Protein 1SGM (pdb70)

CATH classification: 1.10.357.10

Sequence (368 aa):
GDSREKILHTASRLSQLQGYHATGLNQIVKESGAPKGSLYHFFPNGKEELAIEAVTYTGKIVEHLIQQSMDESSDPVEAIQLFIKKTASQFDNTESIKGIPVGLLASETALISEPLRTVCMKVFKSWEAVFARKLMENGFAEEEANQLGTLINSMIEGGIMLSLTNKDKTPLLLIAEQIPVLVRGDSREKILHTASRLSQLQGYHATGLNQIVKESGAPKGSLYHFFPNGKEELAIEAVTYTGKIVEHLIQQSMDESSDPVEAIQLFIKKTASQFDNTESIKGIPVGLLASETALISEPLRTVCMKVFKSWEAVFARKLMENGFAEEEANQLGTLINSMIEGGIMLSLTNKDKTPLLLIAEQIPVLVR

Structure (mmCIF, N/CA/C/O backbone):
data_1SGM
#
_entry.id   1SGM
#
_cell.length_a   100.356
_cell.length_b   38.956
_cell.length_c   95.705
_cell.angle_alpha   90.00
_cell.angle_beta   101.26
_cell.angle_gamma   90.00
#
_symmetry.space_group_name_H-M   'C 1 2 1'
#
loop_
_entity.id
_entity.type
_entity.pdbx_description
1 polymer 'Putative HTH-type transcriptional regulator yxaF'
2 water water
#
loop_
_atom_site.group_PDB
_atom_site.id
_atom_site.type_symbol
_atom_site.label_atom_id
_atom_site.label_alt_id
_atom_site.label_comp_id
_atom_site.label_asym_id
_atom_site.label_entity_id
_atom_site.label_seq_id
_atom_site.pdbx_PDB_ins_code
_atom_site.Cartn_x
_atom_site.Cartn_y
_atom_site.Cartn_z
_atom_site.occupancy
_atom_site.B_iso_or_equiv
_atom_site.auth_seq_id
_atom_site.auth_comp_id
_atom_site.auth_asym_id
_atom_site.auth_atom_id
_atom_site.pdbx_PDB_model_num
ATOM 1 N N . GLY A 1 5 ? -33.687 -6.852 48.355 1.00 37.63 5 GLY A N 1
ATOM 2 C CA . GLY A 1 5 ? -32.429 -6.917 49.170 1.00 36.85 5 GLY A CA 1
ATOM 3 C C . GLY A 1 5 ? -31.647 -8.188 48.904 1.00 35.79 5 GLY A C 1
ATOM 4 O O . GLY A 1 5 ? -30.421 -8.219 49.031 1.00 35.97 5 GLY A O 1
ATOM 5 N N . ASP A 1 6 ? -32.368 -9.237 48.526 1.00 35.39 6 ASP A N 1
ATOM 6 C CA . ASP A 1 6 ? -31.785 -10.541 48.226 1.00 34.14 6 ASP A CA 1
ATOM 7 C C . ASP A 1 6 ? -31.978 -10.934 46.754 1.00 33.41 6 ASP A C 1
ATOM 8 O O . ASP A 1 6 ? -31.250 -11.765 46.212 1.00 33.65 6 ASP A O 1
ATOM 13 N N . SER A 1 7 ? -32.966 -10.326 46.115 1.00 31.89 7 SER A N 1
ATOM 14 C CA . SER A 1 7 ? -33.284 -10.627 44.728 1.00 29.71 7 SER A CA 1
ATOM 15 C C . SER A 1 7 ? -32.261 -10.152 43.705 1.00 28.05 7 SER A C 1
ATOM 16 O O . SER A 1 7 ? -32.043 -10.816 42.695 1.00 28.79 7 SER A O 1
ATOM 19 N N . ARG A 1 8 ? -31.635 -9.008 43.950 1.00 25.74 8 ARG A N 1
ATOM 20 C CA . ARG A 1 8 ? -30.652 -8.500 43.003 1.00 24.27 8 ARG A CA 1
ATOM 21 C C . ARG A 1 8 ? -29.536 -9.520 42.827 1.00 23.82 8 ARG A C 1
ATOM 22 O O . ARG A 1 8 ? -29.109 -9.812 41.705 1.00 24.27 8 ARG A O 1
ATOM 30 N N . GLU A 1 9 ? -29.081 -10.067 43.948 1.00 22.62 9 GLU A N 1
ATOM 31 C CA . GLU A 1 9 ? -28.013 -11.058 43.958 1.00 23.37 9 GLU A CA 1
ATOM 32 C C . GLU A 1 9 ? -28.371 -12.295 43.135 1.00 22.69 9 GLU A C 1
ATOM 33 O O . GLU A 1 9 ? -27.548 -12.808 42.381 1.00 20.47 9 GLU A O 1
ATOM 39 N N . LYS A 1 10 ? -29.600 -12.779 43.284 1.00 22.90 10 LYS A N 1
ATOM 40 C CA . LYS A 1 10 ? -30.038 -13.956 42.540 1.00 23.63 10 LYS A CA 1
ATOM 41 C C . LYS A 1 10 ? -30.004 -13.716 41.030 1.00 23.73 10 LYS A C 1
ATOM 42 O O . LYS A 1 10 ? -29.643 -14.605 40.261 1.00 21.93 10 LYS A O 1
ATOM 48 N N . ILE A 1 11 ? -30.368 -12.511 40.606 1.00 23.05 11 ILE A N 1
ATOM 49 C CA . ILE A 1 11 ? -30.361 -12.184 39.188 1.00 21.78 11 ILE A CA 1
ATOM 50 C C . ILE A 1 11 ? -28.942 -12.009 38.664 1.00 22.40 11 ILE A C 1
ATOM 51 O O . ILE A 1 11 ? -28.589 -12.545 37.617 1.00 23.13 11 ILE A O 1
ATOM 56 N N . LEU A 1 12 ? -28.131 -11.262 39.404 1.00 21.24 12 LEU A N 1
ATOM 57 C CA . LEU A 1 12 ? -26.754 -11.009 39.006 1.00 21.31 12 LEU A CA 1
ATOM 58 C C . LEU A 1 12 ? -25.956 -12.303 38.933 1.00 21.70 12 LEU A C 1
ATOM 59 O O . LEU A 1 12 ? -25.140 -12.491 38.026 1.00 20.62 12 LEU A O 1
ATOM 64 N N . HIS A 1 13 ? -26.203 -13.199 39.880 1.00 19.43 13 HIS A N 1
ATOM 65 C CA . HIS A 1 13 ? -25.495 -14.464 39.915 1.00 20.27 13 HIS A CA 1
ATOM 66 C C . HIS A 1 13 ? -25.939 -15.351 38.761 1.00 19.86 13 HIS A C 1
ATOM 67 O O . HIS A 1 13 ? -25.115 -15.993 38.111 1.00 16.65 13 HIS A O 1
ATOM 74 N N . THR A 1 14 ? -27.240 -15.369 38.482 1.00 20.14 14 THR A N 1
ATOM 75 C CA . THR A 1 14 ? -27.740 -16.185 37.383 1.00 21.80 14 THR A CA 1
ATOM 76 C C . THR A 1 14 ? -27.286 -15.629 36.027 1.00 21.09 14 THR A C 1
ATOM 77 O O . THR A 1 14 ? -26.906 -16.385 35.133 1.00 20.29 14 THR A O 1
ATOM 81 N N . ALA A 1 15 ? -27.316 -14.305 35.892 1.00 19.64 15 ALA A N 1
ATOM 82 C CA . ALA A 1 15 ? -26.905 -13.640 34.666 1.00 19.06 15 ALA A CA 1
ATOM 83 C C . ALA A 1 15 ? -25.430 -13.910 34.389 1.00 17.04 15 ALA A C 1
ATOM 84 O O . ALA A 1 15 ? -25.041 -14.198 33.258 1.00 15.49 15 ALA A O 1
ATOM 86 N N . SER A 1 16 ? -24.618 -13.798 35.434 1.00 15.88 16 SER A N 1
ATOM 87 C CA . SER A 1 16 ? -23.179 -14.020 35.334 1.00 16.26 16 SER A CA 1
ATOM 88 C C . SER A 1 16 ? -22.897 -15.451 34.912 1.00 16.80 16 SER A C 1
ATOM 89 O O . SER A 1 16 ? -22.068 -15.694 34.043 1.00 13.73 16 SER A O 1
ATOM 92 N N . ARG A 1 17 ? -23.595 -16.390 35.545 1.00 16.44 17 ARG A N 1
ATOM 93 C CA . ARG A 1 17 ? -23.429 -17.805 35.260 1.00 17.18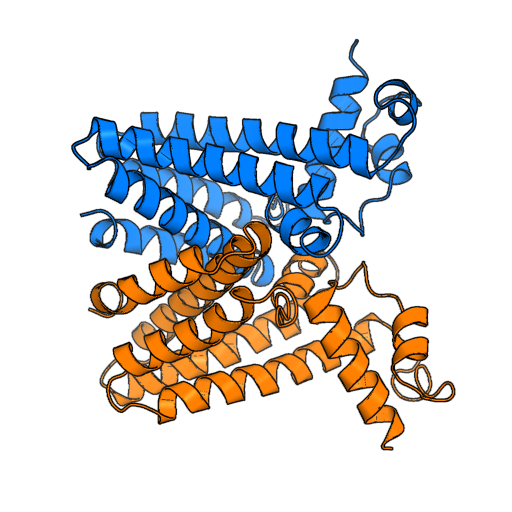 17 ARG A CA 1
ATOM 94 C C . ARG A 1 17 ? -23.818 -18.159 33.835 1.00 17.38 17 ARG A C 1
ATOM 95 O O . ARG A 1 17 ? -23.095 -18.891 33.163 1.00 17.93 17 ARG A O 1
ATOM 103 N N . LEU A 1 18 ? -24.953 -17.632 33.378 1.00 18.33 18 LEU A N 1
ATOM 104 C CA . LEU A 1 18 ? -25.443 -17.920 32.033 1.00 16.24 18 LEU A CA 1
ATOM 105 C C . LEU A 1 18 ? -24.632 -17.241 30.939 1.00 16.20 18 LEU A C 1
ATOM 106 O O . LEU A 1 18 ? -24.302 -17.868 29.935 1.00 16.53 18 LEU A O 1
ATOM 111 N N . SER A 1 19 ? -24.304 -15.968 31.125 1.00 15.51 19 SER A N 1
ATOM 112 C CA . SER A 1 19 ? -23.509 -15.256 30.134 1.00 16.73 19 SER A CA 1
ATOM 113 C C . SER A 1 19 ? -22.163 -15.958 29.945 1.00 18.08 19 SER A C 1
ATOM 114 O O . SER A 1 19 ? -21.647 -16.040 28.832 1.00 19.62 19 SER A O 1
ATOM 117 N N . GLN A 1 20 ? -21.607 -16.467 31.039 1.00 16.59 20 GLN A N 1
ATOM 118 C CA . GLN A 1 20 ? -20.328 -17.169 31.008 1.00 18.25 20 GLN A CA 1
ATOM 119 C C . GLN A 1 20 ? -20.390 -18.514 30.265 1.00 18.15 20 GLN A C 1
ATOM 120 O O . GLN A 1 20 ? -19.478 -18.873 29.508 1.00 16.95 20 GLN A O 1
ATOM 126 N N . LEU A 1 21 ? -21.482 -19.238 30.466 1.00 18.28 21 LEU A N 1
ATOM 127 C CA . LEU A 1 21 ? -21.663 -20.546 29.850 1.00 19.57 21 LEU A CA 1
ATOM 128 C C . LEU A 1 21 ? -22.285 -20.522 28.453 1.00 20.09 21 LEU A C 1
ATOM 129 O O . LEU A 1 21 ? -21.873 -21.283 27.578 1.00 20.96 21 LEU A O 1
ATOM 134 N N . GLN A 1 22 ? -23.263 -19.650 28.233 1.00 19.32 22 GLN A N 1
ATOM 135 C CA . GLN A 1 22 ? -23.932 -19.589 26.934 1.00 17.37 22 GLN A CA 1
ATOM 136 C C . GLN A 1 22 ? -23.505 -18.436 26.037 1.00 16.45 22 GLN A C 1
ATOM 137 O O . GLN A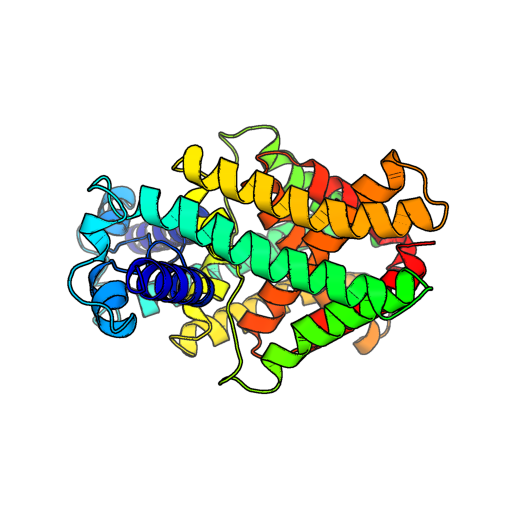 1 22 ? -23.684 -18.492 24.820 1.00 16.62 22 GLN A O 1
ATOM 143 N N . GLY A 1 23 ? -22.949 -17.386 26.622 1.00 16.07 23 GLY A N 1
ATOM 144 C CA . GLY A 1 23 ? -22.546 -16.259 25.809 1.00 16.92 23 GLY A CA 1
ATOM 145 C C . GLY A 1 23 ? -23.611 -15.195 25.914 1.00 17.96 23 GLY A C 1
ATOM 146 O O . GLY A 1 23 ? -24.648 -15.406 26.540 1.00 20.58 23 GLY A O 1
ATOM 147 N N . TYR A 1 24 ? -23.361 -14.054 25.290 1.00 16.70 24 TYR A N 1
ATOM 148 C CA . TYR A 1 24 ? -24.287 -12.935 25.331 1.00 17.04 24 TYR A CA 1
ATOM 149 C C . TYR A 1 24 ? -25.584 -13.120 24.546 1.00 16.77 24 TYR A C 1
ATOM 150 O O . TYR A 1 24 ? -26.685 -12.952 25.084 1.00 15.69 24 TYR A O 1
ATOM 159 N N . HIS A 1 25 ? -25.464 -13.455 23.268 1.00 16.65 25 HIS A N 1
ATOM 160 C CA . HIS A 1 25 ? -26.647 -13.601 22.440 1.00 19.16 25 HIS A CA 1
ATOM 161 C C . HIS A 1 25 ? -27.599 -14.731 22.781 1.00 19.84 25 HIS A C 1
ATOM 162 O O . HIS A 1 25 ? -28.815 -14.540 22.732 1.00 20.00 25 HIS A O 1
ATOM 169 N N . ALA A 1 26 ? -27.070 -15.896 23.136 1.00 20.86 26 ALA A N 1
ATOM 170 C CA . ALA A 1 26 ? -27.925 -17.033 23.471 1.00 20.80 26 ALA A CA 1
ATOM 171 C C . ALA A 1 26 ? -28.659 -16.898 24.807 1.00 21.48 26 ALA A C 1
ATOM 172 O O . ALA A 1 26 ? -29.615 -17.628 25.069 1.00 22.22 26 ALA A O 1
ATOM 174 N N . THR A 1 27 ? -28.223 -15.964 25.646 1.00 21.49 27 THR A N 1
ATOM 175 C CA . THR A 1 27 ? -28.840 -15.771 26.962 1.00 20.45 27 THR A CA 1
ATOM 176 C C . THR A 1 27 ? -29.982 -14.769 26.947 1.00 21.15 27 THR A C 1
ATOM 177 O O . THR A 1 27 ? -29.766 -13.558 26.828 1.00 21.30 27 THR A O 1
ATOM 181 N N . GLY A 1 28 ? -31.201 -15.285 27.070 1.00 21.57 28 GLY A N 1
ATOM 182 C CA . GLY A 1 28 ? -32.373 -14.431 27.089 1.00 22.30 28 GLY A CA 1
ATOM 183 C C . GLY A 1 28 ? -32.694 -14.006 28.512 1.00 23.69 28 GLY A C 1
ATOM 184 O O . GLY A 1 28 ? -32.386 -14.720 29.465 1.00 23.68 28 GLY A O 1
ATOM 185 N N . LEU A 1 29 ? -33.310 -12.839 28.653 1.00 26.33 29 LEU A N 1
ATOM 186 C CA . LEU A 1 29 ? -33.675 -12.317 29.960 1.00 27.06 29 LEU A CA 1
ATOM 187 C C . LEU A 1 29 ? -34.766 -13.146 30.636 1.00 27.81 29 LEU A C 1
ATOM 188 O O . LEU A 1 29 ? -34.914 -13.094 31.858 1.00 27.94 29 LEU A O 1
ATOM 193 N N . ASN A 1 30 ? -35.529 -13.912 29.856 1.00 28.27 30 ASN A N 1
ATOM 194 C CA . ASN A 1 30 ? -36.585 -14.745 30.437 1.00 28.40 30 ASN A CA 1
ATOM 195 C C . ASN A 1 30 ? -35.977 -15.947 31.144 1.00 28.17 30 ASN A C 1
ATOM 196 O O . ASN A 1 30 ? -36.458 -16.375 32.189 1.00 28.38 30 ASN A O 1
ATOM 201 N N . GLN A 1 31 ? -34.921 -16.499 30.560 1.00 26.65 31 GLN A N 1
ATOM 202 C CA . GLN A 1 31 ? -34.246 -17.647 31.149 1.00 25.43 31 GLN A CA 1
ATOM 203 C C . GLN A 1 31 ? -33.586 -17.227 32.464 1.00 25.16 31 GLN A C 1
ATOM 204 O O . GLN A 1 31 ? -33.510 -18.015 33.412 1.00 25.82 31 GLN A O 1
ATOM 210 N N . ILE A 1 32 ? -33.119 -15.982 32.515 1.00 24.45 32 ILE A N 1
ATOM 211 C CA . ILE A 1 32 ? -32.463 -15.453 33.704 1.00 25.92 32 ILE A CA 1
ATOM 212 C C . ILE A 1 32 ? -33.449 -15.331 34.869 1.00 27.74 32 ILE A C 1
ATOM 213 O O . ILE A 1 32 ? -33.135 -15.684 36.005 1.00 25.82 32 ILE A O 1
ATOM 218 N N . VAL A 1 33 ? -34.639 -14.822 34.586 1.00 30.14 33 VAL A N 1
ATOM 219 C CA . VAL A 1 33 ? -35.656 -14.690 35.620 1.00 32.63 33 VAL A CA 1
ATOM 220 C C . VAL A 1 33 ? -36.046 -16.097 36.049 1.00 33.72 33 VAL A C 1
ATOM 221 O O . VAL A 1 33 ? -36.077 -16.423 37.232 1.00 35.83 33 VAL A O 1
ATOM 225 N N . LYS A 1 34 ? -36.316 -16.932 35.057 1.00 35.12 34 LYS A N 1
ATOM 226 C CA . LYS A 1 34 ? -36.722 -18.311 35.274 1.00 36.37 34 LYS A CA 1
ATOM 227 C C . LYS A 1 34 ? -35.751 -19.137 36.119 1.00 36.39 34 LYS A C 1
ATOM 228 O O . LYS A 1 34 ? -36.179 -19.955 36.937 1.00 37.13 34 LYS A O 1
ATOM 234 N N . GLU A 1 35 ? -34.451 -18.921 35.937 1.00 35.41 35 GLU A N 1
ATOM 235 C CA . GLU A 1 35 ? -33.452 -19.686 36.680 1.00 35.49 35 GLU A CA 1
ATOM 236 C C . GLU A 1 35 ? -32.877 -19.015 37.922 1.00 34.78 35 GLU A C 1
ATOM 237 O O . GLU A 1 35 ? -32.276 -19.683 38.764 1.00 33.95 35 GLU A O 1
ATOM 243 N N . SER A 1 36 ? -33.054 -17.704 38.036 1.00 33.87 36 SER A N 1
ATOM 244 C CA . SER A 1 36 ? -32.533 -16.968 39.181 1.00 34.97 36 SER A CA 1
ATOM 245 C C . SER A 1 36 ? -33.263 -17.353 40.460 1.00 35.88 36 SER A C 1
ATOM 246 O O . SER A 1 36 ? -32.686 -17.333 41.547 1.00 34.16 36 SER A O 1
ATOM 249 N N . GLY A 1 37 ? -34.538 -17.700 40.322 1.00 37.23 37 GLY A N 1
ATOM 250 C CA . GLY A 1 37 ? -35.327 -18.063 41.482 1.00 39.00 37 GLY A CA 1
ATOM 251 C C . GLY A 1 37 ? -35.901 -16.810 42.113 1.00 40.35 37 GLY A C 1
ATOM 252 O O . GLY A 1 37 ? -36.685 -16.878 43.061 1.00 41.48 37 GLY A O 1
ATOM 253 N N . ALA A 1 38 ? -35.504 -15.659 41.579 1.00 40.79 38 ALA A N 1
ATOM 254 C CA . ALA A 1 38 ? -35.979 -14.375 42.074 1.00 41.87 38 ALA A CA 1
ATOM 255 C C . ALA A 1 38 ? -37.237 -13.974 41.316 1.00 42.80 38 ALA A C 1
ATOM 256 O O . ALA A 1 38 ? -37.400 -14.310 40.143 1.00 43.81 38 ALA A O 1
ATOM 258 N N . PRO A 1 39 ? -38.152 -13.256 41.983 1.00 43.39 39 PRO A N 1
ATOM 259 C CA . PRO A 1 39 ? -39.402 -12.812 41.359 1.00 43.84 39 PRO A CA 1
ATOM 260 C C . PRO A 1 39 ? -39.377 -11.415 40.715 1.00 44.33 39 PRO A C 1
ATOM 261 O O . PRO A 1 39 ? -39.126 -10.414 41.391 1.00 45.48 39 PRO A O 1
ATOM 265 N N . LYS A 1 40 ? -39.645 -11.370 39.411 1.00 44.49 40 LYS A N 1
ATOM 266 C CA . LYS A 1 40 ? -39.717 -10.134 38.614 1.00 42.69 40 LYS A CA 1
ATOM 267 C C . LYS A 1 40 ? -38.820 -8.950 39.025 1.00 41.23 40 LYS A C 1
ATOM 268 O O . LYS A 1 40 ? -39.131 -7.788 38.733 1.00 39.78 40 LYS A O 1
ATOM 274 N N . GLY A 1 41 ? -37.701 -9.241 39.678 1.00 39.02 41 GLY A N 1
ATOM 275 C CA . GLY A 1 41 ? -36.811 -8.176 40.104 1.00 36.42 41 GLY A CA 1
ATOM 276 C C . GLY A 1 41 ? -35.811 -7.737 39.052 1.00 34.38 41 GLY A C 1
ATOM 277 O O . GLY A 1 41 ? -35.152 -6.708 39.213 1.00 33.51 41 GLY A O 1
ATOM 278 N N . SER A 1 42 ? -35.694 -8.511 37.977 1.00 33.29 42 SER A N 1
ATOM 279 C CA . SER A 1 42 ? -34.759 -8.191 36.899 1.00 31.98 42 SER A CA 1
ATOM 280 C C . SER A 1 42 ? -34.889 -6.739 36.440 1.00 29.91 42 SER A C 1
ATOM 281 O O . SER A 1 42 ? -33.980 -5.935 36.646 1.00 28.64 42 SER A O 1
ATOM 284 N N . LEU A 1 43 ? -36.027 -6.408 35.832 1.00 29.10 43 LEU A N 1
ATOM 285 C CA . LEU A 1 43 ? -36.281 -5.063 35.330 1.00 29.32 43 LEU A CA 1
ATOM 286 C C . LEU A 1 43 ? -36.404 -4.036 36.451 1.00 30.54 43 LEU A C 1
ATOM 287 O O . LEU A 1 43 ? -36.312 -2.829 36.220 1.00 30.52 43 LEU A O 1
ATOM 292 N N . TYR A 1 44 ? -36.613 -4.514 37.671 1.00 32.05 44 TYR A N 1
ATOM 293 C CA . TYR A 1 44 ? -36.718 -3.619 38.808 1.00 33.63 44 TYR A CA 1
ATOM 294 C C . TYR A 1 44 ? -35.337 -3.087 39.174 1.00 33.97 44 TYR A C 1
ATOM 295 O O . TYR A 1 44 ? -35.117 -1.875 39.200 1.00 34.14 44 TYR A O 1
ATOM 304 N N . HIS A 1 45 ? -34.407 -4.005 39.437 1.00 33.79 45 HIS A N 1
ATOM 305 C CA . HIS A 1 45 ? -33.047 -3.644 39.835 1.00 33.08 45 HIS A CA 1
ATOM 306 C C . HIS A 1 45 ? -32.194 -3.065 38.719 1.00 33.70 45 HIS A C 1
ATOM 307 O O . HIS A 1 45 ? -31.290 -2.267 38.964 1.00 32.86 45 HIS A O 1
ATOM 314 N N . PHE A 1 46 ? -32.458 -3.473 37.490 1.00 35.14 46 PHE A N 1
ATOM 315 C CA . PHE A 1 46 ? -31.707 -2.917 36.382 1.00 35.40 46 PHE A CA 1
ATOM 316 C C . PHE A 1 46 ? -32.693 -2.058 35.622 1.00 37.88 46 PHE A C 1
ATOM 317 O O . PHE A 1 46 ? -33.146 -2.410 34.529 1.00 37.08 46 PHE A O 1
ATOM 325 N N . PHE A 1 47 ? -33.046 -0.944 36.272 1.00 39.60 47 PHE A N 1
ATOM 326 C CA . PHE A 1 47 ? -33.986 0.040 35.750 1.00 41.77 47 PHE A CA 1
ATOM 327 C C . PHE A 1 47 ? -34.030 -0.133 34.255 1.00 42.63 47 PHE A C 1
ATOM 328 O O . PHE A 1 47 ? -33.086 0.238 33.558 1.00 44.17 47 PHE A O 1
ATOM 336 N N . PRO A 1 48 ? -35.143 -0.672 33.738 1.00 42.73 48 PRO A N 1
ATOM 337 C CA . PRO A 1 48 ? -35.263 -0.888 32.298 1.00 41.68 48 PRO A CA 1
ATOM 338 C C . PRO A 1 48 ? -33.917 -0.989 31.596 1.00 41.50 48 PRO A C 1
ATOM 339 O O . PRO A 1 48 ? -33.009 -1.657 32.097 1.00 42.19 48 PRO A O 1
ATOM 343 N N . ASN A 1 49 ? -33.772 -0.322 30.457 1.00 40.22 49 ASN A N 1
ATOM 344 C CA . ASN A 1 49 ? -32.523 -0.398 29.705 1.00 37.98 49 ASN A CA 1
ATOM 345 C C . ASN A 1 49 ? -32.429 -1.838 29.204 1.00 36.43 49 ASN A C 1
ATOM 346 O O . ASN A 1 49 ? -32.393 -2.075 27.997 1.00 37.95 49 ASN A O 1
ATOM 351 N N . GLY A 1 50 ? -32.398 -2.795 30.128 1.00 33.35 50 GLY A N 1
ATOM 352 C CA . GLY A 1 50 ? -32.376 -4.189 29.728 1.00 30.70 50 GLY A CA 1
ATOM 353 C C . GLY A 1 50 ? -31.095 -4.997 29.781 1.00 27.57 50 GLY A C 1
ATOM 354 O O . GLY A 1 50 ? -30.258 -4.833 30.667 1.00 26.10 50 GLY A O 1
ATOM 355 N N . LYS A 1 51 ? -30.969 -5.887 28.802 1.00 26.28 51 LYS A N 1
ATOM 356 C CA . LYS A 1 51 ? -29.841 -6.799 28.672 1.00 23.93 51 LYS A CA 1
ATOM 357 C C . LYS A 1 51 ? -28.441 -6.201 28.780 1.00 24.21 51 LYS A C 1
ATOM 358 O O . LYS A 1 51 ? -27.616 -6.703 29.540 1.00 23.70 51 LYS A O 1
ATOM 364 N N . GLU A 1 52 ? -28.163 -5.140 28.030 1.00 22.31 52 GLU A N 1
ATOM 365 C CA . GLU A 1 52 ? -26.833 -4.555 28.064 1.00 22.81 52 GLU A CA 1
ATOM 366 C C . GLU A 1 52 ? -26.446 -4.040 29.443 1.00 24.74 52 GLU A C 1
ATOM 367 O O . GLU A 1 52 ? -25.320 -4.260 29.906 1.00 23.61 52 GLU A O 1
ATOM 373 N N . GLU A 1 53 ? -27.376 -3.346 30.093 1.00 23.09 53 GLU A N 1
ATOM 374 C CA . GLU A 1 53 ? -27.126 -2.817 31.424 1.00 21.00 53 GLU A CA 1
ATOM 375 C C . GLU A 1 53 ? -26.873 -3.960 32.397 1.00 18.27 53 GLU A C 1
ATOM 376 O O . GLU A 1 53 ? -25.962 -3.886 33.214 1.00 18.31 53 GLU A O 1
ATOM 382 N N . LEU A 1 54 ? -27.675 -5.016 32.315 1.00 16.81 54 LEU A N 1
ATOM 383 C CA . LEU A 1 54 ? -27.482 -6.151 33.204 1.00 16.74 54 LEU A CA 1
ATOM 384 C C . LEU A 1 54 ? -26.140 -6.816 32.888 1.00 17.06 54 LEU A C 1
ATOM 385 O O . LEU A 1 54 ? -25.400 -7.190 33.794 1.00 16.66 54 LEU A O 1
ATOM 390 N N . ALA A 1 55 ? -25.838 -6.932 31.596 1.00 16.50 55 ALA A N 1
ATOM 391 C CA . ALA A 1 55 ? -24.601 -7.549 31.117 1.00 17.43 55 ALA A CA 1
ATOM 392 C C . ALA A 1 55 ? -23.355 -6.827 31.607 1.00 17.48 55 ALA A C 1
ATOM 393 O O . ALA A 1 55 ? -22.360 -7.458 31.950 1.00 16.70 55 ALA A O 1
ATOM 395 N N . ILE A 1 56 ? -23.393 -5.501 31.625 1.00 19.53 56 ILE A N 1
ATOM 396 C CA . ILE A 1 56 ? -22.243 -4.746 32.105 1.00 19.61 56 ILE A CA 1
ATOM 397 C C . ILE A 1 56 ? -21.978 -5.099 33.572 1.00 19.68 56 ILE A C 1
ATOM 398 O O . ILE A 1 56 ? -20.828 -5.292 33.979 1.00 19.30 56 ILE A O 1
ATOM 403 N N . GLU A 1 57 ? -23.041 -5.207 34.363 1.00 20.64 57 GLU A N 1
ATOM 404 C CA . GLU A 1 57 ? -22.886 -5.545 35.774 1.00 19.26 57 GLU A CA 1
ATOM 405 C C . GLU A 1 57 ? -22.528 -7.009 35.951 1.00 16.71 57 GLU A C 1
ATOM 406 O O . GLU A 1 57 ? -21.812 -7.353 36.882 1.00 16.14 57 GLU A O 1
ATOM 412 N N . ALA A 1 58 ? -23.026 -7.868 35.063 1.00 14.59 58 ALA A N 1
ATOM 413 C CA . ALA A 1 58 ? -22.726 -9.293 35.147 1.00 13.69 58 ALA A CA 1
ATOM 414 C C . ALA A 1 58 ? -21.237 -9.534 34.878 1.00 13.22 58 ALA A C 1
ATOM 415 O O . ALA A 1 58 ? -20.600 -10.339 35.558 1.00 15.49 58 ALA A O 1
ATOM 417 N N . VAL A 1 59 ? -20.691 -8.838 33.885 1.00 12.48 59 VAL A N 1
ATOM 418 C CA . VAL A 1 59 ? -19.274 -8.971 33.542 1.00 12.15 59 VAL A CA 1
ATOM 419 C C . VAL A 1 59 ? -18.416 -8.467 34.691 1.00 14.31 59 VAL A C 1
ATOM 420 O O . VAL A 1 59 ? -17.388 -9.059 35.011 1.00 15.16 59 VAL A O 1
ATOM 424 N N . THR A 1 60 ? -18.836 -7.364 35.309 1.00 14.03 60 THR A N 1
ATOM 425 C CA . THR A 1 60 ? -18.111 -6.813 36.449 1.00 16.44 60 THR A CA 1
ATOM 426 C C . THR A 1 60 ? -18.139 -7.806 37.605 1.00 15.56 60 THR A C 1
ATOM 427 O O . THR A 1 60 ? -17.138 -8.006 38.292 1.00 15.63 60 THR A O 1
ATOM 431 N N . TYR A 1 61 ? -19.299 -8.415 37.807 1.00 14.92 61 TYR A N 1
ATOM 432 C CA . TYR A 1 61 ? -19.514 -9.399 38.855 1.00 15.96 61 TYR A CA 1
ATOM 433 C C . TYR A 1 61 ? -18.593 -10.601 38.635 1.00 15.56 61 TYR A C 1
ATOM 434 O O . TYR A 1 61 ? -17.861 -11.018 39.535 1.00 15.77 61 TYR A O 1
ATOM 443 N N . THR A 1 62 ? -18.657 -11.161 37.432 1.00 14.40 62 THR A N 1
ATOM 444 C CA . THR A 1 62 ? -17.828 -12.306 37.070 1.00 12.29 62 THR A CA 1
ATOM 445 C C . THR A 1 62 ? -16.369 -11.883 37.194 1.00 11.05 62 THR A C 1
ATOM 446 O O . THR A 1 62 ? -15.516 -12.665 37.635 1.00 10.95 62 THR A O 1
ATOM 450 N N . GLY A 1 63 ? -16.094 -10.643 36.791 1.00 9.27 63 GLY A N 1
ATOM 451 C CA . GLY A 1 63 ? -14.745 -10.115 36.883 1.00 6.87 63 GLY A CA 1
ATOM 452 C C . GLY A 1 63 ? -14.175 -10.202 38.287 1.00 9.57 63 GLY A C 1
ATOM 453 O O . GLY A 1 63 ? -13.036 -10.648 38.473 1.00 8.76 63 GLY A O 1
ATOM 454 N N . LYS A 1 64 ? -14.955 -9.775 39.283 1.00 10.37 64 LYS A N 1
ATOM 455 C CA . LYS A 1 64 ? -14.500 -9.800 40.677 1.00 11.42 64 LYS A CA 1
ATOM 456 C C . LYS A 1 64 ? -14.224 -11.219 41.173 1.00 11.66 64 LYS A C 1
ATOM 457 O O . LYS A 1 64 ? -13.223 -11.459 41.837 1.00 12.64 64 LYS A O 1
ATOM 463 N N . ILE A 1 65 ? -15.111 -12.155 40.848 1.00 11.65 65 ILE A N 1
ATOM 464 C CA . ILE A 1 65 ? -14.937 -13.560 41.242 1.00 10.40 65 ILE A CA 1
ATOM 465 C C . ILE A 1 65 ? -13.621 -14.136 40.716 1.00 9.42 65 ILE A C 1
ATOM 466 O O . ILE A 1 65 ? -12.859 -14.779 41.459 1.00 8.09 65 ILE A O 1
ATOM 471 N N . VAL A 1 66 ? -13.351 -13.922 39.434 1.00 8.48 66 VAL A N 1
ATOM 472 C CA . VAL A 1 66 ? -12.114 -14.437 38.856 1.00 11.28 66 VAL A CA 1
ATOM 473 C C . VAL A 1 66 ? -10.912 -13.719 39.479 1.00 10.20 66 VAL A C 1
ATOM 474 O O . VAL A 1 66 ? -9.906 -14.351 39.808 1.00 10.51 66 VAL A O 1
ATOM 478 N N . GLU A 1 67 ? -11.028 -12.402 39.646 1.00 11.18 67 GLU A N 1
ATOM 479 C CA . GLU A 1 67 ? -9.964 -11.612 40.251 1.00 9.26 67 GLU A CA 1
ATOM 480 C C . GLU A 1 67 ? -9.608 -12.178 41.628 1.00 9.87 67 GLU A C 1
ATOM 481 O O . GLU A 1 67 ? -8.438 -12.344 41.959 1.00 10.03 67 GLU A O 1
ATOM 487 N N . HIS A 1 68 ? -10.622 -12.478 42.431 1.00 9.79 68 HIS A N 1
ATOM 488 C CA . HIS A 1 68 ? -10.405 -13.046 43.763 1.00 9.56 68 HIS A CA 1
ATOM 489 C C . HIS A 1 68 ? -9.749 -14.429 43.680 1.00 9.14 68 HIS A C 1
ATOM 490 O O . HIS A 1 68 ? -8.965 -14.815 44.557 1.00 8.59 68 HIS A O 1
ATOM 497 N N . LEU A 1 69 ? -10.091 -15.189 42.641 1.00 9.76 69 LEU A N 1
ATOM 498 C CA . LEU A 1 69 ? -9.510 -16.519 42.485 1.00 10.70 69 LEU A CA 1
ATOM 499 C C . LEU A 1 69 ? -8.027 -16.405 42.177 1.00 10.49 69 LEU A C 1
ATOM 500 O O . LEU A 1 69 ? -7.204 -17.099 42.766 1.00 10.12 69 LEU A O 1
ATOM 505 N N . ILE A 1 70 ? -7.690 -15.525 41.242 1.00 12.34 70 ILE A N 1
ATOM 506 C CA . ILE A 1 70 ? -6.295 -15.312 40.876 1.00 12.87 70 ILE A CA 1
ATOM 507 C C . ILE A 1 70 ? -5.528 -14.838 42.115 1.00 13.19 70 ILE A C 1
ATOM 508 O O . ILE A 1 70 ? -4.451 -15.352 42.429 1.00 12.01 70 ILE A O 1
ATOM 513 N N . GLN A 1 71 ? -6.103 -13.879 42.840 1.00 11.48 71 GLN A N 1
ATOM 514 C CA . GLN A 1 71 ? -5.453 -13.359 44.032 1.00 12.35 71 GLN A CA 1
ATOM 515 C C . GLN A 1 71 ? -5.242 -14.459 45.071 1.00 13.80 71 GLN A C 1
ATOM 516 O O . GLN A 1 71 ? -4.138 -14.619 45.606 1.00 12.02 71 GLN A O 1
ATOM 522 N N . GLN A 1 72 ? -6.292 -15.223 45.360 1.00 13.11 72 GLN A N 1
ATOM 523 C CA . GLN A 1 72 ? -6.151 -16.298 46.323 1.00 14.08 72 GLN A CA 1
ATOM 524 C C . GLN A 1 72 ? -5.055 -17.270 45.854 1.00 10.91 72 GLN A C 1
ATOM 525 O O . GLN A 1 72 ? -4.264 -17.751 46.667 1.00 11.77 72 GLN A O 1
ATOM 531 N N . SER A 1 73 ? -4.991 -17.531 44.549 1.00 11.89 73 SER A N 1
ATOM 532 C CA . SER A 1 73 ? -3.981 -18.433 43.981 1.00 12.88 73 SER A CA 1
ATOM 533 C C . SER A 1 73 ? -2.544 -17.912 44.104 1.00 11.25 73 SER A C 1
ATOM 534 O O . SER A 1 73 ? -1.608 -18.695 44.337 1.00 10.13 73 SER A O 1
ATOM 537 N N . MET A 1 74 ? -2.360 -16.606 43.935 1.00 7.87 74 MET A N 1
ATOM 538 C CA . MET A 1 74 ? -1.028 -16.017 44.044 1.00 10.49 74 MET A CA 1
ATOM 539 C C . MET A 1 74 ? -0.515 -16.154 45.471 1.00 10.53 74 MET A C 1
ATOM 540 O O . MET A 1 74 ? 0.691 -16.226 45.700 1.00 10.68 74 MET A O 1
ATOM 545 N N . ASP A 1 75 ? -1.440 -16.200 46.430 1.00 11.21 75 ASP A N 1
ATOM 546 C CA . ASP A 1 75 ? -1.075 -16.325 47.841 1.00 11.42 75 ASP A CA 1
ATOM 547 C C . ASP A 1 75 ? -0.681 -17.745 48.245 1.00 14.15 75 ASP A C 1
ATOM 548 O O . ASP A 1 75 ? -0.076 -17.938 49.296 1.00 14.99 75 ASP A O 1
ATOM 553 N N . GLU A 1 76 ? -1.021 -18.740 47.426 1.00 15.70 76 GLU A N 1
ATOM 554 C CA . GLU A 1 76 ? -0.698 -20.127 47.769 1.00 18.05 76 GLU A CA 1
ATOM 555 C C . GLU A 1 76 ? 0.768 -20.505 47.637 1.00 19.37 76 GLU A C 1
ATOM 556 O O . GLU A 1 76 ? 1.175 -21.592 48.047 1.00 21.13 76 GLU A O 1
ATOM 562 N N . SER A 1 77 ? 1.569 -19.610 47.077 1.00 18.66 77 SER A N 1
ATOM 563 C CA . SER A 1 77 ? 2.986 -19.885 46.941 1.00 17.92 77 SER A CA 1
ATOM 564 C C . SER A 1 77 ? 3.838 -18.626 46.864 1.00 16.04 77 SER A C 1
ATOM 565 O O . SER A 1 77 ? 3.444 -17.625 46.271 1.00 14.86 77 SER A O 1
ATOM 568 N N . SER A 1 78 ? 5.011 -18.681 47.484 1.00 17.29 78 SER A N 1
ATOM 569 C CA . SER A 1 78 ? 5.937 -17.560 47.455 1.00 19.10 78 SER A CA 1
ATOM 570 C C . SER A 1 78 ? 6.504 -17.435 46.051 1.00 19.28 78 SER A C 1
ATOM 571 O O . SER A 1 78 ? 6.798 -16.337 45.588 1.00 19.13 78 SER A O 1
ATOM 574 N N . ASP A 1 79 ? 6.657 -18.575 45.384 1.00 20.47 79 ASP A N 1
ATOM 575 C CA . ASP A 1 79 ? 7.200 -18.614 44.028 1.00 21.12 79 ASP A CA 1
ATOM 576 C C . ASP A 1 79 ? 6.142 -18.221 42.988 1.00 19.81 79 ASP A C 1
ATOM 577 O O . ASP A 1 79 ? 5.153 -18.927 42.806 1.00 18.16 79 ASP A O 1
ATOM 582 N N . PRO A 1 80 ? 6.346 -17.094 42.288 1.00 20.59 80 PRO A N 1
ATOM 583 C CA . PRO A 1 80 ? 5.399 -16.616 41.265 1.00 20.12 80 PRO A CA 1
ATOM 584 C C . PRO A 1 80 ? 5.065 -17.693 40.229 1.00 19.18 80 PRO A C 1
ATOM 585 O O . PRO A 1 80 ? 3.902 -17.954 39.937 1.00 18.59 80 PRO A O 1
ATOM 589 N N . VAL A 1 81 ? 6.098 -18.312 39.669 1.00 18.37 81 VAL A N 1
ATOM 590 C CA . VAL A 1 81 ? 5.901 -19.356 38.674 1.00 18.49 81 VAL A CA 1
ATOM 591 C C . VAL A 1 81 ? 4.960 -20.422 39.211 1.00 18.89 81 VAL A C 1
ATOM 592 O O . VAL A 1 81 ? 3.969 -20.764 38.569 1.00 20.37 81 VAL A O 1
ATOM 596 N N . GLU A 1 82 ? 5.262 -20.940 40.395 1.00 17.80 82 GLU A N 1
ATOM 597 C CA . GLU A 1 82 ? 4.428 -21.970 40.995 1.00 16.79 82 GLU A CA 1
ATOM 598 C C . GLU A 1 82 ? 3.002 -21.484 41.268 1.00 14.96 82 GLU A C 1
ATOM 599 O O . GLU A 1 82 ? 2.041 -22.226 41.071 1.00 14.48 82 GLU A O 1
ATOM 605 N N . ALA A 1 83 ? 2.859 -20.243 41.724 1.00 12.64 83 ALA A N 1
ATOM 606 C CA . ALA A 1 83 ? 1.532 -19.707 42.016 1.00 12.84 83 ALA A CA 1
ATOM 607 C C . ALA A 1 83 ? 0.708 -19.603 40.734 1.00 12.24 83 ALA A C 1
ATOM 608 O O . ALA A 1 83 ? -0.472 -19.948 40.718 1.00 11.11 83 ALA A O 1
ATOM 610 N N . ILE A 1 84 ? 1.338 -19.151 39.657 1.00 13.38 84 ILE A N 1
ATOM 611 C CA . ILE A 1 84 ? 0.647 -19.019 38.381 1.00 14.20 84 ILE A CA 1
ATOM 612 C C . ILE A 1 84 ? 0.191 -20.379 37.870 1.00 15.17 84 ILE A C 1
ATOM 613 O O . ILE A 1 84 ? -0.938 -20.521 37.397 1.00 15.54 84 ILE A O 1
ATOM 618 N N . GLN A 1 85 ? 1.051 -21.388 37.986 1.00 15.63 85 GLN A N 1
ATOM 619 C CA . GLN A 1 85 ? 0.689 -22.734 37.537 1.00 16.17 85 GLN A CA 1
ATOM 620 C C . GLN A 1 85 ? -0.500 -23.272 38.322 1.00 17.33 85 GLN A C 1
ATOM 621 O O . GLN A 1 85 ? -1.404 -23.880 37.753 1.00 18.69 85 GLN A O 1
ATOM 627 N N . LEU A 1 86 ? -0.480 -23.061 39.634 1.00 15.42 86 LEU A N 1
ATOM 628 C CA . LEU A 1 86 ? -1.559 -23.512 40.495 1.00 15.71 86 LEU A CA 1
ATOM 629 C C . LEU A 1 86 ? -2.881 -22.940 40.035 1.00 14.43 86 LEU A C 1
ATOM 630 O O . LEU A 1 86 ? -3.904 -23.635 40.044 1.00 15.84 86 LEU A O 1
ATOM 635 N N . PHE A 1 87 ? -2.873 -21.670 39.642 1.00 14.44 87 PHE A N 1
ATOM 636 C CA . PHE A 1 87 ? -4.099 -21.043 39.172 1.00 13.05 87 PHE A CA 1
ATOM 637 C C . PHE A 1 87 ? -4.543 -21.699 37.870 1.00 12.48 87 PHE A C 1
ATOM 638 O O . PHE A 1 87 ? -5.726 -21.988 37.687 1.00 11.73 87 PHE A O 1
ATOM 646 N N . ILE A 1 88 ? -3.594 -21.929 36.966 1.00 13.85 88 ILE A N 1
ATOM 647 C CA . ILE A 1 88 ? -3.912 -22.554 35.687 1.00 14.77 88 ILE A CA 1
ATOM 648 C C . ILE A 1 88 ? -4.428 -23.967 35.933 1.00 16.23 88 ILE A C 1
ATOM 649 O O . ILE A 1 88 ? -5.388 -24.400 35.301 1.00 16.77 88 ILE A O 1
ATOM 654 N N . LYS A 1 89 ? -3.801 -24.679 36.865 1.00 14.84 89 LYS A N 1
ATOM 655 C CA . LYS A 1 89 ? -4.235 -26.037 37.160 1.00 18.73 89 LYS A CA 1
ATOM 656 C C . LYS A 1 89 ? -5.642 -26.049 37.742 1.00 17.84 89 LYS A C 1
ATOM 657 O O . LYS A 1 89 ? -6.425 -26.938 37.435 1.00 18.47 89 LYS A O 1
ATOM 663 N N . LYS A 1 90 ? -5.977 -25.052 38.556 1.00 20.14 90 LYS A N 1
ATOM 664 C CA . LYS A 1 90 ? -7.320 -24.979 39.120 1.00 22.07 90 LYS A CA 1
ATOM 665 C C . LYS A 1 90 ? -8.333 -24.694 38.011 1.00 21.58 90 LYS A C 1
ATOM 666 O O . LYS A 1 90 ? -9.404 -25.304 37.954 1.00 21.93 90 LYS A O 1
ATOM 672 N N . THR A 1 91 ? -7.993 -23.761 37.130 1.00 20.74 91 THR A N 1
ATOM 673 C CA . THR A 1 91 ? -8.884 -23.419 36.030 1.00 20.60 91 THR A CA 1
ATOM 674 C C . THR A 1 91 ? -9.112 -24.644 35.154 1.00 20.89 91 THR A C 1
ATOM 675 O O . THR A 1 91 ? -10.213 -24.861 34.655 1.00 19.66 91 THR A O 1
ATOM 679 N N . ALA A 1 92 ? -8.061 -25.439 34.982 1.00 20.61 92 ALA A N 1
ATOM 680 C CA . ALA A 1 92 ? -8.106 -26.635 34.150 1.00 23.21 92 ALA A CA 1
ATOM 681 C C . ALA A 1 92 ? -8.953 -27.789 34.675 1.00 24.51 92 ALA A C 1
ATOM 682 O O . ALA A 1 92 ? -9.470 -28.579 33.886 1.00 24.80 92 ALA A O 1
ATOM 684 N N . SER A 1 93 ? -9.097 -27.889 35.995 1.00 25.87 93 SER A N 1
ATOM 685 C CA . SER A 1 93 ? -9.864 -28.974 36.601 1.00 26.07 93 SER A CA 1
ATOM 686 C C . SER A 1 93 ? -11.366 -28.866 36.351 1.00 26.85 93 SER A C 1
ATOM 687 O O . SER A 1 93 ? -12.092 -29.847 36.515 1.00 25.50 93 SER A O 1
ATOM 690 N N . GLN A 1 94 ? -11.836 -27.682 35.961 1.00 25.44 94 GLN A N 1
ATOM 691 C CA . GLN A 1 94 ? -13.261 -27.498 35.688 1.00 25.05 94 GLN A CA 1
ATOM 692 C C . GLN A 1 94 ? -13.675 -28.407 34.537 1.00 25.25 94 GLN A C 1
ATOM 693 O O . GLN A 1 94 ? -14.858 -28.708 34.365 1.00 24.23 94 GLN A O 1
ATOM 699 N N . PHE A 1 95 ? -12.695 -28.839 33.751 1.00 25.43 95 PHE A N 1
ATOM 700 C CA . PHE A 1 95 ? -12.975 -29.684 32.599 1.00 29.47 95 PHE A CA 1
ATOM 701 C C . PHE A 1 95 ? -12.924 -31.190 32.831 1.00 32.30 95 PHE A C 1
ATOM 702 O O . PHE A 1 95 ? -13.338 -31.955 31.960 1.00 33.34 95 PHE A O 1
ATOM 710 N N . ASP A 1 96 ? -12.425 -31.630 33.982 1.00 35.20 96 ASP A N 1
ATOM 711 C CA . ASP A 1 96 ? -12.359 -33.069 34.226 1.00 38.09 96 ASP A CA 1
ATOM 712 C C . ASP A 1 96 ? -13.742 -33.704 34.091 1.00 39.79 96 ASP A C 1
ATOM 713 O O . ASP A 1 96 ? -13.867 -34.876 33.722 1.00 39.49 96 ASP A O 1
ATOM 718 N N . ASN A 1 97 ? -14.778 -32.918 34.370 1.00 40.90 97 ASN A N 1
ATOM 719 C CA . ASN A 1 97 ? -16.155 -33.392 34.277 1.00 41.65 97 ASN A CA 1
ATOM 720 C C . ASN A 1 97 ? -17.025 -32.366 33.555 1.00 42.23 97 ASN A C 1
ATOM 721 O O . ASN A 1 97 ? -17.076 -31.196 33.937 1.00 42.35 97 ASN A O 1
ATOM 726 N N . THR A 1 98 ? -17.704 -32.816 32.506 1.00 41.76 98 THR A N 1
ATOM 727 C CA . THR A 1 98 ? -18.560 -31.948 31.714 1.00 42.53 98 THR A CA 1
ATOM 728 C C . THR A 1 98 ? -19.555 -31.169 32.572 1.00 42.33 98 THR A C 1
ATOM 729 O O . THR A 1 98 ? -19.953 -30.060 32.224 1.00 41.10 98 THR A O 1
ATOM 733 N N . GLU A 1 99 ? -19.934 -31.749 33.706 1.00 42.27 99 GLU A N 1
ATOM 734 C CA . GLU A 1 99 ? -20.894 -31.128 34.614 1.00 41.41 99 GLU A CA 1
ATOM 735 C C . GLU A 1 99 ? -20.344 -29.879 35.304 1.00 40.12 99 GLU A C 1
ATOM 736 O O . GLU A 1 99 ? -21.075 -28.914 35.535 1.00 41.17 99 GLU A O 1
ATOM 742 N N . SER A 1 100 ? -19.056 -29.898 35.628 1.00 37.50 100 SER A N 1
ATOM 743 C CA . SER A 1 100 ? -18.418 -28.773 36.300 1.00 34.10 100 SER A CA 1
ATOM 744 C C . SER A 1 100 ? -17.877 -27.711 35.344 1.00 32.74 100 SER A C 1
ATOM 745 O O . SER A 1 100 ? -17.210 -26.767 35.766 1.00 31.17 100 SER A O 1
ATOM 748 N N . ILE A 1 101 ? -18.176 -27.853 34.058 1.00 31.53 101 ILE A N 1
ATOM 749 C CA . ILE A 1 101 ? -17.693 -26.899 33.069 1.00 28.22 101 ILE A CA 1
ATOM 750 C C . ILE A 1 101 ? -18.364 -25.535 33.134 1.00 28.86 101 ILE A C 1
ATOM 751 O O . ILE A 1 101 ? -19.584 -25.421 33.138 1.00 27.10 101 ILE A O 1
ATOM 756 N N . LYS A 1 102 ? -17.541 -24.499 33.207 1.00 29.10 102 LYS A N 1
ATOM 757 C CA . LYS A 1 102 ? -18.033 -23.136 33.201 1.00 30.76 102 LYS A CA 1
ATOM 758 C C . LYS A 1 102 ? -17.470 -22.726 31.854 1.00 30.64 102 LYS A C 1
ATOM 759 O O . LYS A 1 102 ? -16.435 -23.245 31.442 1.00 34.54 102 LYS A O 1
ATOM 765 N N . GLY A 1 103 ? -18.143 -21.839 31.142 1.00 29.45 103 GLY A N 1
ATOM 766 C CA . GLY A 1 103 ? -17.618 -21.452 29.849 1.00 25.55 103 GLY A CA 1
ATOM 767 C C . GLY A 1 103 ? -16.354 -20.625 29.971 1.00 24.45 103 GLY A C 1
ATOM 768 O O . GLY A 1 103 ? -15.396 -20.994 30.653 1.00 27.09 103 GLY A O 1
ATOM 769 N N . ILE A 1 104 ? -16.361 -19.492 29.290 1.00 21.03 104 ILE A N 1
ATOM 770 C CA . ILE A 1 104 ? -15.248 -18.557 29.294 1.00 17.55 104 ILE A CA 1
ATOM 771 C C . ILE A 1 104 ? -15.841 -17.307 29.958 1.00 17.69 104 ILE A C 1
ATOM 772 O O . ILE A 1 104 ? -16.371 -16.435 29.281 1.00 16.92 104 ILE A O 1
ATOM 777 N N . PRO A 1 105 ? -15.744 -17.211 31.295 1.00 19.79 105 PRO A N 1
ATOM 778 C CA . PRO A 1 105 ? -16.260 -16.110 32.122 1.00 21.47 105 PRO A CA 1
ATOM 779 C C . PRO A 1 105 ? -16.520 -14.748 31.483 1.00 22.79 105 PRO A C 1
ATOM 780 O O . PRO A 1 105 ? -17.655 -14.246 31.518 1.00 27.57 105 PRO A O 1
ATOM 784 N N . VAL A 1 106 ? -15.488 -14.151 30.901 1.00 20.99 106 VAL A N 1
ATOM 785 C CA . VAL A 1 106 ? -15.623 -12.838 30.279 1.00 16.24 106 VAL A CA 1
ATOM 786 C C . VAL A 1 106 ? -15.360 -12.908 28.775 1.00 14.21 106 VAL A C 1
ATOM 787 O O . VAL A 1 106 ? -16.080 -12.302 27.977 1.00 11.45 106 VAL A O 1
ATOM 791 N N . GLY A 1 107 ? -14.319 -13.658 28.408 1.00 14.10 107 GLY A N 1
ATOM 792 C CA . GLY A 1 107 ? -13.911 -13.814 27.021 1.00 11.58 107 GLY A CA 1
ATOM 793 C C . GLY A 1 107 ? -14.970 -14.133 25.984 1.00 11.90 107 GLY A C 1
ATOM 794 O O . GLY A 1 107 ? -14.925 -13.600 24.871 1.00 12.13 107 GLY A O 1
ATOM 795 N N . LEU A 1 108 ? -15.914 -15.003 26.314 1.00 9.98 108 LEU A N 1
ATOM 796 C CA . LEU A 1 108 ? -16.948 -15.328 25.339 1.00 11.33 108 LEU A CA 1
ATOM 797 C C . LEU A 1 108 ? -17.788 -14.085 25.018 1.00 10.60 108 LEU A C 1
ATOM 798 O O . LEU A 1 108 ? -17.931 -13.689 23.864 1.00 10.78 108 LEU A O 1
ATOM 803 N N . LEU A 1 109 ? -18.338 -13.467 26.050 1.00 13.06 109 LEU A N 1
ATOM 804 C CA . LEU A 1 109 ? -19.157 -12.272 25.871 1.00 14.20 109 LEU A CA 1
ATOM 805 C C . LEU A 1 109 ? -18.376 -11.122 25.214 1.00 14.27 109 LEU A C 1
ATOM 806 O O . LEU A 1 109 ? -18.932 -10.363 24.410 1.00 13.93 109 LEU A O 1
ATOM 811 N N . ALA A 1 110 ? -17.085 -11.009 25.526 1.00 15.00 110 ALA A N 1
ATOM 812 C CA . ALA A 1 110 ? -16.253 -9.946 24.952 1.00 15.15 110 ALA A CA 1
ATOM 813 C C . ALA A 1 110 ? -16.032 -10.142 23.452 1.00 15.10 110 ALA A C 1
ATOM 814 O O . ALA A 1 110 ? -16.038 -9.181 22.675 1.00 13.70 110 ALA A O 1
ATOM 816 N N . SER A 1 111 ? -15.838 -11.389 23.044 1.00 15.28 111 SER A N 1
ATOM 817 C CA . SER A 1 111 ? -15.621 -11.704 21.637 1.00 13.20 111 SER A CA 1
ATOM 818 C C . SER A 1 111 ? -16.905 -11.521 20.832 1.00 12.12 111 SER A C 1
ATOM 819 O O . SER A 1 111 ? -16.860 -11.226 19.638 1.00 12.84 111 SER A O 1
ATOM 822 N N . GLU A 1 112 ? -18.049 -11.692 21.488 1.00 12.74 112 GLU A N 1
ATOM 823 C CA . GLU A 1 112 ? -19.344 -11.543 20.825 1.00 12.96 112 GLU A CA 1
ATOM 824 C C . GLU A 1 112 ? -19.811 -10.097 20.666 1.00 14.75 112 GLU A C 1
ATOM 825 O O . GLU A 1 112 ? -20.465 -9.753 19.676 1.00 12.12 112 GLU A O 1
ATOM 831 N N . THR A 1 113 ? -19.459 -9.260 21.642 1.00 15.36 113 THR A N 1
ATOM 832 C CA . THR A 1 113 ? -19.897 -7.870 21.677 1.00 17.46 113 THR A CA 1
ATOM 833 C C . THR A 1 113 ? -18.841 -6.838 21.317 1.00 19.18 113 THR A C 1
ATOM 834 O O . THR A 1 113 ? -19.162 -5.663 21.156 1.00 20.46 113 THR A O 1
ATOM 838 N N . ALA A 1 114 ? -17.589 -7.267 21.192 1.00 18.90 114 ALA A N 1
ATOM 839 C CA . ALA A 1 114 ? -16.504 -6.351 20.874 1.00 19.93 114 ALA A CA 1
ATOM 840 C C . ALA A 1 114 ? -16.814 -5.361 19.748 1.00 21.62 114 ALA A C 1
ATOM 841 O O . ALA A 1 114 ? -16.694 -4.153 19.938 1.00 23.01 114 ALA A O 1
ATOM 843 N N . LEU A 1 115 ? -17.213 -5.866 18.583 1.00 21.64 115 LEU A N 1
ATOM 844 C CA . LEU A 1 115 ? -17.479 -4.999 17.441 1.00 24.38 115 LEU A CA 1
ATOM 845 C C . LEU A 1 115 ? -18.782 -4.231 17.504 1.00 24.57 115 LEU A C 1
ATOM 846 O O . LEU A 1 115 ? -19.044 -3.366 16.672 1.00 25.26 115 LEU A O 1
ATOM 851 N N . ILE A 1 116 ? -19.611 -4.561 18.479 1.00 26.29 116 ILE A N 1
ATOM 852 C CA . ILE A 1 116 ? -20.855 -3.842 18.669 1.00 27.07 116 ILE A CA 1
ATOM 853 C C . ILE A 1 116 ? -20.646 -3.293 20.080 1.00 27.22 116 ILE A C 1
ATOM 854 O O . ILE A 1 116 ? -19.559 -3.431 20.622 1.00 28.46 116 ILE A O 1
ATOM 859 N N . SER A 1 117 ? -21.635 -2.640 20.663 1.00 27.15 117 SER A N 1
ATOM 860 C CA . SER A 1 117 ? -21.493 -2.105 22.021 1.00 25.42 117 SER A CA 1
ATOM 861 C C . SER A 1 117 ? -20.091 -1.776 22.580 1.00 26.21 117 SER A C 1
ATOM 862 O O . SER A 1 117 ? -19.389 -2.655 23.092 1.00 26.77 117 SER A O 1
ATOM 865 N N . GLU A 1 118 ? -19.689 -0.508 22.498 1.00 24.00 118 GLU A N 1
ATOM 866 C CA . GLU A 1 118 ? -18.409 -0.088 23.068 1.00 22.78 118 GLU A CA 1
ATOM 867 C C . GLU A 1 118 ? -18.502 -0.198 24.602 1.00 21.73 118 GLU A C 1
ATOM 868 O O . GLU A 1 118 ? -17.505 -0.442 25.275 1.00 19.38 118 GLU A O 1
ATOM 874 N N . PRO A 1 119 ? -19.705 -0.019 25.172 1.00 19.59 119 PRO A N 1
ATOM 875 C CA . PRO A 1 119 ? -19.840 -0.127 26.626 1.00 19.70 119 PRO A CA 1
ATOM 876 C C . PRO A 1 119 ? -19.443 -1.518 27.132 1.00 19.25 119 PRO A C 1
ATOM 877 O O . PRO A 1 119 ? -18.698 -1.651 28.114 1.00 15.16 119 PRO A O 1
ATOM 881 N N . LEU A 1 120 ? -19.964 -2.550 26.465 1.00 17.14 120 LEU A N 1
ATOM 882 C CA . LEU A 1 120 ? -19.663 -3.931 26.825 1.00 16.97 120 LEU A CA 1
ATOM 883 C C . LEU A 1 120 ? -18.183 -4.231 26.629 1.00 16.29 120 LEU A C 1
ATOM 884 O O . LEU A 1 120 ? -17.545 -4.842 27.492 1.00 17.58 120 LEU A O 1
ATOM 889 N N . ARG A 1 121 ? -17.635 -3.823 25.489 1.00 16.36 121 ARG A N 1
ATOM 890 C CA . ARG A 1 121 ? -16.224 -4.076 25.218 1.00 15.80 121 ARG A CA 1
ATOM 891 C C . ARG A 1 121 ? -15.346 -3.391 26.242 1.00 15.51 121 ARG A C 1
ATOM 892 O O . ARG A 1 121 ? -14.331 -3.948 26.674 1.00 14.89 121 ARG A O 1
ATOM 900 N N . THR A 1 122 ? -15.748 -2.184 26.629 1.00 16.87 122 THR A N 1
ATOM 901 C CA . THR A 1 122 ? -15.013 -1.387 27.602 1.00 16.99 122 THR A CA 1
ATOM 902 C C . THR A 1 122 ? -14.934 -2.070 28.957 1.00 17.31 122 THR A C 1
ATOM 903 O O . THR A 1 122 ? -13.862 -2.137 29.553 1.00 15.95 122 THR A O 1
ATOM 907 N N . VAL A 1 123 ? -16.072 -2.552 29.454 1.00 15.99 123 VAL A N 1
ATOM 908 C CA . VAL A 1 123 ? -16.094 -3.217 30.748 1.00 16.44 123 VAL A CA 1
ATOM 909 C C . VAL A 1 123 ? -15.278 -4.514 30.710 1.00 14.38 123 VAL A C 1
ATOM 910 O O . VAL A 1 123 ? -14.617 -4.856 31.686 1.00 11.45 123 VAL A O 1
ATOM 914 N N . CYS A 1 124 ? -15.316 -5.227 29.587 1.00 14.11 124 CYS A N 1
ATOM 915 C CA . CYS A 1 124 ? -14.534 -6.459 29.464 1.00 14.23 124 CYS A CA 1
ATOM 916 C C . CYS A 1 124 ? -13.035 -6.131 29.445 1.00 13.37 124 CYS A C 1
ATOM 917 O O . CYS A 1 124 ? -12.227 -6.840 30.036 1.00 11.74 124 CYS A O 1
ATOM 920 N N . MET A 1 125 ? -12.670 -5.053 28.751 1.00 13.45 125 MET A N 1
ATOM 921 C CA . MET A 1 125 ? -11.270 -4.641 28.649 1.00 14.52 125 MET A CA 1
ATOM 922 C C . MET A 1 125 ? -10.721 -4.323 30.035 1.00 14.16 125 MET A C 1
ATOM 923 O O . MET A 1 125 ? -9.608 -4.732 30.383 1.00 13.98 125 MET A O 1
ATOM 928 N N . LYS A 1 126 ? -11.530 -3.617 30.823 1.00 14.53 126 LYS A N 1
ATOM 929 C CA . LYS A 1 126 ? -11.190 -3.227 32.188 1.00 13.31 126 LYS A CA 1
ATOM 930 C C . LYS A 1 126 ? -11.089 -4.439 33.101 1.00 12.89 126 LYS A C 1
ATOM 931 O O . LYS A 1 126 ? -10.185 -4.520 33.927 1.00 13.25 126 LYS A O 1
ATOM 937 N N . VAL A 1 127 ? -12.034 -5.366 32.974 1.00 10.64 127 VAL A N 1
ATOM 938 C CA . VAL A 1 127 ? -12.003 -6.564 33.805 1.00 10.45 127 VAL A CA 1
ATOM 939 C C . VAL A 1 127 ? -10.729 -7.358 33.536 1.00 11.13 127 VAL A C 1
ATOM 940 O O . VAL A 1 127 ? -10.050 -7.765 34.468 1.00 12.54 127 VAL A O 1
ATOM 944 N N . PHE A 1 128 ? -10.396 -7.560 32.264 1.00 13.01 128 PHE A N 1
ATOM 945 C CA . PHE A 1 128 ? -9.184 -8.299 31.898 1.00 13.13 128 PHE A CA 1
ATOM 946 C C . PHE A 1 128 ? -7.962 -7.604 32.504 1.00 15.10 128 PHE A C 1
ATOM 947 O O . PHE A 1 128 ? -7.055 -8.267 33.020 1.00 14.77 128 PHE A O 1
ATOM 955 N N . LYS A 1 129 ? -7.935 -6.271 32.423 1.00 15.05 129 LYS A N 1
ATOM 956 C CA . LYS A 1 129 ? -6.821 -5.497 32.969 1.00 16.39 129 LYS A CA 1
ATOM 957 C C . LYS A 1 129 ? -6.700 -5.779 34.450 1.00 15.54 129 LYS A C 1
ATOM 958 O O . LYS A 1 129 ? -5.592 -5.922 34.962 1.00 16.94 129 LYS A O 1
ATOM 964 N N . SER A 1 130 ? -7.838 -5.850 35.141 1.00 15.41 130 SER A N 1
ATOM 965 C CA . SER A 1 130 ? -7.810 -6.116 36.579 1.00 13.03 130 SER A CA 1
ATOM 966 C C . SER A 1 130 ? -7.195 -7.485 36.876 1.00 11.47 130 SER A C 1
ATOM 967 O O . SER A 1 130 ? -6.485 -7.634 37.858 1.00 10.02 130 SER A O 1
ATOM 970 N N . TRP A 1 131 ? -7.451 -8.466 36.014 1.00 10.93 131 TRP A N 1
ATOM 971 C CA . TRP A 1 131 ? -6.906 -9.813 36.198 1.00 9.84 131 TRP A CA 1
ATOM 972 C C . TRP A 1 131 ? -5.402 -9.769 35.962 1.00 10.36 131 TRP A C 1
ATOM 973 O O . TRP A 1 131 ? -4.622 -10.311 36.733 1.00 11.03 131 TRP A O 1
ATOM 984 N N . GLU A 1 132 ? -5.007 -9.130 34.869 1.00 12.81 132 GLU A N 1
ATOM 985 C CA . GLU A 1 132 ? -3.601 -9.000 34.530 1.00 12.57 132 GLU A CA 1
ATOM 986 C C . GLU A 1 132 ? -2.861 -8.289 35.663 1.00 13.29 132 GLU A C 1
ATOM 987 O O . GLU A 1 132 ? -1.719 -8.639 35.978 1.00 15.47 132 GLU A O 1
ATOM 993 N N . ALA A 1 133 ? -3.512 -7.306 36.287 1.00 12.99 133 ALA A N 1
ATOM 994 C CA . ALA A 1 133 ? -2.888 -6.572 37.393 1.00 12.95 133 ALA A CA 1
ATOM 995 C C . ALA A 1 133 ? -2.557 -7.479 38.575 1.00 13.11 133 ALA A C 1
ATOM 996 O O . ALA A 1 133 ? -1.558 -7.264 39.275 1.00 12.36 133 ALA A O 1
ATOM 998 N N . VAL A 1 134 ? -3.385 -8.492 38.808 1.00 13.08 134 VAL A N 1
ATOM 999 C CA . VAL A 1 134 ? -3.120 -9.409 39.915 1.00 12.28 134 VAL A CA 1
ATOM 1000 C C . VAL A 1 134 ? -1.819 -10.176 39.638 1.00 13.03 134 VAL A C 1
ATOM 1001 O O . VAL A 1 134 ? -0.965 -10.316 40.524 1.00 12.84 134 VAL A O 1
ATOM 1005 N N . PHE A 1 135 ? -1.651 -10.655 38.409 1.00 15.36 135 PHE A N 1
ATOM 1006 C CA . PHE A 1 135 ? -0.428 -11.384 38.055 1.00 16.61 135 PHE A CA 1
ATOM 1007 C C . PHE A 1 135 ? 0.760 -10.438 38.177 1.00 18.23 135 PHE A C 1
ATOM 1008 O O . PHE A 1 135 ? 1.793 -10.788 38.751 1.00 18.41 135 PHE A O 1
ATOM 1016 N N . ALA A 1 136 ? 0.596 -9.230 37.643 1.00 19.19 136 ALA A N 1
ATOM 1017 C CA . ALA A 1 136 ? 1.651 -8.226 37.668 1.00 17.85 136 ALA A CA 1
ATOM 1018 C C . ALA A 1 136 ? 2.100 -7.910 39.085 1.00 18.36 136 ALA A C 1
ATOM 1019 O O . ALA A 1 136 ? 3.297 -7.857 39.362 1.00 17.76 136 ALA A O 1
ATOM 1021 N N . ARG A 1 137 ? 1.146 -7.700 39.984 1.00 17.14 137 ARG A N 1
ATOM 1022 C CA . ARG A 1 137 ? 1.486 -7.397 41.365 1.00 17.94 137 ARG A CA 1
ATOM 1023 C C . ARG A 1 137 ? 2.371 -8.470 41.976 1.00 16.80 137 ARG A C 1
ATOM 1024 O O . ARG A 1 137 ? 3.362 -8.151 42.623 1.00 17.65 137 ARG A O 1
ATOM 1032 N N . LYS A 1 138 ? 2.020 -9.736 41.760 1.00 15.51 138 LYS A N 1
ATOM 1033 C CA . LYS A 1 138 ? 2.807 -10.852 42.281 1.00 15.37 138 LYS A CA 1
ATOM 1034 C C . LYS A 1 138 ? 4.235 -10.809 41.724 1.00 15.30 138 LYS A C 1
ATOM 1035 O O . LYS A 1 138 ? 5.215 -11.004 42.460 1.00 13.99 138 LYS A O 1
ATOM 1041 N N . LEU A 1 139 ? 4.352 -10.544 40.427 1.00 15.53 139 LEU A N 1
ATOM 1042 C CA . LEU A 1 139 ? 5.661 -10.478 39.784 1.00 16.14 139 LEU A CA 1
ATOM 1043 C C . LEU A 1 139 ? 6.462 -9.299 40.333 1.00 14.91 139 LEU A C 1
ATOM 1044 O O . LEU A 1 139 ? 7.650 -9.435 40.649 1.00 15.68 139 LEU A O 1
ATOM 1049 N N . MET A 1 140 ? 5.815 -8.148 40.458 1.00 16.10 140 MET A N 1
ATOM 1050 C CA . MET A 1 140 ? 6.483 -6.966 40.989 1.00 18.20 140 MET A CA 1
ATOM 1051 C C . MET A 1 140 ? 6.987 -7.196 42.409 1.00 19.69 140 MET A C 1
ATOM 1052 O O . MET A 1 140 ? 8.107 -6.811 42.747 1.00 19.48 140 MET A O 1
ATOM 1057 N N . GLU A 1 141 ? 6.162 -7.833 43.234 1.00 19.42 141 GLU A N 1
ATOM 1058 C CA . GLU A 1 141 ? 6.539 -8.117 44.612 1.00 22.28 141 GLU A CA 1
ATOM 1059 C C . GLU A 1 141 ? 7.730 -9.059 44.649 1.00 21.79 141 GLU A C 1
ATOM 1060 O O . GLU A 1 141 ? 8.438 -9.130 45.649 1.00 21.93 141 GLU A O 1
ATOM 1066 N N . ASN A 1 142 ? 7.953 -9.778 43.553 1.00 22.85 142 ASN A N 1
ATOM 1067 C CA . ASN A 1 142 ? 9.054 -10.729 43.482 1.00 23.80 142 ASN A CA 1
ATOM 1068 C C . ASN A 1 142 ? 10.280 -10.263 42.699 1.00 25.90 142 ASN A C 1
ATOM 1069 O O . ASN A 1 142 ? 11.128 -11.075 42.338 1.00 25.81 142 ASN A O 1
ATOM 1074 N N . GLY A 1 143 ? 10.369 -8.965 42.429 1.00 26.05 143 GLY A N 1
ATOM 1075 C CA . GLY A 1 143 ? 11.528 -8.451 41.725 1.00 28.36 143 GLY A CA 1
ATOM 1076 C C . GLY A 1 143 ? 11.359 -8.013 40.284 1.00 28.69 143 GLY A C 1
ATOM 1077 O O . GLY A 1 143 ? 12.214 -7.292 39.754 1.00 27.55 143 GLY A O 1
ATOM 1078 N N . PHE A 1 144 ? 10.279 -8.436 39.636 1.00 28.26 144 PHE A N 1
ATOM 1079 C CA . PHE A 1 144 ? 10.069 -8.052 38.249 1.00 27.18 144 PHE A CA 1
ATOM 1080 C C . PHE A 1 144 ? 9.762 -6.571 38.108 1.00 26.29 144 PHE A C 1
ATOM 1081 O O . PHE A 1 144 ? 9.119 -5.971 38.973 1.00 24.76 144 PHE A O 1
ATOM 1089 N N . ALA A 1 145 ? 10.234 -5.991 37.009 1.00 24.08 145 ALA A N 1
ATOM 1090 C CA . ALA A 1 145 ? 10.014 -4.580 36.721 1.00 24.27 145 ALA A CA 1
ATOM 1091 C C . ALA A 1 145 ? 8.547 -4.378 36.352 1.00 24.59 145 ALA A C 1
ATOM 1092 O O . ALA A 1 145 ? 7.893 -5.302 35.872 1.00 24.09 145 ALA A O 1
ATOM 1094 N N . GLU A 1 146 ? 8.035 -3.174 36.574 1.00 24.86 146 GLU A N 1
ATOM 1095 C CA . GLU A 1 146 ? 6.644 -2.862 36.271 1.00 26.88 146 GLU A CA 1
ATOM 1096 C C . GLU A 1 146 ? 6.248 -3.223 34.840 1.00 26.44 146 GLU A C 1
ATOM 1097 O O . GLU A 1 146 ? 5.261 -3.927 34.632 1.00 24.67 146 GLU A O 1
ATOM 1103 N N . GLU A 1 147 ? 7.019 -2.744 33.863 1.00 26.93 147 GLU A N 1
ATOM 1104 C CA . GLU A 1 147 ? 6.748 -3.018 32.451 1.00 27.06 147 GLU A CA 1
ATOM 1105 C C . GLU A 1 147 ? 6.638 -4.499 32.143 1.00 26.06 147 GLU A C 1
ATOM 1106 O O . GLU A 1 147 ? 5.652 -4.947 31.556 1.00 26.05 147 GLU A O 1
ATOM 1112 N N . GLU A 1 148 ? 7.674 -5.246 32.511 1.00 24.16 148 GLU A N 1
ATOM 1113 C CA . GLU A 1 148 ? 7.729 -6.684 32.278 1.00 24.95 148 GLU A CA 1
ATOM 1114 C C . GLU A 1 148 ? 6.593 -7.413 32.980 1.00 22.80 148 GLU A C 1
ATOM 1115 O O . GLU A 1 148 ? 6.014 -8.347 32.428 1.00 21.18 148 GLU A O 1
ATOM 1121 N N . ALA A 1 149 ? 6.299 -7.002 34.211 1.00 22.18 149 ALA A N 1
ATOM 1122 C CA . ALA A 1 149 ? 5.238 -7.644 34.988 1.00 20.52 149 ALA A CA 1
ATOM 1123 C C . ALA A 1 149 ? 3.900 -7.474 34.282 1.00 19.31 149 ALA A C 1
ATOM 1124 O O . ALA A 1 149 ? 3.166 -8.444 34.091 1.00 18.58 149 ALA A O 1
ATOM 1126 N N . ASN A 1 150 ? 3.595 -6.241 33.885 1.00 18.62 150 ASN A N 1
ATOM 1127 C CA . ASN A 1 150 ? 2.347 -5.949 33.186 1.00 17.86 150 ASN A CA 1
ATOM 1128 C C . ASN A 1 150 ? 2.263 -6.658 31.834 1.00 17.73 150 ASN A C 1
ATOM 1129 O O . ASN A 1 150 ? 1.185 -7.112 31.433 1.00 17.04 150 ASN A O 1
ATOM 1134 N N . GLN A 1 151 ? 3.389 -6.755 31.126 1.00 18.38 151 GLN A N 1
ATOM 1135 C CA . GLN A 1 151 ? 3.400 -7.442 29.832 1.00 18.14 151 GLN A CA 1
ATOM 1136 C C . GLN A 1 151 ? 3.178 -8.934 30.051 1.00 16.86 151 GLN A C 1
ATOM 1137 O O . GLN A 1 151 ? 2.442 -9.581 29.305 1.00 18.33 151 GLN A O 1
ATOM 1143 N N . LEU A 1 152 ? 3.832 -9.487 31.068 1.00 15.94 152 LEU A N 1
ATOM 1144 C CA . LEU A 1 152 ? 3.655 -10.903 31.375 1.00 15.72 152 LEU A CA 1
ATOM 1145 C C . LEU A 1 152 ? 2.209 -11.121 31.852 1.00 13.57 152 LEU A C 1
ATOM 1146 O O . LEU A 1 152 ? 1.637 -12.189 31.654 1.00 12.22 152 LEU A O 1
ATOM 1151 N N . GLY A 1 153 ? 1.633 -10.097 32.474 1.00 13.06 153 GLY A N 1
ATOM 1152 C CA . GLY A 1 153 ? 0.258 -10.190 32.940 1.00 13.30 153 GLY A CA 1
ATOM 1153 C C . GLY A 1 153 ? -0.673 -10.334 31.753 1.00 14.81 153 GLY A C 1
ATOM 1154 O O . GLY A 1 153 ? -1.560 -11.185 31.751 1.00 13.86 153 GLY A O 1
ATOM 1155 N N . THR A 1 154 ? -0.475 -9.508 30.729 1.00 15.25 154 THR A N 1
ATOM 1156 C CA . THR A 1 154 ? -1.320 -9.599 29.550 1.00 15.80 154 THR A CA 1
ATOM 1157 C C . THR A 1 154 ? -1.043 -10.909 28.821 1.00 13.78 154 THR A C 1
ATOM 1158 O O . THR A 1 154 ? -1.967 -11.592 28.383 1.00 12.46 154 THR A O 1
ATOM 1162 N N . LEU A 1 155 ? 0.229 -11.276 28.711 1.00 15.20 155 LEU A N 1
ATOM 1163 C CA . LEU A 1 155 ? 0.593 -12.528 28.052 1.00 14.28 155 LEU A CA 1
ATOM 1164 C C . LEU A 1 155 ? -0.078 -13.718 28.744 1.00 12.48 155 LEU A C 1
ATOM 1165 O O . LEU A 1 155 ? -0.758 -14.525 28.106 1.00 12.36 155 LEU A O 1
ATOM 1170 N N . ILE A 1 156 ? 0.117 -13.824 30.053 1.00 13.81 156 ILE A N 1
ATOM 1171 C CA . ILE A 1 156 ? -0.462 -14.923 30.821 1.00 12.71 156 ILE A CA 1
ATOM 1172 C C . ILE A 1 156 ? -1.983 -14.967 30.657 1.00 13.21 156 ILE A C 1
ATOM 1173 O O . ILE A 1 156 ? -2.564 -16.031 30.421 1.00 13.35 156 ILE A O 1
ATOM 1178 N N . ASN A 1 157 ? -2.625 -13.809 30.777 1.00 13.24 157 ASN A N 1
ATOM 1179 C CA . ASN A 1 157 ? -4.076 -13.726 30.625 1.00 11.70 157 ASN A CA 1
ATOM 1180 C C . ASN A 1 157 ? -4.465 -14.241 29.228 1.00 10.95 157 ASN A C 1
ATOM 1181 O O . ASN A 1 157 ? -5.389 -15.045 29.090 1.00 13.66 157 ASN A O 1
ATOM 1186 N N . SER A 1 158 ? -3.751 -13.788 28.196 1.00 10.66 158 SER A N 1
ATOM 1187 C CA . SER A 1 158 ? -4.070 -14.211 26.839 1.00 11.40 158 SER A CA 1
ATOM 1188 C C . SER A 1 158 ? -3.919 -15.721 26.652 1.00 11.38 158 SER A C 1
ATOM 1189 O O . SER A 1 158 ? -4.765 -16.340 26.016 1.00 12.75 158 SER A O 1
ATOM 1192 N N . MET A 1 159 ? -2.863 -16.311 27.211 1.00 10.33 159 MET A N 1
ATOM 1193 C CA . MET A 1 159 ? -2.639 -17.755 27.086 1.00 8.75 159 MET A CA 1
ATOM 1194 C C . MET A 1 159 ? -3.737 -18.567 27.778 1.00 10.71 159 MET A C 1
ATOM 1195 O O . MET A 1 159 ? -4.192 -19.589 27.262 1.00 11.09 159 MET A O 1
ATOM 1200 N N . ILE A 1 160 ? -4.161 -18.116 28.956 1.00 10.92 160 ILE A N 1
ATOM 1201 C CA . ILE A 1 160 ? -5.193 -18.823 29.691 1.00 11.09 160 ILE A CA 1
ATOM 1202 C C . ILE A 1 160 ? -6.521 -18.763 28.951 1.00 10.90 160 ILE A C 1
ATOM 1203 O O . ILE A 1 160 ? -7.243 -19.758 28.870 1.00 10.18 160 ILE A O 1
ATOM 1208 N N . GLU A 1 161 ? -6.836 -17.598 28.395 1.00 11.47 161 GLU A N 1
ATOM 1209 C CA . GLU A 1 161 ? -8.085 -17.441 27.672 1.00 15.30 161 GLU A CA 1
ATOM 1210 C C . GLU A 1 161 ? -8.109 -18.414 26.485 1.00 14.18 161 GLU A C 1
ATOM 1211 O O . GLU A 1 161 ? -9.128 -19.052 26.221 1.00 14.27 161 GLU A O 1
ATOM 1217 N N . GLY A 1 162 ? -6.982 -18.525 25.783 1.00 12.12 162 GLY A N 1
ATOM 1218 C CA . GLY A 1 162 ? -6.893 -19.434 24.648 1.00 12.07 162 GLY A CA 1
ATOM 1219 C C . GLY A 1 162 ? -6.958 -20.887 25.085 1.00 12.73 162 GLY A C 1
ATOM 1220 O O . GLY A 1 162 ? -7.571 -21.724 24.422 1.00 14.43 162 GLY A O 1
ATOM 1221 N N . GLY A 1 163 ? -6.317 -21.187 26.209 1.00 11.82 163 GLY A N 1
ATOM 1222 C CA . GLY A 1 163 ? -6.336 -22.539 26.732 1.00 11.17 163 GLY A CA 1
ATOM 1223 C C . GLY A 1 163 ? -7.746 -22.965 27.109 1.00 12.08 163 GLY A C 1
ATOM 1224 O O . GLY A 1 163 ? -8.127 -24.120 26.908 1.00 12.09 163 GLY A O 1
ATOM 1225 N N . ILE A 1 164 ? -8.525 -22.042 27.668 1.00 10.41 164 ILE A N 1
ATOM 1226 C CA . ILE A 1 164 ? -9.900 -22.362 28.045 1.00 13.31 164 ILE A CA 1
ATOM 1227 C C . ILE A 1 164 ? -10.707 -22.625 26.774 1.00 14.21 164 ILE A C 1
ATOM 1228 O O . ILE A 1 164 ? -11.523 -23.552 26.722 1.00 13.06 164 ILE A O 1
ATOM 1233 N N . MET A 1 165 ? -10.466 -21.807 25.751 1.00 15.84 165 MET A N 1
ATOM 1234 C CA . MET A 1 165 ? -11.146 -21.945 24.465 1.00 16.17 165 MET A CA 1
ATOM 1235 C C . MET A 1 165 ? -10.955 -23.359 23.910 1.00 17.08 165 MET A C 1
ATOM 1236 O O . MET A 1 165 ? -11.932 -24.062 23.622 1.00 17.74 165 MET A O 1
ATOM 1241 N N . LEU A 1 166 ? -9.698 -23.775 23.769 1.00 16.97 166 LEU A N 1
ATOM 1242 C CA . LEU A 1 166 ? -9.399 -25.105 23.260 1.00 17.70 166 LEU A CA 1
ATOM 1243 C C . LEU A 1 166 ? -9.865 -26.202 24.202 1.00 17.53 166 LEU A C 1
ATOM 1244 O O . LEU A 1 166 ? -10.379 -27.219 23.750 1.00 16.64 166 LEU A O 1
ATOM 1249 N N . SER A 1 167 ? -9.706 -25.999 25.510 1.00 17.63 167 SER A N 1
ATOM 1250 C CA . SER A 1 167 ? -10.137 -27.013 26.468 1.00 16.05 167 SER A CA 1
ATOM 1251 C C . SER A 1 167 ? -11.653 -27.200 26.425 1.00 15.80 167 SER A C 1
ATOM 1252 O O . SER A 1 167 ? -12.150 -28.313 26.620 1.00 14.95 167 SER A O 1
ATOM 1255 N N . LEU A 1 168 ? -12.392 -26.118 26.185 1.00 15.81 168 LEU A N 1
ATOM 1256 C CA . LEU A 1 168 ? -13.854 -26.211 26.103 1.00 16.97 168 LEU A CA 1
ATOM 1257 C C . LEU A 1 168 ? -14.285 -26.967 24.846 1.00 17.64 168 LEU A C 1
ATOM 1258 O O . LEU A 1 168 ? -15.181 -27.811 24.898 1.00 19.12 168 LEU A O 1
ATOM 1263 N N . THR A 1 169 ? -13.660 -26.642 23.717 1.00 18.42 169 THR A N 1
ATOM 1264 C CA . THR A 1 169 ? -13.983 -27.295 22.452 1.00 19.27 169 THR A CA 1
ATOM 1265 C C . THR A 1 169 ? -13.663 -28.792 22.507 1.00 19.10 169 THR A C 1
ATOM 1266 O O . THR A 1 169 ? -14.358 -29.605 21.905 1.00 20.68 169 THR A O 1
ATOM 1270 N N . ASN A 1 170 ? -12.619 -29.155 23.246 1.00 19.65 170 ASN A N 1
ATOM 1271 C CA . ASN A 1 170 ? -12.240 -30.559 23.363 1.00 19.06 170 ASN A CA 1
ATOM 1272 C C . ASN A 1 170 ? -12.832 -31.236 24.597 1.00 20.26 170 ASN A C 1
ATOM 1273 O O . ASN A 1 170 ? -12.713 -32.451 24.755 1.00 19.08 170 ASN A O 1
ATOM 1278 N N . LYS A 1 171 ? -13.481 -30.465 25.464 1.00 19.09 171 LYS A N 1
ATOM 1279 C CA . LYS A 1 171 ? -14.033 -31.018 26.699 1.00 21.50 171 LYS A CA 1
ATOM 1280 C C . LYS A 1 171 ? -12.949 -31.850 27.391 1.00 21.68 171 LYS A C 1
ATOM 1281 O O . LYS A 1 171 ? -13.237 -32.875 28.013 1.00 21.84 171 LYS A O 1
ATOM 1287 N N . ASP A 1 172 ? -11.707 -31.386 27.263 1.00 20.70 172 ASP A N 1
ATOM 1288 C CA . ASP A 1 172 ? -10.528 -32.025 27.843 1.00 22.53 172 ASP A CA 1
ATOM 1289 C C . ASP A 1 172 ? -9.558 -30.942 28.346 1.00 22.36 172 ASP A C 1
ATOM 1290 O O . ASP A 1 172 ? -9.221 -30.011 27.623 1.00 21.50 172 ASP A O 1
ATOM 1295 N N . LYS A 1 173 ? -9.104 -31.088 29.584 1.00 22.76 173 LYS A N 1
ATOM 1296 C CA . LYS A 1 173 ? -8.207 -30.123 30.216 1.00 23.18 173 LYS A CA 1
ATOM 1297 C C . LYS A 1 173 ? -6.783 -30.033 29.673 1.00 22.72 173 LYS A C 1
ATOM 1298 O O . LYS A 1 173 ? -6.046 -29.109 30.026 1.00 21.66 173 LYS A O 1
ATOM 1304 N N . THR A 1 174 ? -6.389 -30.966 28.814 1.00 21.39 174 THR A N 1
ATOM 1305 C CA . THR A 1 174 ? -5.014 -30.974 28.313 1.00 21.03 174 THR A CA 1
ATOM 1306 C C . THR A 1 174 ? -4.414 -29.668 27.792 1.00 18.38 174 THR A C 1
ATOM 1307 O O . THR A 1 174 ? -3.267 -29.350 28.100 1.00 19.65 174 THR A O 1
ATOM 1311 N N . PRO A 1 175 ? -5.168 -28.890 26.999 1.00 16.77 175 PRO A N 1
ATOM 1312 C CA . PRO A 1 175 ? -4.587 -27.641 26.496 1.00 13.69 175 PRO A CA 1
ATOM 1313 C C . PRO A 1 175 ? -4.080 -26.710 27.599 1.00 11.16 175 PRO A C 1
ATOM 1314 O O . PRO A 1 175 ? -3.033 -26.077 27.457 1.00 13.18 175 PRO A O 1
ATOM 1318 N N . LEU A 1 176 ? -4.814 -26.629 28.699 1.00 12.10 176 LEU A N 1
ATOM 1319 C CA . LEU A 1 176 ? -4.415 -25.764 29.808 1.00 15.06 176 LEU A CA 1
ATOM 1320 C C . LEU A 1 176 ? -3.238 -26.315 30.603 1.00 15.56 176 LEU A C 1
ATOM 1321 O O . LEU A 1 176 ? -2.385 -25.556 31.060 1.00 15.59 176 LEU A O 1
ATOM 1326 N N . LEU A 1 177 ? -3.196 -27.630 30.782 1.00 17.28 177 LEU A N 1
ATOM 1327 C CA . LEU A 1 177 ? -2.096 -28.239 31.517 1.00 17.48 177 LEU A CA 1
ATOM 1328 C C . LEU A 1 177 ? -0.829 -28.082 30.683 1.00 19.50 177 LEU A C 1
ATOM 1329 O O . LEU A 1 177 ? 0.283 -28.048 31.207 1.00 19.97 177 LEU A O 1
ATOM 1334 N N . LEU A 1 178 ? -1.018 -27.984 29.374 1.00 19.48 178 LEU A N 1
ATOM 1335 C CA . LEU A 1 178 ? 0.085 -27.825 28.443 1.00 20.06 178 LEU A CA 1
ATOM 1336 C C . LEU A 1 178 ? 0.619 -26.401 28.583 1.00 19.96 178 LEU A C 1
ATOM 1337 O O . LEU A 1 178 ? 1.831 -26.164 28.533 1.00 22.23 178 LEU A O 1
ATOM 1342 N N . ILE A 1 179 ? -0.298 -25.457 28.783 1.00 18.00 179 ILE A N 1
ATOM 1343 C CA . ILE A 1 179 ? 0.052 -24.045 28.949 1.00 14.90 179 ILE A CA 1
ATOM 1344 C C . ILE A 1 179 ? 0.780 -23.842 30.276 1.00 14.13 179 ILE A C 1
ATOM 1345 O O . ILE A 1 179 ? 1.715 -23.038 30.374 1.00 10.83 179 ILE A O 1
ATOM 1350 N N . ALA A 1 180 ? 0.337 -24.574 31.295 1.00 14.02 180 ALA A N 1
ATOM 1351 C CA . ALA A 1 180 ? 0.945 -24.492 32.618 1.00 15.50 180 ALA A CA 1
ATOM 1352 C C . ALA A 1 180 ? 2.410 -24.902 32.559 1.00 16.46 180 ALA A C 1
ATOM 1353 O O . ALA A 1 180 ? 3.252 -24.318 33.237 1.00 16.39 180 ALA A O 1
ATOM 1355 N N . GLU A 1 181 ? 2.716 -25.902 31.736 1.00 19.60 181 GLU A N 1
ATOM 1356 C CA . GLU A 1 181 ? 4.087 -26.388 31.618 1.00 21.82 181 GLU A CA 1
ATOM 1357 C C . GLU A 1 181 ? 5.044 -25.367 31.032 1.00 21.05 181 GLU A C 1
ATOM 1358 O O . GLU A 1 181 ? 6.255 -25.535 31.136 1.00 22.65 181 GLU A O 1
ATOM 1364 N N . GLN A 1 182 ? 4.509 -24.304 30.437 1.00 19.59 182 GLN A N 1
ATOM 1365 C CA . GLN A 1 182 ? 5.332 -23.276 29.801 1.00 18.13 182 GLN A CA 1
ATOM 1366 C C . GLN A 1 182 ? 5.714 -22.075 30.668 1.00 18.34 182 GLN A C 1
ATOM 1367 O O . GLN A 1 182 ? 6.685 -21.368 30.373 1.00 19.13 182 GLN A O 1
ATOM 1373 N N . ILE A 1 183 ? 4.949 -21.823 31.723 1.00 18.34 183 ILE A N 1
ATOM 1374 C CA . ILE A 1 183 ? 5.223 -20.670 32.574 1.00 18.70 183 ILE A CA 1
ATOM 1375 C C . ILE A 1 183 ? 6.633 -20.636 33.186 1.00 18.01 183 ILE A C 1
ATOM 1376 O O . ILE A 1 183 ? 7.193 -19.562 33.390 1.00 17.17 183 ILE A O 1
ATOM 1381 N N . PRO A 1 184 ? 7.236 -21.805 33.453 1.00 18.65 184 PRO A N 1
ATOM 1382 C CA . PRO A 1 184 ? 8.581 -21.776 34.036 1.00 20.22 184 PRO A CA 1
ATOM 1383 C C . PRO A 1 184 ? 9.591 -21.074 33.136 1.00 21.26 184 PRO A C 1
ATOM 1384 O O . PRO A 1 184 ? 10.474 -20.368 33.622 1.00 22.26 184 PRO A O 1
ATOM 1388 N N . VAL A 1 185 ? 9.457 -21.260 31.823 1.00 24.21 185 VAL A N 1
ATOM 1389 C CA . VAL A 1 185 ? 10.379 -20.629 30.880 1.00 24.09 185 VAL A CA 1
ATOM 1390 C C . VAL A 1 185 ? 9.889 -19.279 30.371 1.00 24.37 185 VAL A C 1
ATOM 1391 O O . VAL A 1 185 ? 10.636 -18.560 29.706 1.00 23.96 185 VAL A O 1
ATOM 1395 N N . LEU A 1 186 ? 8.641 -18.932 30.681 1.00 26.76 186 LEU A N 1
ATOM 1396 C CA . LEU A 1 186 ? 8.080 -17.651 30.248 1.00 29.25 186 LEU A CA 1
ATOM 1397 C C . LEU A 1 186 ? 8.299 -16.570 31.302 1.00 30.95 186 LEU A C 1
ATOM 1398 O O . LEU A 1 186 ? 8.557 -15.414 30.972 1.00 30.12 186 LEU A O 1
ATOM 1403 N N . VAL A 1 187 ? 8.185 -16.946 32.573 1.00 33.62 187 VAL A N 1
ATOM 1404 C CA . VAL A 1 187 ? 8.410 -15.999 33.658 1.00 35.63 187 VAL A CA 1
ATOM 1405 C C . VAL A 1 187 ? 9.768 -16.326 34.284 1.00 38.11 187 VAL A C 1
ATOM 1406 O O . VAL A 1 187 ? 9.857 -17.021 35.300 1.00 37.46 187 VAL A O 1
ATOM 1410 N N . ARG A 1 188 ? 10.824 -15.828 33.642 1.00 40.71 188 ARG A N 1
ATOM 1411 C CA . ARG A 1 188 ? 12.201 -16.049 34.083 1.00 42.92 188 ARG A CA 1
ATOM 1412 C C . ARG A 1 188 ? 12.653 -15.037 35.127 1.00 43.11 188 ARG A C 1
ATOM 1413 O O . ARG A 1 188 ? 13.022 -15.479 36.237 1.00 41.87 188 ARG A O 1
ATOM 1421 N N . GLY B 1 5 ? -24.070 -24.234 -9.135 1.00 39.36 5 GLY B N 1
ATOM 1422 C CA . GLY B 1 5 ? -24.780 -23.603 -7.988 1.00 39.36 5 GLY B CA 1
ATOM 1423 C C . GLY B 1 5 ? -23.983 -22.478 -7.357 1.00 38.55 5 GLY B C 1
ATOM 1424 O O . GLY B 1 5 ? -23.545 -22.590 -6.212 1.00 38.68 5 GLY B O 1
ATOM 1425 N N . ASP B 1 6 ? -23.787 -21.391 -8.102 1.00 38.13 6 ASP B N 1
ATOM 1426 C CA . ASP B 1 6 ? -23.043 -20.245 -7.590 1.00 36.34 6 ASP B CA 1
ATOM 1427 C C . ASP B 1 6 ? -23.786 -19.733 -6.359 1.00 34.73 6 ASP B C 1
ATOM 1428 O O . ASP B 1 6 ? -23.189 -19.157 -5.452 1.00 33.97 6 ASP B O 1
ATOM 1433 N N . SER B 1 7 ? -25.096 -19.959 -6.332 1.00 32.66 7 SER B N 1
ATOM 1434 C CA . SER B 1 7 ? -25.921 -19.530 -5.210 1.00 30.98 7 SER B CA 1
ATOM 1435 C C . SER B 1 7 ? -25.599 -20.327 -3.943 1.00 29.20 7 SER B C 1
ATOM 1436 O O . SER B 1 7 ? -25.752 -19.819 -2.830 1.00 26.07 7 SER B O 1
ATOM 1439 N N . ARG B 1 8 ? -25.158 -21.571 -4.110 1.00 26.33 8 ARG B N 1
ATOM 1440 C CA . ARG B 1 8 ? -24.813 -22.391 -2.958 1.00 25.35 8 ARG B CA 1
ATOM 1441 C C . ARG B 1 8 ? -23.565 -21.815 -2.302 1.00 24.84 8 ARG B C 1
ATOM 1442 O O . ARG B 1 8 ? -23.491 -21.693 -1.085 1.00 23.61 8 ARG B O 1
ATOM 1450 N N . GLU B 1 9 ? -22.584 -21.474 -3.129 1.00 25.35 9 GLU B N 1
ATOM 1451 C CA . GLU B 1 9 ? -21.329 -20.909 -2.656 1.00 27.01 9 GLU B CA 1
ATOM 1452 C C . GLU B 1 9 ? -21.541 -19.549 -1.984 1.00 26.10 9 GLU B C 1
ATOM 1453 O O . GLU B 1 9 ? -20.862 -19.216 -1.010 1.00 24.32 9 GLU B O 1
ATOM 1459 N N . LYS B 1 10 ? -22.479 -18.761 -2.503 1.00 24.55 10 LYS B N 1
ATOM 1460 C CA . LYS B 1 10 ? -22.752 -17.457 -1.920 1.00 24.27 10 LYS B CA 1
ATOM 1461 C C . LYS B 1 10 ? -23.288 -17.618 -0.503 1.00 22.10 10 LYS B C 1
ATOM 1462 O O . LYS B 1 10 ? -22.854 -16.926 0.421 1.00 21.40 10 LYS B O 1
ATOM 1468 N N . ILE B 1 11 ? -24.231 -18.533 -0.335 1.00 20.41 11 ILE B N 1
ATOM 1469 C CA . ILE B 1 11 ? -24.821 -18.775 0.973 1.00 17.61 11 ILE B CA 1
ATOM 1470 C C . ILE B 1 11 ? -23.769 -19.299 1.945 1.00 15.72 11 ILE B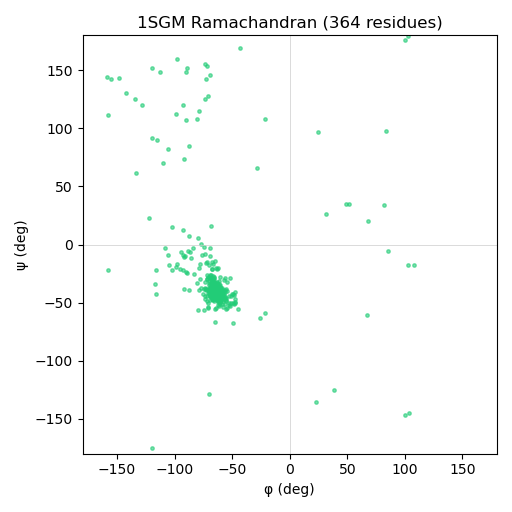 C 1
ATOM 1471 O O . ILE B 1 11 ? -23.670 -18.836 3.082 1.00 13.31 11 ILE B O 1
ATOM 1476 N N . LEU B 1 12 ? -22.976 -20.263 1.500 1.00 14.74 12 LEU B N 1
ATOM 1477 C CA . LEU B 1 12 ? -21.946 -20.825 2.368 1.00 14.92 12 LEU B CA 1
ATOM 1478 C C . LEU B 1 12 ? -20.906 -19.771 2.747 1.00 16.20 12 LEU B C 1
ATOM 1479 O O . LEU B 1 12 ? -20.559 -19.626 3.918 1.00 14.75 12 LEU B O 1
ATOM 1484 N N . HIS B 1 13 ? -20.409 -19.029 1.763 1.00 17.16 13 HIS B N 1
ATOM 1485 C CA . HIS B 1 13 ? -19.408 -18.004 2.053 1.00 20.10 13 HIS B CA 1
ATOM 1486 C C . HIS B 1 13 ? -19.971 -16.977 3.033 1.00 18.80 13 HIS B C 1
ATOM 1487 O O . HIS B 1 13 ? -19.310 -16.587 3.991 1.00 19.02 13 HIS B O 1
ATOM 1494 N N . THR B 1 14 ? -21.202 -16.551 2.781 1.00 19.46 14 THR B N 1
ATOM 1495 C CA . THR B 1 14 ? -21.868 -15.578 3.628 1.00 18.00 14 THR B CA 1
ATOM 1496 C C . THR B 1 14 ? -22.016 -16.093 5.058 1.00 18.45 14 THR B C 1
ATOM 1497 O O . THR B 1 14 ? -21.834 -15.342 6.007 1.00 19.00 14 THR B O 1
ATOM 1501 N N . ALA B 1 15 ? -22.345 -17.372 5.215 1.00 16.79 15 ALA B N 1
ATOM 1502 C CA . ALA B 1 15 ? -22.505 -17.959 6.544 1.00 15.82 15 ALA B CA 1
ATOM 1503 C C . ALA B 1 15 ? -21.174 -17.963 7.296 1.00 15.86 15 ALA B C 1
ATOM 1504 O O . ALA B 1 15 ? -21.119 -17.631 8.480 1.00 14.30 15 ALA B O 1
ATOM 1506 N N . SER B 1 16 ? -20.109 -18.353 6.603 1.00 15.07 16 SER B N 1
ATOM 1507 C CA . SER B 1 16 ? -18.778 -18.405 7.189 1.00 16.27 16 SER B CA 1
ATOM 1508 C C . SER B 1 16 ? -18.342 -17.017 7.642 1.00 16.21 16 SER B C 1
ATOM 1509 O O . SER B 1 16 ? -17.824 -16.850 8.742 1.00 15.03 16 SER B O 1
ATOM 1512 N N . ARG B 1 17 ? -18.550 -16.027 6.783 1.00 16.66 17 ARG B N 1
ATOM 1513 C CA . ARG B 1 17 ? -18.177 -14.655 7.101 1.00 19.65 17 ARG B CA 1
ATOM 1514 C C . ARG B 1 17 ? -18.934 -14.168 8.339 1.00 18.79 17 ARG B C 1
ATOM 1515 O O . ARG B 1 17 ? -18.337 -13.595 9.249 1.00 19.53 17 ARG B O 1
ATOM 1523 N N . LEU B 1 18 ? -20.240 -14.412 8.383 1.00 17.74 18 LEU B N 1
ATOM 1524 C CA . LEU B 1 18 ? -21.047 -13.980 9.517 1.00 16.56 18 LEU B CA 1
ATOM 1525 C C . LEU B 1 18 ? -20.779 -14.754 10.812 1.00 16.93 18 LEU B C 1
ATOM 1526 O O . LEU B 1 18 ? -20.755 -14.162 11.890 1.00 16.84 18 LEU B O 1
ATOM 1531 N N . SER B 1 19 ? -20.570 -16.067 10.718 1.00 15.65 19 SER B N 1
ATOM 1532 C CA . SER B 1 19 ? -20.279 -16.860 11.914 1.00 17.09 19 SER B CA 1
ATOM 1533 C C . SER B 1 19 ? -18.947 -16.460 12.566 1.00 17.91 19 SER B C 1
ATOM 1534 O O . SER B 1 19 ? -18.841 -16.423 13.794 1.00 18.16 19 SER B O 1
ATOM 1537 N N . GLN B 1 20 ? -17.929 -16.167 11.760 1.00 19.83 20 GLN B N 1
ATOM 1538 C CA . GLN B 1 20 ? -16.637 -15.773 12.327 1.00 21.70 20 GLN B CA 1
ATOM 1539 C C . GLN B 1 20 ? -16.724 -14.398 12.982 1.00 22.68 20 GLN B C 1
ATOM 1540 O O . GLN B 1 20 ? -16.217 -14.180 14.085 1.00 22.45 20 GLN B O 1
ATOM 1546 N N . LEU B 1 21 ? -17.382 -13.478 12.291 1.00 21.22 21 LEU B N 1
ATOM 1547 C CA . LEU B 1 21 ? -17.543 -12.123 12.779 1.00 21.32 21 LEU B CA 1
ATOM 1548 C C . LEU B 1 21 ? -18.500 -11.994 13.954 1.00 20.81 21 LEU B C 1
ATOM 1549 O O . LEU B 1 21 ? -18.137 -11.464 15.004 1.00 22.78 21 LEU B O 1
ATOM 1554 N N . GLN B 1 22 ? -19.720 -12.492 13.788 1.00 19.78 22 GLN B N 1
ATOM 1555 C CA . GLN B 1 22 ? -20.735 -12.360 14.828 1.00 18.55 22 GLN B CA 1
ATOM 1556 C C . GLN B 1 22 ? -20.925 -13.505 15.821 1.00 19.13 22 GLN B C 1
ATOM 1557 O O . GLN B 1 22 ? -21.473 -13.296 16.905 1.00 15.74 22 GLN B O 1
ATOM 1563 N N . GLY B 1 23 ? -20.493 -14.707 15.462 1.00 20.32 23 GLY B N 1
ATOM 1564 C CA . GLY B 1 23 ? -20.696 -15.834 16.354 1.00 19.75 23 GLY B CA 1
ATOM 1565 C C . GLY B 1 23 ? -21.856 -16.663 15.828 1.00 19.82 23 GLY B C 1
ATOM 1566 O O . GLY B 1 23 ? -22.460 -16.318 14.810 1.00 21.54 23 GLY B O 1
ATOM 1567 N N . TYR B 1 24 ? -22.179 -17.755 16.508 1.00 19.08 24 TYR B N 1
ATOM 1568 C CA . TYR B 1 24 ? -23.262 -18.622 16.057 1.00 17.87 24 TYR B CA 1
ATOM 1569 C C . TYR B 1 24 ? -24.657 -18.098 16.416 1.00 16.04 24 TYR B C 1
ATOM 1570 O O . TYR B 1 24 ? -25.504 -17.906 15.543 1.00 15.41 24 TYR B O 1
ATOM 1579 N N . HIS B 1 25 ? -24.904 -17.860 17.698 1.00 16.91 25 HIS B N 1
ATOM 1580 C CA . HIS B 1 25 ? -26.228 -17.404 18.113 1.00 17.79 25 HIS B CA 1
ATOM 1581 C C . HIS B 1 25 ? -26.641 -16.037 17.587 1.00 18.13 25 HIS B C 1
ATOM 1582 O O . HIS B 1 25 ? -27.819 -15.806 17.329 1.00 20.16 25 HIS B O 1
ATOM 1589 N N . ALA B 1 26 ? -25.681 -15.133 17.420 1.00 18.19 26 ALA B N 1
ATOM 1590 C CA . ALA B 1 26 ? -25.992 -13.797 16.921 1.00 18.71 26 ALA B CA 1
ATOM 1591 C C . ALA B 1 26 ? -26.332 -13.797 15.427 1.00 19.61 26 ALA B C 1
ATOM 1592 O O . ALA B 1 26 ? -26.905 -12.831 14.920 1.00 18.74 26 ALA B O 1
ATOM 1594 N N . THR B 1 27 ? -25.995 -14.880 14.730 1.00 19.88 27 THR B N 1
ATOM 1595 C CA . THR B 1 27 ? -26.241 -14.977 13.292 1.00 19.73 27 THR B CA 1
ATOM 1596 C C . THR B 1 27 ? -27.494 -15.768 12.932 1.00 19.92 27 THR B C 1
ATOM 1597 O O . THR B 1 27 ? -27.550 -16.981 13.128 1.00 19.88 27 THR B O 1
ATOM 1601 N N . GLY B 1 28 ? -28.492 -15.076 12.387 1.00 21.24 28 GLY B N 1
ATOM 1602 C CA . GLY B 1 28 ? -29.732 -15.731 12.006 1.00 20.12 28 GLY B CA 1
ATOM 1603 C C . GLY B 1 28 ? -29.829 -16.103 10.533 1.00 21.08 28 GLY B C 1
ATOM 1604 O O . GLY B 1 28 ? -29.105 -15.562 9.690 1.00 21.93 28 GLY B O 1
ATOM 1605 N N . LEU B 1 29 ? -30.723 -17.041 10.228 1.00 20.46 29 LEU B N 1
ATOM 1606 C CA . LEU B 1 29 ? -30.939 -17.493 8.860 1.00 23.00 29 LEU B CA 1
ATOM 1607 C C . LEU B 1 29 ? -31.456 -16.353 7.983 1.00 23.34 29 LEU B C 1
ATOM 1608 O O . LEU B 1 29 ? -31.166 -16.294 6.786 1.00 22.85 29 LEU B O 1
ATOM 1613 N N . ASN B 1 30 ? -32.218 -15.446 8.584 1.00 25.21 30 ASN B N 1
ATOM 1614 C CA . ASN B 1 30 ? -32.741 -14.290 7.854 1.00 25.33 30 ASN B CA 1
ATOM 1615 C C . ASN B 1 30 ? -31.573 -13.458 7.355 1.00 23.77 30 ASN B C 1
ATOM 1616 O O . ASN B 1 30 ? -31.520 -13.081 6.189 1.00 22.70 30 ASN B O 1
ATOM 1621 N N . GLN B 1 31 ? -30.627 -13.190 8.251 1.00 24.67 31 GLN B N 1
ATOM 1622 C CA . GLN B 1 31 ? -29.454 -12.401 7.911 1.00 23.05 31 GLN B CA 1
ATOM 1623 C C . GLN B 1 31 ? -28.540 -13.082 6.898 1.00 23.65 31 GLN B C 1
ATOM 1624 O O . GLN B 1 31 ? -27.876 -12.405 6.120 1.00 24.98 31 GLN B O 1
ATOM 1630 N N . ILE B 1 32 ? -28.492 -14.412 6.904 1.00 22.20 32 ILE B N 1
ATOM 1631 C CA . ILE B 1 32 ? -27.647 -15.117 5.949 1.00 21.89 32 ILE B CA 1
ATOM 1632 C C . ILE B 1 32 ? -28.287 -15.023 4.569 1.00 23.29 32 ILE B C 1
ATOM 1633 O O . ILE B 1 32 ? -27.593 -14.852 3.564 1.00 22.78 32 ILE B O 1
ATOM 1638 N N . VAL B 1 33 ? -29.612 -15.129 4.524 1.00 25.52 33 VAL B N 1
ATOM 1639 C CA . VAL B 1 33 ? -30.328 -15.035 3.255 1.00 28.31 33 VAL B CA 1
ATOM 1640 C C . VAL B 1 33 ? -30.184 -13.619 2.694 1.00 28.78 33 VAL B C 1
ATOM 1641 O O . VAL B 1 33 ? -29.869 -13.435 1.522 1.00 29.01 33 VAL B O 1
ATOM 1645 N N . LYS B 1 34 ? -30.401 -12.627 3.551 1.00 29.44 34 LYS B N 1
ATOM 1646 C CA . LYS B 1 34 ? -30.312 -11.222 3.164 1.00 31.02 34 LYS B CA 1
ATOM 1647 C C . LYS B 1 34 ? -28.959 -10.809 2.571 1.00 30.92 34 LYS B C 1
ATOM 1648 O O . LYS B 1 34 ? -28.912 -10.081 1.578 1.00 30.95 34 LYS B O 1
ATOM 1654 N N . GLU B 1 35 ? -27.861 -11.272 3.159 1.00 29.54 35 GLU B N 1
ATOM 1655 C CA . GLU B 1 35 ? -26.537 -10.894 2.664 1.00 30.62 35 GLU B CA 1
ATOM 1656 C C . GLU B 1 35 ? -25.923 -11.809 1.604 1.00 30.93 35 GLU B C 1
ATOM 1657 O O . GLU B 1 35 ? -24.913 -11.464 0.993 1.00 31.30 35 GLU B O 1
ATOM 1663 N N . SER B 1 36 ? -26.530 -12.965 1.374 1.00 32.08 36 SER B N 1
ATOM 1664 C CA . SER B 1 36 ? -26.003 -13.893 0.382 1.00 33.94 36 SER B CA 1
ATOM 1665 C C . SER B 1 36 ? -26.337 -13.448 -1.040 1.00 36.00 36 SER B C 1
ATOM 1666 O O . SER B 1 36 ? -25.527 -13.592 -1.954 1.00 36.41 36 SER B O 1
ATOM 1669 N N . GLY B 1 37 ? -27.534 -12.903 -1.216 1.00 38.18 37 GLY B N 1
ATOM 1670 C CA . GLY B 1 37 ? -27.953 -12.468 -2.533 1.00 40.53 37 GLY B CA 1
ATOM 1671 C C . GLY B 1 37 ? -28.473 -13.643 -3.341 1.00 41.82 37 GLY B C 1
ATOM 1672 O O . GLY B 1 37 ? -28.292 -13.698 -4.559 1.00 42.43 37 GLY B O 1
ATOM 1673 N N . ALA B 1 38 ? -29.116 -14.587 -2.658 1.00 41.91 38 ALA B N 1
ATOM 1674 C CA . ALA B 1 38 ? -29.669 -15.774 -3.306 1.00 42.71 38 ALA B CA 1
ATOM 1675 C C . ALA B 1 38 ? -31.183 -15.825 -3.099 1.00 43.26 38 ALA B C 1
ATOM 1676 O O . ALA B 1 38 ? -31.696 -15.314 -2.102 1.00 44.13 38 ALA B O 1
ATOM 1678 N N . PRO B 1 39 ? -31.917 -16.447 -4.039 1.00 43.31 39 PRO B N 1
ATOM 1679 C CA . PRO B 1 39 ? -33.379 -16.573 -3.987 1.00 43.95 39 PRO B CA 1
ATOM 1680 C C . PRO B 1 39 ? -33.953 -17.824 -3.315 1.00 44.31 39 PRO B C 1
ATOM 1681 O O . PRO B 1 39 ? -34.471 -18.707 -3.995 1.00 46.89 39 PRO B O 1
ATOM 1685 N N . LYS B 1 40 ? -33.877 -17.893 -1.989 1.00 44.10 40 LYS B N 1
ATOM 1686 C CA . LYS B 1 40 ? -34.412 -19.037 -1.239 1.00 42.49 40 LYS B CA 1
ATOM 1687 C C . LYS B 1 40 ? -33.676 -20.366 -1.432 1.00 40.79 40 LYS B C 1
ATOM 1688 O O . LYS B 1 40 ? -34.229 -21.438 -1.157 1.00 40.92 40 LYS B O 1
ATOM 1694 N N . GLY B 1 41 ? -32.435 -20.302 -1.898 1.00 38.82 41 GLY B N 1
ATOM 1695 C CA . GLY B 1 41 ? -31.677 -21.523 -2.091 1.00 36.43 41 GLY B CA 1
ATOM 1696 C C . GLY B 1 41 ? -31.103 -22.038 -0.783 1.00 34.30 41 GLY B C 1
ATOM 1697 O O . GLY B 1 41 ? -30.350 -23.013 -0.767 1.00 32.98 41 GLY B O 1
ATOM 1698 N N . SER B 1 42 ? -31.459 -21.387 0.320 1.00 33.05 42 SER B N 1
ATOM 1699 C CA . SER B 1 42 ? -30.955 -21.783 1.629 1.00 32.71 42 SER B CA 1
ATOM 1700 C C . SER B 1 42 ? -31.442 -23.171 2.039 1.00 32.55 42 SER B C 1
ATOM 1701 O O . SER B 1 42 ? -30.647 -24.107 2.152 1.00 32.36 42 SER B O 1
ATOM 1704 N N . LEU B 1 43 ? -32.746 -23.310 2.262 1.00 32.20 43 LEU B N 1
ATOM 1705 C CA . LEU B 1 43 ? -33.300 -24.598 2.660 1.00 32.64 43 LEU B CA 1
ATOM 1706 C C . LEU B 1 43 ? -33.195 -25.623 1.529 1.00 32.39 43 LEU B C 1
ATOM 1707 O O . LEU B 1 43 ? -33.335 -26.826 1.745 1.00 32.04 43 LEU B O 1
ATOM 1712 N N . TYR B 1 44 ? -32.936 -25.145 0.320 1.00 31.34 44 TYR B N 1
ATOM 1713 C CA . TYR B 1 44 ? -32.786 -26.033 -0.821 1.00 30.92 44 TYR B CA 1
ATOM 1714 C C . TYR B 1 44 ? -31.426 -26.744 -0.759 1.00 29.57 44 TYR B C 1
ATOM 1715 O O . TYR B 1 44 ? -31.327 -27.945 -1.023 1.00 27.27 44 TYR B O 1
ATOM 1724 N N . HIS B 1 45 ? -30.385 -25.988 -0.410 1.00 27.65 45 HIS B N 1
ATOM 1725 C CA . HIS B 1 45 ? -29.027 -26.515 -0.312 1.00 25.51 45 HIS B CA 1
ATOM 1726 C C . HIS B 1 45 ? -28.695 -27.049 1.083 1.00 25.08 45 HIS B C 1
ATOM 1727 O O . HIS B 1 45 ? -27.801 -27.884 1.245 1.00 25.10 45 HIS B O 1
ATOM 1734 N N . PHE B 1 46 ? -29.402 -26.554 2.092 1.00 24.00 46 PHE B N 1
ATOM 1735 C CA . PHE B 1 46 ? -29.178 -27.004 3.459 1.00 25.04 46 PHE B CA 1
ATOM 1736 C C . PHE B 1 46 ? -30.543 -27.286 4.067 1.00 28.05 46 PHE B C 1
ATOM 1737 O O . PHE B 1 46 ? -30.974 -26.659 5.035 1.00 25.35 46 PHE B O 1
ATOM 1745 N N . PHE B 1 47 ? -31.208 -28.251 3.437 1.00 32.60 47 PHE B N 1
ATOM 1746 C CA . PHE B 1 47 ? -32.544 -28.725 3.776 1.00 37.83 47 PHE B CA 1
ATOM 1747 C C . PHE B 1 47 ? -32.840 -28.921 5.260 1.00 40.31 47 PHE B C 1
ATOM 1748 O O . PHE B 1 47 ? -31.929 -28.880 6.087 1.00 40.99 47 PHE B O 1
ATOM 1756 N N . PRO B 1 48 ? -34.129 -29.144 5.606 1.00 41.59 48 PRO B N 1
ATOM 1757 C CA . PRO B 1 48 ? -34.614 -29.353 6.972 1.00 41.86 48 PRO B CA 1
ATOM 1758 C C . PRO B 1 48 ? -33.598 -29.961 7.930 1.00 41.28 48 PRO B C 1
ATOM 1759 O O . PRO B 1 48 ? -33.747 -31.091 8.412 1.00 43.09 48 PRO B O 1
ATOM 1763 N N . ASN B 1 49 ? -32.563 -29.169 8.182 1.00 38.58 49 ASN B N 1
ATOM 1764 C CA . ASN B 1 49 ? -31.463 -29.486 9.076 1.00 35.79 49 ASN B CA 1
ATOM 1765 C C . ASN B 1 49 ? -30.964 -28.078 9.387 1.00 32.62 49 ASN B C 1
ATOM 1766 O O . ASN B 1 49 ? -30.306 -27.828 10.398 1.00 34.46 49 ASN B O 1
ATOM 1771 N N . GLY B 1 50 ? -31.318 -27.173 8.476 1.00 29.69 50 GLY B N 1
ATOM 1772 C CA . GLY B 1 50 ? -31.008 -25.757 8.579 1.00 23.77 50 GLY B CA 1
ATOM 1773 C C . GLY B 1 50 ? -29.698 -25.217 9.119 1.00 21.16 50 GLY B C 1
ATOM 1774 O O . GLY B 1 50 ? -28.615 -25.560 8.649 1.00 19.90 50 GLY B O 1
ATOM 1775 N N . LYS B 1 51 ? -29.814 -24.355 10.124 1.00 19.44 51 LYS B N 1
ATOM 1776 C CA . LYS B 1 51 ? -28.664 -23.677 10.71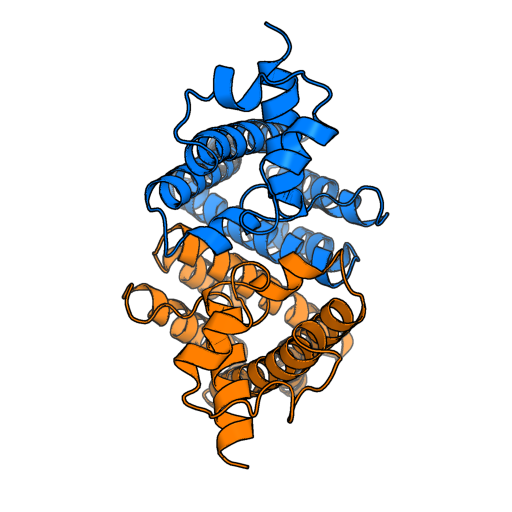7 1.00 16.96 51 LYS B CA 1
ATOM 1777 C C . LYS B 1 51 ? -27.477 -24.525 11.159 1.00 15.69 51 LYS B C 1
ATOM 1778 O O . LYS B 1 51 ? -26.329 -24.212 10.824 1.00 13.26 51 LYS B O 1
ATOM 1784 N N . GLU B 1 52 ? -27.740 -25.579 11.926 1.00 14.26 52 GLU B N 1
ATOM 1785 C CA . GLU B 1 52 ? -26.659 -26.428 12.405 1.00 15.63 52 GLU B CA 1
ATOM 1786 C C . GLU B 1 52 ? -25.938 -27.071 11.233 1.00 15.38 52 GLU B C 1
ATOM 1787 O O . GLU B 1 52 ? -24.709 -27.132 11.204 1.00 13.13 52 GLU B O 1
ATOM 1793 N N . GLU B 1 53 ? -26.700 -27.534 10.250 1.00 17.47 53 GLU B N 1
ATOM 1794 C CA . GLU B 1 53 ? -26.102 -28.166 9.073 1.00 17.58 53 GLU B CA 1
ATOM 1795 C C . GLU B 1 53 ? -25.279 -27.153 8.278 1.00 16.79 53 GLU B C 1
ATOM 1796 O O . GLU B 1 53 ? -24.157 -27.431 7.859 1.00 15.51 53 GLU B O 1
ATOM 1802 N N . LEU B 1 54 ? -25.850 -25.978 8.054 1.00 16.57 54 LEU B N 1
ATOM 1803 C CA . LEU B 1 54 ? -25.140 -24.932 7.325 1.00 15.28 54 LEU B CA 1
ATOM 1804 C C . LEU B 1 54 ? -23.882 -24.529 8.090 1.00 13.79 54 LEU B C 1
ATOM 1805 O O . LEU B 1 54 ? -22.816 -24.352 7.497 1.00 14.24 54 LEU B O 1
ATOM 1810 N N . ALA B 1 55 ? -24.002 -24.396 9.407 1.00 9.93 55 ALA B N 1
ATOM 1811 C CA . ALA B 1 55 ? -22.857 -24.008 10.238 1.00 12.48 55 ALA B CA 1
ATOM 1812 C C . ALA B 1 55 ? -21.717 -25.028 10.160 1.00 12.01 55 ALA B C 1
ATOM 1813 O O . ALA B 1 55 ? -20.536 -24.659 10.074 1.00 12.67 55 ALA B O 1
ATOM 1815 N N . ILE B 1 56 ? -22.070 -26.310 10.190 1.00 13.24 56 ILE B N 1
ATOM 1816 C CA . ILE B 1 56 ? -21.062 -27.360 10.118 1.00 16.14 56 ILE B CA 1
ATOM 1817 C C . ILE B 1 56 ? -20.180 -27.200 8.882 1.00 15.90 56 ILE B C 1
ATOM 1818 O O . ILE B 1 56 ? -18.949 -27.233 8.978 1.00 14.18 56 ILE B O 1
ATOM 1823 N N . GLU B 1 57 ? -20.798 -27.012 7.720 1.00 18.24 57 GLU B N 1
ATOM 1824 C CA . GLU B 1 57 ? -20.019 -26.858 6.499 1.00 18.21 57 GLU B CA 1
ATOM 1825 C C . GLU B 1 57 ? -19.323 -25.508 6.490 1.00 18.50 57 GLU B C 1
ATOM 1826 O O . GLU B 1 57 ? -18.258 -25.354 5.895 1.00 16.27 57 GLU B O 1
ATOM 1832 N N . ALA B 1 58 ? -19.926 -24.519 7.144 1.00 18.02 58 ALA B N 1
ATOM 1833 C CA . ALA B 1 58 ? -19.299 -23.207 7.189 1.00 16.13 58 ALA B CA 1
ATOM 1834 C C . ALA B 1 58 ? -17.975 -23.320 7.949 1.00 16.11 58 ALA B C 1
ATOM 1835 O O . ALA B 1 58 ? -16.970 -22.767 7.521 1.00 16.40 58 ALA B O 1
ATOM 1837 N N . VAL B 1 59 ? -17.979 -24.053 9.062 1.00 17.75 59 VAL B N 1
ATOM 1838 C CA . VAL B 1 59 ? -16.770 -24.236 9.870 1.00 17.52 59 VAL B CA 1
ATOM 1839 C C . VAL B 1 59 ? -15.669 -24.910 9.055 1.00 18.21 59 VAL B C 1
ATOM 1840 O O . VAL B 1 59 ? -14.512 -24.474 9.063 1.00 16.51 59 VAL B O 1
ATOM 1844 N N . THR B 1 60 ? -16.037 -25.980 8.358 1.00 19.03 60 THR B N 1
ATOM 1845 C CA . THR B 1 60 ? -15.092 -26.717 7.530 1.00 19.21 60 THR B CA 1
ATOM 1846 C C . THR B 1 60 ? -14.528 -25.797 6.457 1.00 18.16 60 THR B C 1
ATOM 1847 O O . THR B 1 60 ? -13.327 -25.817 6.170 1.00 16.12 60 THR B O 1
ATOM 1851 N N . TYR B 1 61 ? -15.403 -24.983 5.875 1.00 18.16 61 TYR B N 1
ATOM 1852 C CA . TYR B 1 61 ? -15.002 -24.029 4.846 1.00 19.39 61 TYR B CA 1
ATOM 1853 C C . TYR B 1 61 ? -13.981 -23.051 5.428 1.00 19.58 61 TYR B C 1
ATOM 1854 O O . TYR B 1 61 ? -12.909 -22.835 4.855 1.00 20.19 61 TYR B O 1
ATOM 1863 N N . THR B 1 62 ? -14.329 -22.456 6.566 1.00 17.56 62 THR B N 1
ATOM 1864 C CA . THR B 1 62 ? -13.460 -21.510 7.255 1.00 17.93 62 THR B CA 1
ATOM 1865 C C . THR B 1 62 ? -12.156 -22.199 7.653 1.00 17.68 62 THR B C 1
ATOM 1866 O O . THR B 1 62 ? -11.071 -21.615 7.572 1.00 19.82 62 THR B O 1
ATOM 1870 N N . GLY B 1 63 ? -12.283 -23.449 8.083 1.00 20.68 63 GLY B N 1
ATOM 1871 C CA . GLY B 1 63 ? -11.132 -24.226 8.487 1.00 18.57 63 GLY B CA 1
ATOM 1872 C C . GLY B 1 63 ? -10.125 -24.362 7.362 1.00 19.29 63 GLY B C 1
ATOM 1873 O O . GLY B 1 63 ? -8.944 -24.089 7.561 1.00 17.04 63 GLY B O 1
ATOM 1874 N N . LYS B 1 64 ? -10.586 -24.778 6.182 1.00 20.72 64 LYS B N 1
ATOM 1875 C CA . LYS B 1 64 ? -9.695 -24.948 5.033 1.00 19.85 64 LYS B CA 1
ATOM 1876 C C . LYS B 1 64 ? -8.986 -23.664 4.622 1.00 18.03 64 LYS B C 1
ATOM 1877 O O . LYS B 1 64 ? -7.809 -23.692 4.271 1.00 17.80 64 LYS B O 1
ATOM 1883 N N . ILE B 1 65 ? -9.698 -22.542 4.646 1.00 16.51 65 ILE B N 1
ATOM 1884 C CA . ILE B 1 65 ? -9.102 -21.258 4.280 1.00 16.70 65 ILE B CA 1
ATOM 1885 C C . ILE B 1 65 ? -7.978 -20.898 5.258 1.00 15.57 65 ILE B C 1
ATOM 1886 O O . ILE B 1 65 ? -6.890 -20.498 4.855 1.00 15.06 65 ILE B O 1
ATOM 1891 N N . VAL B 1 66 ? -8.238 -21.048 6.550 1.00 17.90 66 VAL B N 1
ATOM 1892 C CA . VAL B 1 66 ? -7.221 -20.733 7.539 1.00 18.11 66 VAL B CA 1
ATOM 1893 C C . VAL B 1 66 ? -6.069 -21.719 7.412 1.00 17.90 66 VAL B C 1
ATOM 1894 O O . VAL B 1 66 ? -4.903 -21.315 7.367 1.00 17.39 66 VAL B O 1
ATOM 1898 N N . GLU B 1 67 ? -6.399 -23.006 7.340 1.00 17.86 67 GLU B N 1
ATOM 1899 C CA . GLU B 1 67 ? -5.382 -24.043 7.207 1.00 19.72 67 GLU B CA 1
ATOM 1900 C C . GLU B 1 67 ? -4.436 -23.664 6.075 1.00 21.40 67 GLU B C 1
ATOM 1901 O O . GLU B 1 67 ? -3.219 -23.785 6.210 1.00 22.25 67 GLU B O 1
ATOM 1907 N N . HIS B 1 68 ? -5.001 -23.183 4.968 1.00 19.93 68 HIS B N 1
ATOM 1908 C CA . HIS B 1 68 ? -4.203 -22.769 3.822 1.00 20.95 68 HIS B CA 1
ATOM 1909 C C . HIS B 1 68 ? -3.357 -21.533 4.129 1.00 20.36 68 HIS B C 1
ATOM 1910 O O . HIS B 1 68 ? -2.208 -21.431 3.684 1.00 20.50 68 HIS B O 1
ATOM 1917 N N . LEU B 1 69 ? -3.928 -20.591 4.877 1.00 19.43 69 LEU B N 1
ATOM 1918 C CA . LEU B 1 69 ? -3.216 -19.368 5.241 1.00 18.25 69 LEU B CA 1
ATOM 1919 C C . LEU B 1 69 ? -2.008 -19.658 6.139 1.00 18.63 69 LEU B C 1
ATOM 1920 O O . LEU B 1 69 ? -0.998 -18.963 6.074 1.00 20.06 69 LEU B O 1
ATOM 1925 N N . ILE B 1 70 ? -2.124 -20.684 6.976 1.00 19.21 70 ILE B N 1
ATOM 1926 C CA . ILE B 1 70 ? -1.045 -21.067 7.884 1.00 20.57 70 ILE B CA 1
ATOM 1927 C C . ILE B 1 70 ? 0.099 -21.692 7.093 1.00 19.71 70 ILE B C 1
ATOM 1928 O O . ILE B 1 70 ? 1.256 -21.302 7.249 1.00 17.88 70 ILE B O 1
ATOM 1933 N N . GLN B 1 71 ? -0.233 -22.657 6.241 1.00 20.47 71 GLN B N 1
ATOM 1934 C CA . GLN B 1 71 ? 0.767 -23.319 5.411 1.00 21.83 71 GLN B CA 1
ATOM 1935 C C . GLN B 1 71 ? 1.551 -22.270 4.624 1.00 21.91 71 GLN B C 1
ATOM 1936 O O . GLN B 1 71 ? 2.765 -22.369 4.483 1.00 24.52 71 GLN B O 1
ATOM 1942 N N . GLN B 1 72 ? 0.858 -21.254 4.126 1.00 22.62 72 GLN B N 1
ATOM 1943 C CA . GLN B 1 72 ? 1.522 -20.206 3.360 1.00 23.60 72 GLN B CA 1
ATOM 1944 C C . GLN B 1 72 ? 2.633 -19.539 4.172 1.00 24.67 72 GLN B C 1
ATOM 1945 O O . GLN B 1 72 ? 3.725 -19.305 3.657 1.00 25.19 72 GLN B O 1
ATOM 1951 N N . SER B 1 73 ? 2.359 -19.230 5.438 1.00 23.88 73 SER B N 1
ATOM 1952 C CA . SER B 1 73 ? 3.363 -18.603 6.291 1.00 24.43 73 SER B CA 1
ATOM 1953 C C . SER B 1 73 ? 4.476 -19.595 6.582 1.00 22.57 73 SER B C 1
ATOM 1954 O O . SER B 1 73 ? 5.632 -19.217 6.727 1.00 25.45 73 SER B O 1
ATOM 1957 N N . MET B 1 74 ? 4.121 -20.870 6.664 1.00 23.54 74 MET B N 1
ATOM 1958 C CA . MET B 1 74 ? 5.102 -21.907 6.928 1.00 24.49 74 MET B CA 1
ATOM 1959 C C . MET B 1 74 ? 6.016 -22.081 5.719 1.00 26.61 74 MET B C 1
ATOM 1960 O O . MET B 1 74 ? 7.191 -22.414 5.867 1.00 26.71 74 MET B O 1
ATOM 1965 N N . ASP B 1 75 ? 5.472 -21.849 4.527 1.00 27.37 75 ASP B N 1
ATOM 1966 C CA . ASP B 1 75 ? 6.250 -21.975 3.300 1.00 29.44 75 ASP B CA 1
ATOM 1967 C C . ASP B 1 75 ? 7.130 -20.757 3.071 1.00 29.76 75 ASP B C 1
ATOM 1968 O O . ASP B 1 75 ? 8.107 -20.826 2.323 1.00 29.86 75 ASP B O 1
ATOM 1973 N N . GLU B 1 76 ? 6.788 -19.647 3.718 1.00 30.24 76 GLU B N 1
ATOM 1974 C CA . GLU B 1 76 ? 7.540 -18.406 3.549 1.00 32.23 76 GLU B CA 1
ATOM 1975 C C . GLU B 1 76 ? 8.871 -18.308 4.294 1.00 31.84 76 GLU B C 1
ATOM 1976 O O . GLU B 1 76 ? 9.557 -17.294 4.200 1.00 32.16 76 GLU B O 1
ATOM 1982 N N . SER B 1 77 ? 9.241 -19.358 5.024 1.00 31.83 77 SER B N 1
ATOM 1983 C CA . SER B 1 77 ? 10.510 -19.366 5.749 1.00 29.42 77 SER B CA 1
ATOM 1984 C C . SER B 1 77 ? 10.963 -20.780 6.067 1.00 29.45 77 SER B C 1
ATOM 1985 O O . SER B 1 77 ? 10.144 -21.660 6.336 1.00 28.22 77 SER B O 1
ATOM 1988 N N . SER B 1 78 ? 12.277 -20.997 6.025 1.00 29.39 78 SER B N 1
ATOM 1989 C CA . SER B 1 78 ? 12.841 -22.306 6.324 1.00 28.63 78 SER B CA 1
ATOM 1990 C C . SER B 1 78 ? 12.975 -22.420 7.836 1.00 27.75 78 SER B C 1
ATOM 1991 O O . SER B 1 78 ? 12.979 -23.522 8.389 1.00 28.05 78 SER B O 1
ATOM 1994 N N . ASP B 1 79 ? 13.084 -21.270 8.498 1.00 27.81 79 ASP B N 1
ATOM 1995 C CA . ASP B 1 79 ? 13.192 -21.220 9.961 1.00 28.16 79 ASP B CA 1
ATOM 1996 C C . ASP B 1 79 ? 11.792 -21.373 10.548 1.00 28.57 79 ASP B C 1
ATOM 1997 O O . ASP B 1 79 ? 10.979 -20.447 10.474 1.00 29.42 79 ASP B O 1
ATOM 2002 N N . PRO B 1 80 ? 11.500 -22.538 11.152 1.00 28.20 80 PRO B N 1
ATOM 2003 C CA . PRO B 1 80 ? 10.192 -22.828 11.755 1.00 28.09 80 PRO B CA 1
ATOM 2004 C C . PRO B 1 80 ? 9.689 -21.759 12.714 1.00 27.99 80 PRO B C 1
ATOM 2005 O O . PRO B 1 80 ? 8.519 -21.385 12.667 1.00 26.94 80 PRO B O 1
ATOM 20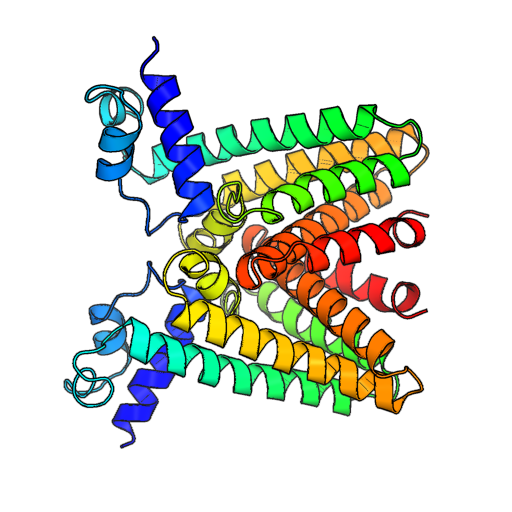09 N N . VAL B 1 81 ? 10.571 -21.266 13.577 1.00 27.53 81 VAL B N 1
ATOM 2010 C CA . VAL B 1 81 ? 10.194 -20.235 14.534 1.00 27.78 81 VAL B CA 1
ATOM 2011 C C . VAL B 1 81 ? 9.875 -18.909 13.841 1.00 28.68 81 VAL B C 1
ATOM 2012 O O . VAL B 1 81 ? 8.989 -18.170 14.280 1.00 29.71 81 VAL B O 1
ATOM 2016 N N . GLU B 1 82 ? 10.589 -18.607 12.761 1.00 26.56 82 GLU B N 1
ATOM 2017 C CA . GLU B 1 82 ? 10.355 -17.363 12.025 1.00 26.69 82 GLU B CA 1
ATOM 2018 C C . GLU B 1 82 ? 9.039 -17.460 11.251 1.00 24.61 82 GLU B C 1
ATOM 2019 O O . GLU B 1 82 ? 8.292 -16.486 11.148 1.00 26.29 82 GLU B O 1
ATOM 2025 N N . ALA B 1 83 ? 8.771 -18.641 10.703 1.00 24.03 83 ALA B N 1
ATOM 2026 C CA . ALA B 1 83 ? 7.555 -18.893 9.932 1.00 21.26 83 ALA B CA 1
ATOM 2027 C C . ALA B 1 83 ? 6.325 -18.812 10.837 1.00 21.47 83 ALA B C 1
ATOM 2028 O O . ALA B 1 83 ? 5.237 -18.437 10.397 1.00 21.76 83 ALA B O 1
ATOM 2030 N N . ILE B 1 84 ? 6.500 -19.172 12.100 1.00 20.26 84 ILE B N 1
ATOM 2031 C CA . ILE B 1 84 ? 5.396 -19.127 13.047 1.00 21.16 84 ILE B CA 1
ATOM 2032 C C . ILE B 1 84 ? 5.144 -17.698 13.530 1.00 21.22 84 ILE B C 1
ATOM 2033 O O . ILE B 1 84 ? 3.994 -17.290 13.673 1.00 22.20 84 ILE B O 1
ATOM 2038 N N . GLN B 1 85 ? 6.213 -16.936 13.755 1.00 20.67 85 GLN B N 1
ATOM 2039 C CA . GLN B 1 85 ? 6.089 -15.546 14.205 1.00 21.78 85 GLN B CA 1
ATOM 2040 C C . GLN B 1 85 ? 5.488 -14.667 13.119 1.00 22.24 85 GLN B C 1
ATOM 2041 O O . GLN B 1 85 ? 4.790 -13.692 13.415 1.00 21.90 85 GLN B O 1
ATOM 2047 N N . LEU B 1 86 ? 5.778 -15.003 11.861 1.00 23.11 86 LEU B N 1
ATOM 2048 C CA . LEU B 1 86 ? 5.245 -14.252 10.733 1.00 23.42 86 LEU B CA 1
ATOM 2049 C C . LEU B 1 86 ? 3.744 -14.497 10.616 1.00 22.64 86 LEU B C 1
ATOM 2050 O O . LEU B 1 86 ? 2.981 -13.570 10.339 1.00 22.26 86 LEU B O 1
ATOM 2055 N N . PHE B 1 87 ? 3.305 -15.734 10.824 1.00 22.58 87 PHE B N 1
ATOM 2056 C CA . PHE B 1 87 ? 1.874 -15.986 10.741 1.00 21.68 87 PHE B CA 1
ATOM 2057 C C . PHE B 1 87 ? 1.153 -15.152 11.799 1.00 21.66 87 PHE B C 1
ATOM 2058 O O . PHE B 1 87 ? 0.126 -14.540 11.519 1.00 24.05 87 PHE B O 1
ATOM 2066 N N . ILE B 1 88 ? 1.703 -15.127 13.008 1.00 21.59 88 ILE B N 1
ATOM 2067 C CA . ILE B 1 88 ? 1.109 -14.370 14.109 1.00 22.83 88 ILE B CA 1
ATOM 2068 C C . ILE B 1 88 ? 1.123 -12.869 13.837 1.00 23.49 88 ILE B C 1
ATOM 2069 O O . ILE B 1 88 ? 0.203 -12.155 14.229 1.00 24.90 88 ILE B O 1
ATOM 2074 N N . LYS B 1 89 ? 2.170 -12.385 13.176 1.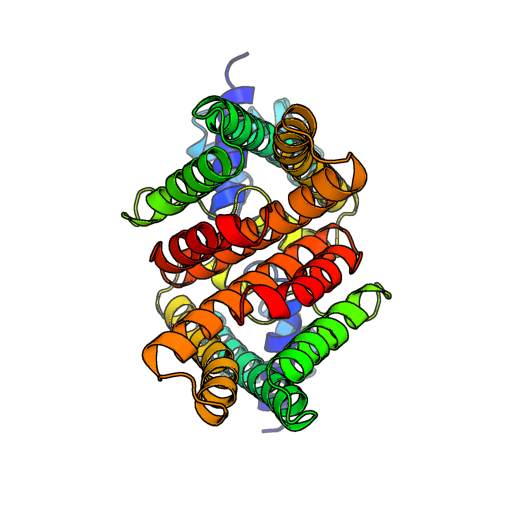00 24.51 89 LYS B N 1
ATOM 2075 C CA . LYS B 1 89 ? 2.248 -10.966 12.867 1.00 26.17 89 LYS B CA 1
ATOM 2076 C C . LYS B 1 89 ? 1.221 -10.589 11.799 1.00 26.12 89 LYS B C 1
ATOM 2077 O O . LYS B 1 89 ? 0.607 -9.528 11.874 1.00 27.00 89 LYS B O 1
ATOM 2083 N N . LYS B 1 90 ? 1.025 -11.451 10.805 1.00 27.58 90 LYS B N 1
ATOM 2084 C CA . LYS B 1 90 ? 0.037 -11.155 9.771 1.00 28.81 90 LYS B CA 1
ATOM 2085 C C . LYS B 1 90 ? -1.346 -11.136 10.408 1.00 29.21 90 LYS B C 1
ATOM 2086 O O . LYS B 1 90 ? -2.196 -10.311 10.063 1.00 29.91 90 LYS B O 1
ATOM 2092 N N . THR B 1 91 ? -1.567 -12.060 11.338 1.00 28.69 91 THR B N 1
ATOM 2093 C CA . THR B 1 91 ? -2.848 -12.151 12.012 1.00 29.04 91 THR B CA 1
ATOM 2094 C C . THR B 1 91 ? -3.086 -10.904 12.854 1.00 28.25 91 THR B C 1
ATOM 2095 O O . THR B 1 91 ? -4.206 -10.419 12.953 1.00 27.81 91 THR B O 1
ATOM 2099 N N . ALA B 1 92 ? -2.015 -10.383 13.442 1.00 29.36 92 ALA B N 1
ATOM 2100 C CA . ALA B 1 92 ? -2.089 -9.198 14.291 1.00 28.59 92 ALA B CA 1
ATOM 2101 C C . ALA B 1 92 ? -2.338 -7.907 13.513 1.00 28.24 92 ALA B C 1
ATOM 2102 O O . ALA B 1 92 ? -2.893 -6.952 14.050 1.00 25.28 92 ALA B O 1
ATOM 2104 N N . SER B 1 93 ? -1.927 -7.885 12.250 1.00 28.78 93 SER B N 1
ATOM 2105 C CA . SER B 1 93 ? -2.097 -6.704 11.407 1.00 30.36 93 SER B CA 1
ATOM 2106 C C . SER B 1 93 ? -3.562 -6.348 11.176 1.00 29.68 93 SER B C 1
ATOM 2107 O O . SER B 1 93 ? -3.877 -5.212 10.829 1.00 31.23 93 SER B O 1
ATOM 2110 N N . GLN B 1 94 ? -4.452 -7.318 11.364 1.00 29.20 94 GLN B N 1
ATOM 2111 C CA . GLN B 1 94 ? -5.879 -7.099 11.155 1.00 28.48 94 GLN B CA 1
ATOM 2112 C C . GLN B 1 94 ? -6.481 -6.150 12.172 1.00 29.51 94 GLN B C 1
ATOM 2113 O O . GLN B 1 94 ? -7.536 -5.568 11.926 1.00 30.90 94 GLN B O 1
ATOM 2119 N N . PHE B 1 95 ? -5.813 -5.991 13.312 1.00 29.31 95 PHE B N 1
ATOM 2120 C CA . PHE B 1 95 ? -6.328 -5.130 14.369 1.00 31.55 95 PHE B CA 1
ATOM 2121 C C . PHE B 1 95 ? -5.917 -3.661 14.321 1.00 34.26 95 PHE B C 1
ATOM 2122 O O . PHE B 1 95 ? -6.619 -2.812 14.865 1.00 35.88 95 PHE B O 1
ATOM 2130 N N . ASP B 1 96 ? -4.794 -3.344 13.687 1.00 36.96 96 ASP B N 1
ATOM 2131 C CA . ASP B 1 96 ? -4.378 -1.947 13.622 1.00 40.36 96 ASP B CA 1
ATOM 2132 C C . ASP B 1 96 ? -5.349 -1.158 12.741 1.00 41.61 96 ASP B C 1
ATOM 2133 O O . ASP B 1 96 ? -5.059 -0.044 12.308 1.00 42.87 96 ASP B O 1
ATOM 2138 N N . ASN B 1 97 ? -6.507 -1.759 12.488 1.00 42.24 97 ASN B N 1
ATOM 2139 C CA . ASN B 1 97 ? -7.558 -1.148 11.684 1.00 42.68 97 ASN B CA 1
ATOM 2140 C C . ASN B 1 97 ? -8.889 -1.813 12.037 1.00 42.23 97 ASN B C 1
ATOM 2141 O O . ASN B 1 97 ? -9.100 -2.987 11.740 1.00 42.49 97 ASN B O 1
ATOM 2146 N N . THR B 1 98 ? -9.778 -1.066 12.681 1.00 41.78 98 THR B N 1
ATOM 2147 C CA . THR B 1 98 ? -11.079 -1.602 13.074 1.00 41.89 98 THR B CA 1
ATOM 2148 C C . THR B 1 98 ? -11.821 -2.196 11.882 1.00 41.94 98 THR B C 1
ATOM 2149 O O . THR B 1 98 ? -12.565 -3.169 12.019 1.00 41.60 98 THR B O 1
ATOM 2153 N N . GLU B 1 99 ? -11.602 -1.605 10.711 1.00 41.89 99 GLU B N 1
ATOM 2154 C CA . GLU B 1 99 ? -12.240 -2.043 9.473 1.00 40.29 99 GLU B CA 1
ATOM 2155 C C . GLU B 1 99 ? -11.851 -3.443 8.997 1.00 38.63 99 GLU B C 1
ATOM 2156 O O . GLU B 1 99 ? -12.684 -4.175 8.461 1.00 37.87 99 GLU B O 1
ATOM 2162 N N . SER B 1 100 ? -10.590 -3.811 9.180 1.00 36.23 100 SER B N 1
ATOM 2163 C CA . SER B 1 100 ? -10.115 -5.112 8.724 1.00 34.08 100 SER B CA 1
ATOM 2164 C C . SER B 1 100 ? -10.185 -6.226 9.758 1.00 32.98 100 SER B C 1
ATOM 2165 O O . SER B 1 100 ? -9.610 -7.293 9.556 1.00 32.76 100 SER B O 1
ATOM 2168 N N . ILE B 1 101 ? -10.891 -5.980 10.859 1.00 32.09 101 ILE B N 1
ATOM 2169 C CA . ILE B 1 101 ? -11.031 -6.981 11.909 1.00 30.45 101 ILE B CA 1
ATOM 2170 C C . ILE B 1 101 ? -11.989 -8.052 11.409 1.00 30.61 101 ILE B C 1
ATOM 2171 O O . ILE B 1 101 ? -13.112 -7.751 11.014 1.00 30.78 101 ILE B O 1
ATOM 2176 N N . LYS B 1 102 ? -11.544 -9.304 11.427 1.00 30.58 102 LYS B N 1
ATOM 2177 C CA . LYS B 1 102 ? -12.370 -10.399 10.936 1.00 30.93 102 LYS B CA 1
ATOM 2178 C C . LYS B 1 102 ? -13.100 -11.171 12.038 1.00 29.50 102 LYS B C 1
ATOM 2179 O O . LYS B 1 102 ? -14.085 -11.860 11.775 1.00 28.73 102 LYS B O 1
ATOM 2185 N N . GLY B 1 103 ? -12.622 -11.043 13.2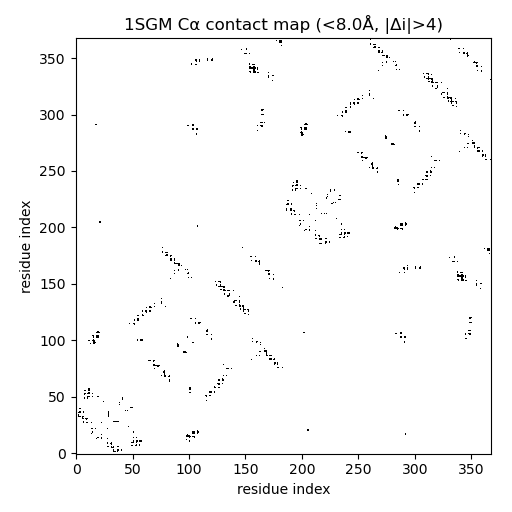71 1.00 28.88 103 GLY B N 1
ATOM 2186 C CA . GLY B 1 103 ? -13.237 -11.756 14.378 1.00 26.11 103 GLY B CA 1
ATOM 2187 C C . GLY B 1 103 ? -12.449 -13.008 14.725 1.00 24.34 103 GLY B C 1
ATOM 2188 O O . GLY B 1 103 ? -11.219 -13.035 14.598 1.00 24.74 103 GLY B O 1
ATOM 2189 N N . ILE B 1 104 ? -13.142 -14.050 15.169 1.00 22.44 104 ILE B N 1
ATOM 2190 C CA . ILE B 1 104 ? -12.471 -15.296 15.520 1.00 20.57 104 ILE B CA 1
ATOM 2191 C C . ILE B 1 104 ? -13.014 -16.408 14.629 1.00 19.55 104 ILE B C 1
ATOM 2192 O O . ILE B 1 104 ? -13.996 -17.065 14.969 1.00 17.79 104 ILE B O 1
ATOM 2197 N N . PRO B 1 105 ? -12.365 -16.640 13.479 1.00 21.57 105 PRO B N 1
ATOM 2198 C CA . PRO B 1 105 ? -12.750 -17.660 12.499 1.00 22.12 105 PRO B CA 1
ATOM 2199 C C . PRO B 1 105 ? -13.535 -18.882 12.979 1.00 23.44 105 PRO B C 1
ATOM 2200 O O . PRO B 1 105 ? -14.692 -19.077 12.579 1.00 28.99 105 PRO B O 1
ATOM 2204 N N . VAL B 1 106 ? -12.940 -19.696 13.840 1.00 21.75 106 VAL B N 1
ATOM 2205 C CA . VAL B 1 106 ? -13.619 -20.905 14.308 1.00 18.23 106 VAL B CA 1
ATOM 2206 C C . VAL B 1 106 ? -13.884 -20.897 15.819 1.00 18.21 106 VAL B C 1
ATOM 2207 O O . VAL B 1 106 ? -14.904 -21.409 16.289 1.00 16.63 106 VAL B O 1
ATOM 2211 N N . GLY B 1 107 ? -12.966 -20.289 16.562 1.00 18.07 107 GLY B N 1
ATOM 2212 C CA . GLY B 1 107 ? -13.058 -20.231 18.012 1.00 18.76 107 GLY B CA 1
ATOM 2213 C C . GLY B 1 107 ? -14.335 -19.710 18.645 1.00 18.59 107 GLY B C 1
ATOM 2214 O O . GLY B 1 107 ? -14.829 -20.295 19.609 1.00 18.90 107 GLY B O 1
ATOM 2215 N N . LEU B 1 108 ? -14.872 -18.610 18.126 1.00 17.11 108 LEU B N 1
ATOM 2216 C CA . LEU B 1 108 ? -16.086 -18.045 18.696 1.00 14.94 108 LEU B CA 1
ATOM 2217 C C . LEU B 1 108 ? -17.257 -19.023 18.594 1.00 13.13 108 LEU B C 1
ATOM 2218 O O . LEU B 1 108 ? -17.916 -19.315 19.590 1.00 9.90 108 LEU B O 1
ATOM 2223 N N . LEU B 1 109 ? -17.509 -19.528 17.392 1.00 12.59 109 LEU B N 1
ATOM 2224 C CA . LEU B 1 109 ? -18.595 -20.479 17.178 1.00 15.35 109 LEU B CA 1
ATOM 2225 C C . LEU B 1 109 ? -18.395 -21.722 18.036 1.00 15.10 109 LEU B C 1
ATOM 2226 O O . LEU B 1 109 ? -19.334 -22.215 18.662 1.00 16.46 109 LEU B O 1
ATOM 2231 N N . ALA B 1 110 ? -17.162 -22.216 18.062 1.00 16.18 110 ALA B N 1
ATOM 2232 C CA . ALA B 1 110 ? -16.814 -23.416 18.832 1.00 14.97 110 ALA B CA 1
ATOM 2233 C C . ALA B 1 110 ? -17.108 -23.270 20.320 1.00 15.42 110 ALA B C 1
ATOM 2234 O O . ALA B 1 110 ? -17.682 -24.160 20.937 1.00 15.48 110 ALA B O 1
ATOM 2236 N N . SER B 1 111 ? -16.723 -22.135 20.892 1.00 17.95 111 SER B N 1
ATOM 2237 C CA . SER B 1 111 ? -16.949 -21.884 22.310 1.00 16.53 111 SER B CA 1
ATOM 2238 C C . SER B 1 111 ? -18.431 -21.714 22.615 1.00 15.79 111 SER B C 1
ATOM 2239 O O . SER B 1 111 ? -18.887 -22.027 23.706 1.00 17.39 111 SER B O 1
ATOM 2242 N N . GLU B 1 112 ? -19.185 -21.211 21.648 1.00 15.90 112 GLU B N 1
ATOM 2243 C CA . GLU B 1 112 ? -20.612 -20.997 21.850 1.00 16.45 112 GLU B CA 1
ATOM 2244 C C . GLU B 1 112 ? -21.434 -22.267 21.743 1.00 16.85 112 GLU B C 1
ATOM 2245 O O . GLU B 1 112 ? -22.478 -22.390 22.377 1.00 17.72 112 GLU B O 1
ATOM 2251 N N . THR B 1 113 ? -20.968 -23.211 20.939 1.00 15.80 113 THR B N 1
ATOM 2252 C CA . THR B 1 113 ? -21.728 -24.440 20.724 1.00 15.30 113 THR B CA 1
ATOM 2253 C C . THR B 1 113 ? -21.163 -25.696 21.364 1.00 15.28 113 THR B C 1
ATOM 2254 O O . THR B 1 113 ? -21.772 -26.755 21.278 1.00 14.09 113 THR B O 1
ATOM 2258 N N . ALA B 1 114 ? -20.007 -25.577 22.000 1.00 16.63 114 ALA B N 1
ATOM 2259 C CA . ALA B 1 114 ? -19.350 -26.712 22.631 1.00 21.22 114 ALA B CA 1
ATOM 2260 C C . ALA B 1 114 ? -20.248 -27.580 23.508 1.00 22.60 114 ALA B C 1
ATOM 2261 O O . ALA B 1 114 ? -20.210 -28.803 23.407 1.00 25.26 114 ALA B O 1
ATOM 2263 N N . LEU B 1 115 ? -21.040 -26.958 24.377 1.00 23.15 115 LEU B N 1
ATOM 2264 C CA . LEU B 1 115 ? -21.910 -27.712 25.272 1.00 23.01 115 LEU B CA 1
ATOM 2265 C C . LEU B 1 115 ? -23.284 -28.016 24.682 1.00 24.71 115 LEU B C 1
ATOM 2266 O O . LEU B 1 115 ? -24.081 -28.726 25.288 1.00 24.55 115 LEU B O 1
ATOM 2271 N N . ILE B 1 116 ? -23.560 -27.466 23.505 1.00 24.73 116 ILE B N 1
ATOM 2272 C CA . ILE B 1 116 ? -24.813 -27.726 22.809 1.00 25.43 116 ILE B CA 1
ATOM 2273 C C . ILE B 1 116 ? -24.428 -28.159 21.392 1.00 26.48 116 ILE B C 1
ATOM 2274 O O . ILE B 1 116 ? -23.774 -27.416 20.663 1.00 30.68 116 ILE B O 1
ATOM 2279 N N . SER B 1 117 ? -24.807 -29.365 21.005 1.00 27.00 117 SER B N 1
ATOM 2280 C CA . SER B 1 117 ? -24.484 -29.875 19.674 1.00 23.96 117 SER B CA 1
ATOM 2281 C C . SER B 1 117 ? -23.102 -30.504 19.511 1.00 22.82 117 SER B C 1
ATOM 2282 O O . SER B 1 117 ? -22.100 -29.805 19.302 1.00 21.01 117 SER B O 1
ATOM 2285 N N . GLU B 1 118 ? -23.059 -31.832 19.596 1.00 21.57 118 GLU B N 1
ATOM 2286 C CA . GLU B 1 118 ? -21.817 -32.570 19.396 1.00 20.26 118 GLU B CA 1
ATOM 2287 C C . GLU B 1 118 ? -21.336 -32.429 17.950 1.00 18.43 118 GLU B C 1
ATOM 2288 O O . GLU B 1 118 ? -20.136 -32.387 17.690 1.00 18.23 118 GLU B O 1
ATOM 2294 N N . PRO B 1 119 ? -22.271 -32.350 16.987 1.00 17.87 119 PRO B N 1
ATOM 2295 C CA . PRO B 1 119 ? -21.828 -32.212 15.597 1.00 17.63 119 PRO B CA 1
ATOM 2296 C C . PRO B 1 119 ? -20.922 -31.003 15.385 1.00 17.61 119 PRO B C 1
ATOM 2297 O O . PRO B 1 119 ? -19.874 -31.122 14.750 1.00 17.89 119 PRO B O 1
ATOM 2301 N N . LEU B 1 120 ? -21.310 -29.840 15.915 1.00 16.38 120 LEU B N 1
ATOM 2302 C CA . LEU B 1 120 ? -20.475 -28.653 15.747 1.00 16.62 120 LEU B CA 1
ATOM 2303 C C . LEU B 1 120 ? -19.165 -28.795 16.513 1.00 16.25 120 LEU B C 1
ATOM 2304 O O . LEU B 1 120 ? -18.091 -28.522 15.979 1.00 17.24 120 LEU B O 1
ATOM 2309 N N . ARG B 1 121 ? -19.253 -29.231 17.764 1.00 17.66 121 ARG B N 1
ATOM 2310 C CA . ARG B 1 121 ? -18.052 -29.392 18.582 1.00 17.67 121 ARG B CA 1
ATOM 2311 C C . ARG B 1 121 ? -17.090 -30.346 17.889 1.00 19.51 121 ARG B C 1
ATOM 2312 O O . ARG B 1 121 ? -15.878 -30.120 17.854 1.00 20.06 121 ARG B O 1
ATOM 2320 N N . THR B 1 122 ? -17.646 -31.410 17.327 1.00 18.47 122 THR B N 1
ATOM 2321 C CA . THR B 1 122 ? -16.852 -32.414 16.628 1.00 21.76 122 THR B CA 1
ATOM 2322 C C . THR B 1 122 ? -16.109 -31.792 15.452 1.00 19.83 122 THR B C 1
ATOM 2323 O O . THR B 1 122 ? -14.908 -31.993 15.291 1.00 20.12 122 THR B O 1
ATOM 2327 N N . VAL B 1 123 ? -16.823 -31.036 14.625 1.00 20.78 123 VAL B N 1
ATOM 2328 C CA . VAL B 1 123 ? -16.198 -30.387 13.475 1.00 21.03 123 VAL B CA 1
ATOM 2329 C C . VAL B 1 123 ? -15.164 -29.341 13.895 1.00 19.61 123 VAL B C 1
ATOM 2330 O O . VAL B 1 123 ? -14.103 -29.229 13.281 1.00 20.37 123 VAL B O 1
ATOM 2334 N N . CYS B 1 124 ? -15.464 -28.573 14.940 1.00 19.04 124 CYS B N 1
ATOM 2335 C CA . CYS B 1 124 ? -14.518 -27.562 15.398 1.00 18.16 124 CYS B CA 1
ATOM 2336 C C . CYS B 1 124 ? -13.269 -28.246 15.942 1.00 16.28 124 CYS B C 1
ATOM 2337 O O . CYS B 1 124 ? -12.155 -27.780 15.730 1.00 16.86 124 CYS B O 1
ATOM 2340 N N . MET B 1 125 ? -13.468 -29.351 16.652 1.00 18.18 125 MET B N 1
ATOM 2341 C CA . MET B 1 125 ? -12.362 -30.124 17.219 1.00 19.36 125 MET B CA 1
ATOM 2342 C C . MET B 1 125 ? -11.527 -30.611 16.029 1.00 20.14 125 MET B C 1
ATOM 2343 O O . MET B 1 125 ? -10.299 -30.487 16.003 1.00 19.73 125 MET B O 1
ATOM 2348 N N . LYS B 1 126 ? -12.213 -31.128 15.021 1.00 20.84 126 LYS B N 1
ATOM 2349 C CA . LYS B 1 126 ? -11.539 -31.642 13.841 1.00 22.73 126 LYS B CA 1
ATOM 2350 C C . LYS B 1 126 ? -10.772 -30.549 13.104 1.00 20.92 126 LYS B C 1
ATOM 2351 O O . LYS B 1 126 ? -9.665 -30.781 12.631 1.00 20.50 126 LYS B O 1
ATOM 2357 N N . VAL B 1 127 ? -11.344 -29.351 13.028 1.00 20.35 127 VAL B N 1
ATOM 2358 C CA . VAL B 1 127 ? -10.679 -28.244 12.344 1.00 19.74 127 VAL B CA 1
ATOM 2359 C C . VAL B 1 127 ? -9.464 -27.712 13.105 1.00 19.10 127 VAL B C 1
ATOM 2360 O O . VAL B 1 127 ? -8.431 -27.394 12.502 1.00 19.28 127 VAL B O 1
ATOM 2364 N N . PHE B 1 128 ? -9.577 -27.591 14.423 1.00 18.74 128 PHE B N 1
ATOM 2365 C CA . PHE B 1 128 ? -8.438 -27.103 15.200 1.00 17.38 128 PHE B CA 1
ATOM 2366 C C . PHE B 1 128 ? -7.247 -28.043 14.986 1.00 17.37 128 PHE B C 1
ATOM 2367 O O . PHE B 1 128 ? -6.121 -27.594 14.791 1.00 18.64 128 PHE B O 1
ATOM 2375 N N . LYS B 1 129 ? -7.508 -29.348 15.009 1.00 19.12 129 LYS B N 1
ATOM 2376 C CA . LYS B 1 129 ? -6.448 -30.335 14.800 1.00 19.32 129 LYS B CA 1
ATOM 2377 C C . LYS B 1 129 ? -5.774 -30.107 13.452 1.00 19.94 129 LYS B C 1
ATOM 2378 O O . LYS B 1 129 ? -4.554 -30.207 13.339 1.00 18.53 129 LYS B O 1
ATOM 2384 N N . SER B 1 130 ? -6.567 -29.790 12.430 1.00 20.32 130 SER B N 1
ATOM 2385 C CA . SER B 1 130 ? -6.010 -29.559 11.100 1.00 18.39 130 SER B CA 1
ATOM 2386 C C . SER B 1 130 ? -5.040 -28.388 11.118 1.00 18.37 130 SER B C 1
ATOM 2387 O O . SER B 1 130 ? -4.021 -28.412 10.419 1.00 15.82 130 SER B O 1
ATOM 2390 N N . TRP B 1 131 ? -5.338 -27.376 11.936 1.00 18.66 131 TRP B N 1
ATOM 2391 C CA . TRP B 1 131 ? -4.477 -26.195 12.044 1.00 19.06 131 TRP B CA 1
ATOM 2392 C C . TRP B 1 131 ? -3.191 -26.461 12.818 1.00 19.02 131 TRP B C 1
ATOM 2393 O O . TRP B 1 131 ? -2.122 -26.011 12.419 1.00 20.92 131 TRP B O 1
ATOM 2404 N N . GLU B 1 132 ? -3.291 -27.154 13.948 1.00 21.34 132 GLU B N 1
ATOM 2405 C CA . GLU B 1 132 ? -2.086 -27.440 14.713 1.00 23.47 132 GLU B CA 1
ATOM 2406 C C . GLU B 1 132 ? -1.217 -28.433 13.957 1.00 23.55 132 GLU B C 1
ATOM 2407 O O . GLU B 1 132 ? 0.001 -28.444 14.122 1.00 23.51 132 GLU B O 1
ATOM 2413 N N . ALA B 1 133 ? -1.853 -29.241 13.107 1.00 23.06 133 ALA B N 1
ATOM 2414 C CA . ALA B 1 133 ? -1.146 -30.224 12.290 1.00 22.16 133 ALA B CA 1
ATOM 2415 C C . ALA B 1 133 ? -0.236 -29.492 11.308 1.00 21.15 133 ALA B C 1
ATOM 2416 O O . ALA B 1 133 ? 0.846 -29.973 10.974 1.00 19.73 133 ALA B O 1
ATOM 2418 N N . VAL B 1 134 ? -0.678 -28.330 10.837 1.00 20.46 134 VAL B N 1
ATOM 2419 C CA . VAL B 1 134 ? 0.123 -27.544 9.906 1.00 20.17 134 VAL B CA 1
ATOM 2420 C C . VAL B 1 134 ? 1.380 -27.132 10.649 1.00 21.77 134 VAL B C 1
ATOM 2421 O O . VAL B 1 134 ? 2.493 -27.183 10.105 1.00 23.41 134 VAL B O 1
ATOM 2425 N N . PHE B 1 135 ? 1.201 -26.723 11.901 1.00 20.78 135 PHE B N 1
ATOM 2426 C CA . PHE B 1 135 ? 2.326 -26.323 12.728 1.00 20.38 135 PHE B CA 1
ATOM 2427 C C . PHE B 1 135 ? 3.176 -27.558 13.044 1.00 19.86 135 PHE B C 1
ATOM 2428 O O . PHE B 1 135 ? 4.400 -27.507 12.986 1.00 20.88 135 PHE B O 1
ATOM 2436 N N . ALA B 1 136 ? 2.512 -28.667 13.359 1.00 20.61 136 ALA B N 1
ATOM 2437 C CA . ALA B 1 136 ? 3.194 -29.914 13.693 1.00 22.40 136 ALA B CA 1
ATOM 2438 C C . ALA B 1 136 ? 4.009 -30.449 12.523 1.00 24.43 136 ALA B C 1
ATOM 2439 O O . ALA B 1 136 ? 5.147 -30.899 12.708 1.00 26.32 136 ALA B O 1
ATOM 2441 N N . ARG B 1 137 ? 3.432 -30.407 11.322 1.00 25.51 137 ARG B N 1
ATOM 2442 C CA . ARG B 1 137 ? 4.125 -30.891 10.128 1.00 26.52 137 ARG B CA 1
ATOM 2443 C C . ARG B 1 137 ? 5.415 -30.114 9.892 1.00 25.06 137 ARG B C 1
ATOM 2444 O O . ARG B 1 137 ? 6.462 -30.707 9.619 1.00 24.93 137 ARG B O 1
ATOM 2452 N N . LYS B 1 138 ? 5.342 -28.791 10.000 1.00 23.17 138 LYS B N 1
ATOM 2453 C CA . LYS B 1 138 ? 6.513 -27.942 9.795 1.00 23.54 138 LYS B CA 1
ATOM 2454 C C . LYS B 1 138 ? 7.626 -28.254 10.801 1.00 25.07 138 LYS B C 1
ATOM 2455 O O . LYS B 1 138 ? 8.801 -28.356 10.432 1.00 25.90 138 LYS B O 1
ATOM 2461 N N . LEU B 1 139 ? 7.270 -28.406 12.072 1.00 25.41 139 LEU B N 1
ATOM 2462 C CA . LEU B 1 139 ? 8.285 -28.714 13.080 1.00 25.56 139 LEU B CA 1
ATOM 2463 C C . LEU B 1 139 ? 8.883 -30.092 12.818 1.00 26.35 139 LEU B C 1
ATOM 2464 O O . LEU B 1 139 ? 10.086 -30.279 12.980 1.00 28.08 139 LEU B O 1
ATOM 2469 N N . MET B 1 140 ? 8.042 -31.047 12.415 1.00 28.29 140 MET B N 1
ATOM 2470 C CA . MET B 1 140 ? 8.498 -32.406 12.114 1.00 29.99 140 MET B CA 1
ATOM 2471 C C . MET B 1 140 ? 9.507 -32.382 10.970 1.00 32.19 140 MET B C 1
ATOM 2472 O O . MET B 1 140 ? 10.406 -33.222 10.904 1.00 31.84 140 MET B O 1
ATOM 2477 N N . GLU B 1 141 ? 9.346 -31.419 10.067 1.00 33.33 141 GLU B N 1
ATOM 2478 C CA . GLU B 1 141 ? 10.244 -31.278 8.925 1.00 34.64 141 GLU B CA 1
ATOM 2479 C C . GLU B 1 141 ? 11.569 -30.692 9.383 1.00 34.35 141 GLU B C 1
ATOM 2480 O O . GLU B 1 141 ? 12.498 -30.530 8.590 1.00 34.23 141 GLU B O 1
ATOM 2486 N N . ASN B 1 142 ? 11.647 -30.380 10.672 1.00 33.25 142 ASN B N 1
ATOM 2487 C CA . ASN B 1 142 ? 12.854 -29.806 11.249 1.00 32.72 142 ASN B CA 1
ATOM 2488 C C . ASN B 1 142 ? 13.432 -30.627 12.398 1.00 32.06 142 ASN B C 1
ATOM 2489 O O . ASN B 1 142 ? 14.154 -30.100 13.238 1.00 33.06 142 ASN B O 1
ATOM 2494 N N . GLY B 1 143 ? 13.106 -31.913 12.450 1.00 31.45 143 GLY B N 1
ATOM 2495 C CA . GLY B 1 143 ? 13.670 -32.744 13.500 1.00 31.74 143 GLY B CA 1
ATOM 2496 C C . GLY B 1 143 ? 12.809 -33.108 14.692 1.00 31.44 143 GLY B C 1
ATOM 2497 O O . GLY B 1 143 ? 13.141 -34.044 15.416 1.00 31.17 143 GLY B O 1
ATOM 2498 N N . PHE B 1 144 ? 11.717 -32.388 14.921 1.00 30.22 144 PHE B N 1
ATOM 2499 C CA . PHE B 1 144 ? 10.870 -32.720 16.053 1.00 31.54 144 PHE B CA 1
ATOM 2500 C C . PHE B 1 144 ? 10.100 -34.006 15.793 1.00 32.46 144 PHE B C 1
ATOM 2501 O O . PHE B 1 144 ? 9.663 -34.263 14.670 1.00 33.80 144 PHE B O 1
ATOM 2509 N N . ALA B 1 145 ? 9.938 -34.809 16.839 1.00 33.35 145 ALA B N 1
ATOM 2510 C CA . ALA B 1 145 ? 9.198 -36.061 16.747 1.00 34.19 145 ALA B CA 1
ATOM 2511 C C . ALA B 1 145 ? 7.705 -35.741 16.651 1.00 35.58 145 ALA B C 1
ATOM 2512 O O . ALA B 1 145 ? 7.258 -34.683 17.099 1.00 35.65 145 ALA B O 1
ATOM 2514 N N . GLU B 1 146 ? 6.942 -36.662 16.071 1.00 35.49 146 GLU B N 1
ATOM 2515 C CA . GLU B 1 146 ? 5.500 -36.493 15.901 1.00 36.41 146 GLU B CA 1
ATOM 2516 C C . GLU B 1 146 ? 4.792 -36.046 17.183 1.00 36.22 146 GLU B C 1
ATOM 2517 O O . GLU B 1 146 ? 4.033 -35.073 17.184 1.00 35.52 146 GLU B O 1
ATOM 2523 N N . GLU B 1 147 ? 5.042 -36.762 18.273 1.00 35.78 147 GLU B N 1
ATOM 2524 C CA . GLU B 1 147 ? 4.423 -36.447 19.549 1.00 35.10 147 GLU B CA 1
ATOM 2525 C C . GLU B 1 147 ? 4.794 -35.054 20.061 1.00 34.12 147 GLU B C 1
ATOM 2526 O O . GLU B 1 147 ? 3.927 -34.313 20.521 1.00 34.63 147 GLU B O 1
ATOM 2532 N N . GLU B 1 148 ? 6.073 -34.697 19.982 1.00 32.34 148 GLU B N 1
ATOM 2533 C CA . GLU B 1 148 ? 6.517 -33.383 20.445 1.00 32.08 148 GLU B CA 1
ATOM 2534 C C . GLU B 1 148 ? 5.993 -32.293 19.510 1.00 30.16 148 GLU B C 1
ATOM 2535 O O . GLU B 1 148 ? 5.615 -31.202 19.952 1.00 27.72 148 GLU B O 1
ATOM 2541 N N . ALA B 1 149 ? 5.982 -32.598 18.216 1.00 28.78 149 ALA B N 1
ATOM 2542 C CA . ALA B 1 149 ? 5.507 -31.664 17.205 1.00 27.17 149 ALA B CA 1
ATOM 2543 C C . ALA B 1 149 ? 4.025 -31.375 17.409 1.00 25.79 149 ALA B C 1
ATOM 2544 O O . ALA B 1 149 ? 3.598 -30.231 17.327 1.00 25.42 149 ALA B O 1
ATOM 2546 N N . ASN B 1 150 ? 3.246 -32.416 17.685 1.00 25.45 150 ASN B N 1
ATOM 2547 C CA . ASN B 1 150 ? 1.817 -32.255 17.912 1.00 25.49 150 ASN B CA 1
ATOM 2548 C C . ASN B 1 150 ? 1.517 -31.388 19.143 1.00 26.12 150 ASN B C 1
ATOM 2549 O O . ASN B 1 150 ? 0.535 -30.640 19.156 1.00 23.69 150 ASN B O 1
ATOM 2554 N N . GLN B 1 151 ? 2.355 -31.486 20.176 1.00 24.91 151 GLN B N 1
ATOM 2555 C CA . GLN B 1 151 ? 2.143 -30.698 21.389 1.00 23.31 151 GLN B CA 1
ATOM 2556 C C . GLN B 1 151 ? 2.372 -29.206 21.187 1.00 22.31 151 GLN B C 1
ATOM 2557 O O . GLN B 1 151 ? 1.601 -28.389 21.690 1.00 20.35 151 GLN B O 1
ATOM 2563 N N . LEU B 1 152 ? 3.433 -28.851 20.468 1.00 20.18 152 LEU B N 1
ATOM 2564 C CA . LEU B 1 152 ? 3.713 -27.452 20.209 1.00 21.68 152 LEU B CA 1
ATOM 2565 C C . LEU B 1 152 ? 2.610 -26.909 19.308 1.00 21.28 152 LEU B C 1
ATOM 2566 O O . LEU B 1 152 ? 2.308 -25.723 19.333 1.00 23.11 152 LEU B O 1
ATOM 2571 N N . GLY B 1 153 ? 2.014 -27.792 18.514 1.00 22.20 153 GLY B N 1
ATOM 2572 C CA . GLY B 1 153 ? 0.946 -27.388 17.621 1.00 21.92 153 GLY B CA 1
ATOM 2573 C C . GLY B 1 153 ? -0.255 -26.911 18.409 1.00 22.00 153 GLY B C 1
ATOM 2574 O O . GLY B 1 153 ? -0.731 -25.796 18.205 1.00 22.18 153 GLY B O 1
ATOM 2575 N N . THR B 1 154 ? -0.752 -27.749 19.313 1.00 22.09 154 THR B N 1
ATOM 2576 C CA . THR B 1 154 ? -1.899 -27.358 20.115 1.00 22.49 154 THR B CA 1
ATOM 2577 C C . THR B 1 154 ? -1.572 -26.194 21.052 1.00 22.20 154 THR B C 1
ATOM 2578 O O . THR B 1 154 ? -2.452 -25.403 21.382 1.00 22.16 154 THR B O 1
ATOM 2582 N N . LEU B 1 155 ? -0.314 -26.073 21.467 1.00 20.55 155 LEU B N 1
ATOM 2583 C CA . LEU B 1 155 ? 0.079 -24.966 22.336 1.00 20.94 155 LEU B CA 1
ATOM 2584 C C . LEU B 1 155 ? 0.086 -23.658 21.544 1.00 20.37 155 LEU B C 1
ATOM 2585 O O . LEU B 1 155 ? -0.457 -22.643 21.982 1.00 20.39 155 LEU B O 1
ATOM 2590 N N . ILE B 1 156 ? 0.718 -23.682 20.377 1.00 19.13 156 ILE B N 1
ATOM 2591 C CA . ILE B 1 156 ? 0.778 -22.498 19.539 1.00 18.62 156 ILE B CA 1
ATOM 2592 C C . ILE B 1 156 ? -0.621 -22.061 19.093 1.00 17.29 156 ILE B C 1
ATOM 2593 O O . ILE B 1 156 ? -0.920 -20.866 19.036 1.00 17.13 156 ILE B O 1
ATOM 2598 N N . ASN B 1 157 ? -1.476 -23.035 18.797 1.00 15.51 157 ASN B N 1
ATOM 2599 C CA . ASN B 1 157 ? -2.840 -22.745 18.358 1.00 16.42 157 ASN B CA 1
ATOM 2600 C C . ASN B 1 157 ? -3.646 -22.089 19.468 1.00 16.61 157 ASN B C 1
ATOM 2601 O O . ASN B 1 157 ? -4.363 -21.116 19.234 1.00 16.67 157 ASN B O 1
ATOM 2606 N N . SER B 1 158 ? -3.537 -22.649 20.672 1.00 16.71 158 SER B N 1
ATOM 2607 C CA . SER B 1 158 ? -4.255 -22.133 21.829 1.00 15.48 158 SER B CA 1
ATOM 2608 C C . SER B 1 158 ? -3.816 -20.700 22.115 1.00 15.24 158 SER B C 1
ATOM 2609 O O . SER B 1 158 ? -4.647 -19.839 22.410 1.00 13.18 158 SER B O 1
ATOM 2612 N N . MET B 1 159 ? -2.511 -20.451 22.020 1.00 13.75 159 MET B N 1
ATOM 2613 C CA . MET B 1 159 ? -1.966 -19.122 22.270 1.00 14.04 159 MET B CA 1
ATOM 2614 C C . MET B 1 159 ? -2.483 -18.094 21.268 1.00 14.11 159 MET B C 1
ATOM 2615 O O . MET B 1 159 ? -2.799 -16.960 21.639 1.00 12.72 159 MET B O 1
ATOM 2620 N N . ILE B 1 160 ? -2.558 -18.475 19.996 1.00 13.71 160 ILE B N 1
ATOM 2621 C CA . ILE B 1 160 ? -3.031 -17.539 18.985 1.00 14.90 160 ILE B CA 1
ATOM 2622 C C . ILE B 1 160 ? -4.506 -17.207 19.205 1.00 12.85 160 ILE B C 1
ATOM 2623 O O . ILE B 1 160 ? -4.904 -16.050 19.094 1.00 16.05 160 ILE B O 1
ATOM 2628 N N . GLU B 1 161 ? -5.301 -18.214 19.545 1.00 11.93 161 GLU B N 1
ATOM 2629 C CA . GLU B 1 161 ? -6.724 -18.013 19.788 1.00 14.40 161 GLU B CA 1
ATOM 2630 C C . GLU B 1 161 ? -6.885 -17.033 20.963 1.00 10.93 161 GLU B C 1
ATOM 2631 O O . GLU B 1 161 ? -7.676 -16.085 20.892 1.00 8.16 161 GLU B O 1
ATOM 2637 N N . GLY B 1 162 ? -6.110 -17.256 22.024 1.00 11.71 162 GLY B N 1
ATOM 2638 C CA . GLY B 1 162 ? -6.141 -16.381 23.182 1.00 9.70 162 GLY B CA 1
ATOM 2639 C C . GLY B 1 162 ? -5.720 -14.968 22.799 1.00 12.17 162 GLY B C 1
ATOM 2640 O O . GLY B 1 162 ? -6.327 -13.992 23.229 1.00 11.01 162 GLY B O 1
ATOM 2641 N N . GLY B 1 163 ? -4.688 -14.861 21.967 1.00 13.26 163 GLY B N 1
ATOM 2642 C CA . GLY B 1 163 ? -4.213 -13.558 21.533 1.00 14.57 163 GLY B CA 1
ATOM 2643 C C . GLY B 1 163 ? -5.246 -12.823 20.708 1.00 12.60 163 GLY B C 1
ATOM 2644 O O . GLY B 1 163 ? -5.382 -11.601 20.817 1.00 13.50 163 GLY B O 1
ATOM 2645 N N . ILE B 1 164 ? -5.975 -13.558 19.873 1.00 12.40 164 ILE B N 1
ATOM 2646 C CA . ILE B 1 164 ? -7.004 -12.936 19.051 1.00 13.89 164 ILE B CA 1
ATOM 2647 C C . ILE B 1 164 ? -8.143 -12.416 19.929 1.00 15.05 164 ILE B C 1
ATOM 2648 O O . ILE B 1 164 ? -8.599 -11.292 19.747 1.00 16.01 164 ILE B O 1
ATOM 2653 N N . MET B 1 165 ? -8.580 -13.214 20.899 1.00 15.61 165 MET B N 1
ATOM 2654 C CA . MET B 1 165 ? -9.673 -12.787 21.789 1.00 18.11 165 MET B CA 1
ATOM 2655 C C . MET B 1 165 ? -9.322 -11.495 22.526 1.00 17.08 165 MET B C 1
ATOM 2656 O O . MET B 1 165 ? -10.127 -10.556 22.586 1.00 15.90 165 MET B O 1
ATOM 2661 N N . LEU B 1 166 ? -8.111 -11.450 23.074 1.00 15.88 166 LEU B N 1
ATOM 2662 C CA . LEU B 1 166 ? -7.646 -10.290 23.818 1.00 17.14 166 LEU B CA 1
ATOM 2663 C C . LEU B 1 166 ? -7.407 -9.093 22.896 1.00 18.55 166 LEU B C 1
ATOM 2664 O O . LEU B 1 166 ? -7.723 -7.955 23.250 1.00 20.24 166 LEU B O 1
ATOM 2669 N N . SER B 1 167 ? -6.846 -9.346 21.716 1.00 19.35 167 SER B N 1
ATOM 2670 C CA . SER B 1 167 ? -6.589 -8.265 20.771 1.00 18.18 167 SER B CA 1
ATOM 2671 C C . SER B 1 167 ? -7.913 -7.687 20.297 1.00 17.80 167 SER B C 1
ATOM 2672 O O . SER B 1 167 ? -8.033 -6.479 20.105 1.00 17.14 167 SER B O 1
ATOM 2675 N N . LEU B 1 168 ? -8.907 -8.551 20.119 1.00 16.61 168 LEU B N 1
ATOM 2676 C CA . LEU B 1 168 ? -10.227 -8.107 19.681 1.00 15.22 168 LEU B CA 1
ATOM 2677 C C . LEU B 1 168 ? -10.915 -7.288 20.771 1.00 16.59 168 LEU B C 1
ATOM 2678 O O . LEU B 1 168 ? -11.499 -6.237 20.490 1.00 15.77 168 LEU B O 1
ATOM 2683 N N . THR B 1 169 ? -10.847 -7.768 22.013 1.00 15.57 169 THR B N 1
ATOM 2684 C CA . THR B 1 169 ? -11.439 -7.066 23.144 1.00 15.76 169 THR B CA 1
ATOM 2685 C C . THR B 1 169 ? -10.738 -5.720 23.321 1.00 16.92 169 THR B C 1
ATOM 2686 O O . THR B 1 169 ? -11.387 -4.715 23.606 1.00 17.19 169 THR B O 1
ATOM 2690 N N . ASN B 1 170 ? -9.417 -5.703 23.149 1.00 18.44 170 ASN B N 1
ATOM 2691 C CA . ASN B 1 170 ? -8.645 -4.467 23.293 1.00 20.52 170 ASN B CA 1
ATOM 2692 C C . ASN B 1 170 ? -8.583 -3.636 21.999 1.00 20.45 170 ASN B C 1
ATOM 2693 O O . ASN B 1 170 ? -8.067 -2.515 22.006 1.00 20.76 170 ASN B O 1
ATOM 2698 N N . LYS B 1 171 ? -9.094 -4.178 20.894 1.00 20.87 171 LYS B N 1
ATOM 2699 C CA . LYS B 1 171 ? -9.043 -3.463 19.613 1.00 22.46 171 LYS B CA 1
ATOM 2700 C C . LYS B 1 171 ? -7.605 -3.015 19.379 1.00 22.12 171 LYS B C 1
ATOM 2701 O O . LYS B 1 171 ? -7.365 -1.951 18.822 1.00 22.57 171 LYS B O 1
ATOM 2707 N N . ASP B 1 172 ? -6.657 -3.834 19.824 1.00 22.97 172 ASP B N 1
ATOM 2708 C CA . ASP B 1 172 ? -5.237 -3.534 19.688 1.00 22.13 172 ASP B CA 1
ATOM 2709 C C . ASP B 1 172 ? -4.476 -4.845 19.528 1.00 21.80 172 ASP B C 1
ATOM 2710 O O . ASP B 1 172 ? -4.816 -5.847 20.153 1.00 21.67 172 ASP B O 1
ATOM 2715 N N . LYS B 1 173 ? -3.434 -4.830 18.708 1.00 20.50 173 LYS B N 1
ATOM 2716 C CA . LYS B 1 173 ? -2.667 -6.039 18.444 1.00 20.95 173 LYS B CA 1
ATOM 2717 C C . LYS B 1 173 ? -1.570 -6.411 19.432 1.00 20.40 173 LYS B C 1
ATOM 2718 O O . LYS B 1 173 ? -0.950 -7.458 19.273 1.00 21.47 173 LYS B O 1
ATOM 2724 N N . THR B 1 174 ? -1.326 -5.586 20.450 1.00 20.90 174 THR B N 1
ATOM 2725 C CA . THR B 1 174 ? -0.248 -5.887 21.396 1.00 21.29 174 THR B CA 1
ATOM 2726 C C . THR B 1 174 ? -0.260 -7.334 21.900 1.00 19.67 174 THR B C 1
ATOM 2727 O O . THR B 1 174 ? 0.771 -8.018 21.868 1.00 19.61 174 THR B O 1
ATOM 2731 N N . PRO B 1 175 ? -1.421 -7.830 22.355 1.00 18.21 175 PRO B N 1
ATOM 2732 C CA . PRO B 1 175 ? -1.465 -9.212 22.837 1.00 15.98 175 PRO B CA 1
ATOM 2733 C C . PRO B 1 175 ? -0.793 -10.190 21.873 1.00 15.79 175 PRO B C 1
ATOM 2734 O O . PRO B 1 175 ? 0.050 -10.993 22.275 1.00 13.84 175 PRO B O 1
ATOM 2738 N N . LEU B 1 176 ? -1.165 -10.120 20.599 1.00 16.13 176 LEU B N 1
ATOM 2739 C CA . LEU B 1 176 ? -0.607 -11.028 19.601 1.00 16.91 176 LEU B CA 1
ATOM 2740 C C . LEU B 1 176 ? 0.893 -10.856 19.345 1.00 18.05 176 LEU B C 1
ATOM 2741 O O . LEU B 1 176 ? 1.601 -11.840 19.107 1.00 19.15 176 LEU B O 1
ATOM 2746 N N . LEU B 1 177 ? 1.382 -9.620 19.387 1.00 18.79 177 LEU B N 1
ATOM 2747 C CA . LEU B 1 177 ? 2.804 -9.392 19.169 1.00 18.39 177 LEU B CA 1
ATOM 2748 C C . LEU B 1 177 ? 3.550 -10.004 20.354 1.00 20.08 177 LEU B C 1
ATOM 2749 O O . LEU B 1 177 ? 4.620 -10.600 20.195 1.00 21.32 177 LEU B O 1
ATOM 2754 N N . LEU B 1 178 ? 2.961 -9.876 21.540 1.00 20.27 178 LEU B N 1
ATOM 2755 C CA . LEU B 1 178 ? 3.553 -10.408 22.764 1.00 20.10 178 LEU B CA 1
ATOM 2756 C C . LEU B 1 178 ? 3.767 -11.904 22.644 1.00 21.19 178 LEU B C 1
ATOM 2757 O O . LEU B 1 178 ? 4.817 -12.424 23.014 1.00 21.33 178 LEU B O 1
ATOM 2762 N N . ILE B 1 179 ? 2.760 -12.589 22.117 1.00 20.24 179 ILE B N 1
ATOM 2763 C CA . ILE B 1 179 ? 2.815 -14.029 21.925 1.00 19.48 179 ILE B CA 1
ATOM 2764 C C . ILE B 1 179 ? 3.904 -14.401 20.922 1.00 21.00 179 ILE B C 1
ATOM 2765 O O . ILE B 1 179 ? 4.615 -15.391 21.102 1.00 18.69 179 ILE B O 1
ATOM 2770 N N . ALA B 1 180 ? 4.027 -13.601 19.867 1.00 21.81 180 ALA B N 1
ATOM 2771 C CA . ALA B 1 180 ? 5.030 -13.827 18.825 1.00 23.07 180 ALA B CA 1
ATOM 2772 C C . ALA B 1 180 ? 6.440 -13.810 19.408 1.00 24.20 180 ALA B C 1
ATOM 2773 O O . ALA B 1 180 ? 7.293 -14.613 19.026 1.00 26.07 180 ALA B O 1
ATOM 2775 N N . GLU B 1 181 ? 6.682 -12.894 20.340 1.00 24.57 181 GLU B N 1
ATOM 2776 C CA . GLU B 1 181 ? 7.991 -12.770 20.974 1.00 25.84 181 GLU B CA 1
ATOM 2777 C C . GLU B 1 181 ? 8.336 -13.947 21.883 1.00 26.21 181 GLU B C 1
ATOM 2778 O O . GLU B 1 181 ? 9.437 -14.013 22.434 1.00 27.50 181 GLU B O 1
ATOM 2784 N N . GLN B 1 182 ? 7.409 -14.882 22.036 1.00 25.05 182 GLN B N 1
ATOM 2785 C CA . GLN B 1 182 ? 7.647 -16.031 22.901 1.00 23.45 182 GLN B CA 1
ATOM 2786 C C . GLN B 1 182 ? 7.928 -17.332 22.148 1.00 22.15 182 GLN B C 1
ATOM 2787 O O . GLN B 1 182 ? 8.463 -18.278 22.722 1.00 22.71 182 GLN B O 1
ATOM 2793 N N . ILE B 1 183 ? 7.584 -17.377 20.865 1.00 19.04 183 ILE B N 1
ATOM 2794 C CA . ILE B 1 183 ? 7.781 -18.594 20.088 1.00 20.91 183 ILE B CA 1
ATOM 2795 C C . ILE B 1 183 ? 9.187 -19.200 20.204 1.00 19.94 183 ILE B C 1
ATOM 2796 O O . ILE B 1 183 ? 9.326 -20.420 20.330 1.00 20.92 183 ILE B O 1
ATOM 2801 N N . PRO B 1 184 ? 10.241 -18.364 20.169 1.00 19.19 184 PRO B N 1
ATOM 2802 C CA . PRO B 1 184 ? 11.620 -18.862 20.276 1.00 19.44 184 PRO B CA 1
ATOM 2803 C C . PRO B 1 184 ? 11.916 -19.702 21.529 1.00 21.45 184 PRO B C 1
ATOM 2804 O O . PRO B 1 184 ? 12.444 -20.812 21.418 1.00 20.68 184 PRO B O 1
ATOM 2808 N N . VAL B 1 185 ? 11.575 -19.186 22.714 1.00 22.42 185 VAL B N 1
ATOM 2809 C CA . VAL B 1 185 ? 11.842 -19.916 23.960 1.00 23.36 185 VAL B CA 1
ATOM 2810 C C . VAL B 1 185 ? 10.981 -21.157 24.138 1.00 24.54 185 VAL B C 1
ATOM 2811 O O . VAL B 1 185 ? 11.447 -22.169 24.670 1.00 24.34 185 VAL B O 1
ATOM 2815 N N . LEU B 1 186 ? 9.724 -21.085 23.706 1.00 25.16 186 LEU B N 1
ATOM 2816 C CA . LEU B 1 186 ? 8.833 -22.233 23.828 1.00 27.19 186 LEU B CA 1
ATOM 2817 C C . LEU B 1 186 ? 9.356 -23.312 22.886 1.00 27.40 186 LEU B C 1
ATOM 2818 O O . LEU B 1 186 ? 9.398 -24.490 23.235 1.00 26.57 186 LEU B O 1
ATOM 2823 N N . VAL B 1 187 ? 9.744 -22.898 21.685 1.00 30.30 187 VAL B N 1
ATOM 2824 C CA . VAL B 1 187 ? 10.317 -23.821 20.716 1.00 33.21 187 VAL B CA 1
ATOM 2825 C C . VAL B 1 187 ? 11.795 -23.791 21.074 1.00 35.53 187 VAL B C 1
ATOM 2826 O O . VAL B 1 187 ? 12.570 -23.030 20.504 1.00 39.68 187 VAL B O 1
ATOM 2830 N N . ARG B 1 188 ? 12.171 -24.610 22.044 1.00 37.50 188 ARG B N 1
ATOM 2831 C CA . ARG B 1 188 ? 13.546 -24.668 22.516 1.00 38.92 188 A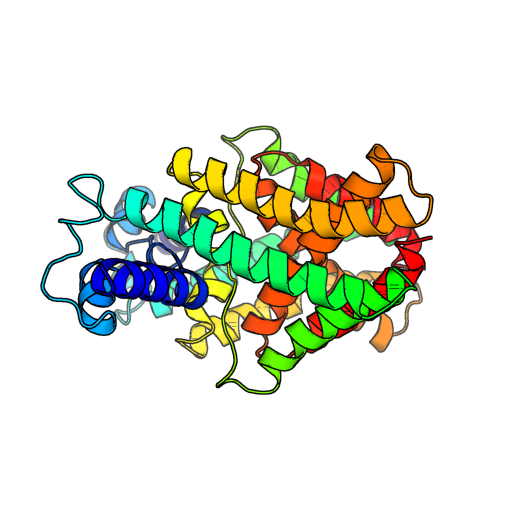RG B CA 1
ATOM 2832 C C . ARG B 1 188 ? 13.522 -25.564 23.749 1.00 39.24 188 ARG B C 1
ATOM 2833 O O . ARG B 1 188 ? 14.352 -26.495 23.813 1.00 39.01 188 ARG B O 1
#

Organism: Bacillus subtilis (strain 168) (NCBI:txid224308)

Secondary structure (DSSP, 8-state):
--HHHHHHHHHHHHHHHH-TTT--HHHHHHHH---S-HHHHSTTT-HHHHHHHHHHHHHHHHHHHHHHHHHT-SSHHHHHHHHHHHHHHTTSSGGG----TTHHHHHHHTTS-HHHHHHHHHHHHHHHHHHHHHHHHTT--HHHHHHHHHHHHHHHHHHHHHHHHHT-SHHHHHHHTTHHHH--/-HHHHHHHHHHHHHHHHH-STT--HHHHHHHHT-SS-HHHHSGGGHHHHHHHHHHHHHHHHHHHHHHHHHHT-SSHHHHHHHHHHHHHTTTSSGGG----TTHHHHHHHTTS-HHHHHHHHHHHHHHHHHHHHHHHTTT--HHHHHHHHHHHHHHHHHHHHHHHHHTSSHHHHHHHTTHHHH--

Foldseek 3Di:
DCQVVLLLVLLLQCCQAPNQPVDDSVVSCVRSVHPPCQCVVQVPPPSVSSLLSSLVVLLVVLLVLLLVLLVVDLDLLNSLLSSLVVLLVCLVDPVSDGHQRLVRHLVVCVVPDPSSVVSSVVSLQSQLVSSLVSLVVVPDDNVLSSVVSNVSSVQSSVQRVVCVVVSHSVSSNVVSVCSVVVSD/DVLLVLLLQLLLQCCQAPNQVRDDPVNSCVRSPDDPCQCVNVNPVHRVSSVLVSLVVLLVVVLVLLLVLLVVDLPLLNSLLVSLVVLLVQLVDPVSQRHGRLVRHLVVCVVPDPSSVVSSVVSLQSQLVSSLVSVVVVPDDSVRSSVVSNVSSVQSSVQSVVCVVVSHNPSSNVSSVCSVVVVD

Radius of gyration: 20.57 Å; Cα contacts (8 Å, |Δi|>4): 543; chains: 2; bounding box: 53×36×57 Å

InterPro domains:
  IPR001647 DNA-binding HTH domain, TetR-type [PF00440] (11-57)
  IPR001647 DNA-binding HTH domain, TetR-type [PR00455] (11-24)
  IPR001647 DNA-binding HTH domain, TetR-type [PR00455] (32-55)
  IPR001647 DNA-binding HTH domain, TetR-type [PS50977] (5-65)
  IPR009057 Homedomain-like superfamily [SSF46689] (6-75)
  IPR036271 Tetracyclin repressor-like, C-terminal domain superfamily [SSF48498] (79-186)
  IPR054156 Transcriptional regulator LmrA/YxaF-like, C-terminal domain [PF21993] (80-182)

Solvent-accessible surface area: 15779 Å² total; per-residue (Å²): 117,89,26,92,77,88,1,10,94,7,1,6,100,3,12,23,56,43,0,23,58,35,3,32,60,131,50,8,53,172,75,12,70,10,106,173,7,9,100,152,49,9,152,85,130,13,55,66,52,7,5,44,63,1,3,48,26,7,2,95,81,12,50,113,75,2,58,84,0,2,105,89,14,103,68,14,26,85,0,0,35,59,12,3,105,75,12,0,47,19,5,83,90,89,170,60,14,72,1,0,9,0,0,1,2,0,1,8,0,0,63,91,28,88,62,1,26,52,17,0,48,123,11,3,109,34,8,12,37,1,2,1,109,24,0,70,140,64,71,43,55,119,140,90,0,64,89,21,0,19,2,7,4,0,5,9,4,0,0,6,3,2,0,1,1,26,53,60,58,70,7,0,62,11,2,1,116,27,5,62,61,7,4,172,92,110,39,79,78,97,2,10,83,8,2,6,70,3,10,18,60,47,0,27,51,30,1,31,62,135,47,5,54,176,76,10,60,13,114,181,11,5,111,171,44,5,111,122,90,18,54,66,48,4,5,50,56,2,6,55,42,9,2,100,78,24,48,111,81,2,56,87,1,2,106,93,18,101,61,19,21,83,0,0,37,61,20,1,103,113,20,0,56,34,5,92,64,92,144,54,12,101,2,2,32,1,2,3,2,0,3,7,1,1,58,90,38,90,61,1,27,60,14,0,55,136,11,2,103,32,10,11,36,0,1,1,103,25,0,70,138,65,74,63,49,102,116,98,0,66,92,24,0,22,3,6,5,0,3,7,6,0,0,12,2,3,0,1,0,25,54,63,67,62,3,0,54,13,1,1,116,32,4,55,36,17,14,200

Nearest PDB structures (foldseek):
  1sgm-assembly1_B  TM=9.963E-01  e=1.155E-22  Bacillus subtilis
  3on4-assembly2_H  TM=8.518E-01  e=1.630E-06  Legionella pneumophila subsp. pneumophila str. Philadelphia 1
  4yze-assembly1_A  TM=8.515E-01  e=4.482E-06  Escherichia coli K-12
  4l62-assembly1_C  TM=8.338E-01  e=2.455E-05  Pseudomonas aeruginosa PAO1
  3bti-assembly1_A  TM=6.484E-01  e=1.114E-03  Staphylococcus aureus subsp. aureus Mu50

B-factor: mean 24.15, std 9.03, range [2.04, 53.63]